Protein AF-A0A8J6HMR1-F1 (afdb_monomer)

Mean predicted aligned error: 9.54 Å

Foldseek 3Di:
DDDDPDPPVVPPVVCVVPPDDDFQFADLVLLQVVCVVVVLEAEQDPDPPPPDLAFDWDFFFFPAPRHTRGTYGFHDPVVVLVLQVVLLPPPQPQLVPQLLNLLQLLLVLLVLCLVVVSNLLSLCQGRVQAASCLSVVPQSCLQSQLSNVLSVLLVVVCVVPVPQGFQFAEEEEEESLERNSVVSLRCRLCSSSRHQYEYEYEQSVSSSVVVSVVSSVVSPNDPRSYTYRYHDDDCVCLQPRPRHAEYEYAEQPPPVPPVVVVPGPHQYWFAAALEAEEEEEPAFDLLLVLVQLLCQLFHRHNSYRHRHAEYEYAPVCQVVSVVSNLVVQLPAAEHTSRGPRHSGYDDDPVLLVVLQVLQVLLVVLVWDWDDHVRPHSDDIEGEEDDCVPRVSNLPSPGNRSYHYYYYDHDLVRSLVVRQSHQWAAEYEYGHPDPVSLVVSVVSHRHFYYHYSHGDFDDQQDWGAIDGSRTGAIGHRPRSSCSSTDDPDDDDPQDADDDDPVVVVVVLVVQQVQLVVLQPDPLLRLLVVLLVVLVVLVVVCVVVVDPDPVSVLLSVLSVVLSPDPPDFDWDDTPNDTDTRDQGQPEEAEAEDADPCDSVSSNVCSNNSSRSYGYHYHYHDPVVVVVVVD

pLDDT: mean 84.21, std 14.15, range [31.67, 98.38]

Nearest PDB structures (foldseek):
  6mvs-assembly1_A  TM=8.564E-01  e=9.733E-38  Loktanella sp. 3ANDIMAR09
  6mvu-assembly1_B  TM=8.589E-01  e=8.633E-36  Loktanella sp. 3ANDIMAR09
  3k2w-assembly1_A  TM=8.813E-01  e=1.326E-30  Paraglaciecola sp. T6c
  6try-assembly1_A-2  TM=8.903E-01  e=8.400E-29  Homo sapiens
  5izd-assembly1_C  TM=8.622E-01  e=1.107E-27  Thermoplasma acidophilum

Solvent-accessible surface area (backbone atoms only — not comparable to full-atom values): 34226 Å² total; per-residue (Å²): 142,91,87,87,76,80,77,63,69,65,49,57,60,48,46,69,74,66,54,78,78,76,93,56,62,60,76,55,61,61,41,54,54,56,34,54,78,43,77,28,52,46,61,47,60,95,48,95,81,65,87,71,91,63,34,58,78,41,81,40,40,26,60,72,74,66,46,82,61,34,37,39,25,29,54,43,72,70,52,51,51,52,52,49,47,57,58,48,68,46,78,56,67,60,55,68,46,53,40,63,60,47,18,54,33,38,36,45,32,26,55,52,49,61,76,45,39,65,48,54,30,30,33,39,17,38,48,69,31,29,40,46,66,42,38,60,72,45,28,47,52,52,22,26,50,30,19,36,57,26,10,56,46,15,43,54,48,40,72,80,41,72,82,71,72,62,69,49,25,38,38,33,40,41,45,62,51,51,52,75,26,58,54,27,67,48,51,18,31,36,50,30,62,23,34,40,37,37,38,35,21,16,59,56,43,32,56,49,49,50,53,52,51,56,50,38,42,75,46,66,47,60,88,71,38,66,42,45,37,31,28,91,67,76,63,67,55,62,73,68,37,88,38,44,35,34,41,39,34,54,48,72,64,66,82,76,64,58,74,60,71,87,75,49,100,45,49,72,35,37,40,30,45,66,41,20,36,34,40,38,45,74,67,29,66,57,68,63,51,41,54,48,46,55,52,35,23,38,36,57,60,20,39,43,48,72,11,43,28,42,36,39,24,26,56,94,36,35,68,64,47,50,52,55,37,52,55,54,57,63,67,58,36,72,40,49,23,45,40,75,81,42,70,35,40,72,66,56,70,76,50,46,52,51,43,42,53,51,52,53,52,33,47,75,72,70,26,47,73,48,34,38,91,76,74,38,71,60,61,39,38,38,44,54,67,56,72,93,76,37,60,78,78,61,50,84,59,69,72,54,66,47,34,37,38,34,72,32,88,45,73,68,50,49,42,50,60,64,49,70,50,70,54,9,41,44,38,27,40,32,52,72,46,66,68,59,52,57,58,49,60,79,64,51,66,43,43,41,76,30,71,73,49,72,93,79,78,44,54,72,50,58,39,45,28,26,70,75,7,21,73,34,50,41,37,21,71,60,22,37,50,74,68,55,76,76,87,78,76,86,72,89,69,77,62,77,84,72,58,66,69,58,51,52,50,51,52,53,52,34,49,56,49,17,67,56,48,48,69,45,53,64,68,57,40,34,52,51,47,50,51,50,36,52,49,52,60,55,47,37,70,74,69,72,55,88,53,70,71,59,52,49,55,36,50,50,47,50,55,63,54,66,57,72,88,65,72,54,74,49,74,45,99,91,39,82,42,74,57,80,89,76,51,92,39,73,44,79,45,81,34,63,59,83,86,45,75,65,59,53,50,52,51,51,52,40,45,56,54,22,23,24,77,46,78,48,66,48,63,86,63,54,62,58,66,75,70,107

Structure (mmCIF, N/CA/C/O backbone):
data_AF-A0A8J6HMR1-F1
#
_entry.id   AF-A0A8J6HMR1-F1
#
loop_
_atom_site.group_PDB
_atom_site.id
_atom_site.type_symbol
_atom_site.label_atom_id
_atom_site.label_alt_id
_atom_site.label_comp_id
_atom_site.label_asym_id
_atom_site.label_entity_id
_atom_site.label_seq_id
_atom_site.pdbx_PDB_ins_code
_atom_site.Cartn_x
_atom_site.Cartn_y
_atom_site.Cartn_z
_atom_site.occupancy
_atom_site.B_iso_or_equiv
_atom_site.auth_seq_id
_atom_site.auth_comp_id
_atom_site.auth_asym_id
_atom_site.auth_atom_id
_atom_site.pdbx_PDB_model_num
ATOM 1 N N . MET A 1 1 ? -30.120 -38.240 52.522 1.00 40.69 1 MET A N 1
ATOM 2 C CA . MET A 1 1 ? -28.875 -37.917 51.791 1.00 40.69 1 MET A CA 1
ATOM 3 C C . MET A 1 1 ? -29.266 -37.609 50.361 1.00 40.69 1 MET A C 1
ATOM 5 O O . MET A 1 1 ? -29.713 -38.523 49.688 1.00 40.69 1 MET A O 1
ATOM 9 N N . GLY A 1 2 ? -29.166 -36.352 49.931 1.00 43.34 2 GLY A N 1
ATOM 10 C CA . GLY A 1 2 ? -29.442 -35.982 48.539 1.00 43.34 2 GLY A CA 1
ATOM 11 C C . GLY A 1 2 ? -30.196 -34.668 48.396 1.00 43.34 2 GLY A C 1
ATOM 12 O O . GLY A 1 2 ? -31.269 -34.674 47.825 1.00 43.34 2 GLY A O 1
ATOM 13 N N . GLU A 1 3 ? -29.664 -33.569 48.938 1.00 40.12 3 GLU A N 1
ATOM 14 C CA . GLU A 1 3 ? -30.168 -32.216 48.632 1.00 40.12 3 GLU A CA 1
ATOM 15 C C . GLU A 1 3 ? -29.120 -31.141 48.991 1.00 40.12 3 GLU A C 1
ATOM 17 O O . GLU A 1 3 ? -29.374 -30.167 49.689 1.00 40.12 3 GLU A O 1
ATOM 22 N N . ALA A 1 4 ? -27.870 -31.351 48.564 1.00 39.56 4 ALA A N 1
ATOM 23 C CA . ALA A 1 4 ? -26.776 -30.395 48.792 1.00 39.56 4 ALA A CA 1
ATOM 24 C C . ALA A 1 4 ? -25.794 -30.309 47.605 1.00 39.56 4 ALA A C 1
ATOM 26 O O . ALA A 1 4 ? -24.621 -29.997 47.794 1.00 39.56 4 ALA A O 1
ATOM 27 N N . GLY A 1 5 ? -26.256 -30.634 46.391 1.00 40.88 5 GLY A N 1
ATOM 28 C CA . GLY A 1 5 ? -25.418 -30.678 45.184 1.00 40.88 5 GLY A CA 1
ATOM 29 C C . GLY A 1 5 ? -25.598 -29.516 44.201 1.00 40.88 5 GLY A C 1
ATOM 30 O O . GLY A 1 5 ? -24.690 -29.261 43.425 1.00 40.88 5 GLY A O 1
ATOM 31 N N . ASP A 1 6 ? -26.717 -28.783 44.233 1.00 45.69 6 ASP A N 1
ATOM 32 C CA . ASP A 1 6 ? -27.159 -28.000 43.058 1.00 45.69 6 ASP A CA 1
ATOM 33 C C . ASP A 1 6 ? -26.987 -26.465 43.174 1.00 45.69 6 ASP A C 1
ATOM 35 O O . ASP A 1 6 ? -27.413 -25.695 42.316 1.00 45.69 6 ASP A O 1
ATOM 39 N N . THR A 1 7 ? -26.351 -25.968 44.242 1.00 44.94 7 THR A N 1
ATOM 40 C CA . THR A 1 7 ? -26.200 -24.513 44.486 1.00 44.94 7 THR A CA 1
ATOM 41 C C . THR A 1 7 ? -24.786 -23.967 44.282 1.00 44.94 7 THR A C 1
ATOM 43 O O . THR A 1 7 ? -24.590 -22.751 44.357 1.00 44.94 7 THR A O 1
ATOM 46 N N . LYS A 1 8 ? -23.791 -24.817 43.988 1.00 48.34 8 LYS A N 1
ATOM 47 C CA . LYS A 1 8 ? -22.408 -24.374 43.720 1.00 48.34 8 LYS A CA 1
ATOM 48 C C . LYS A 1 8 ? -22.110 -24.148 42.234 1.00 48.34 8 LYS A C 1
ATOM 50 O O . LYS A 1 8 ? -21.429 -23.174 41.921 1.00 48.34 8 LYS A O 1
ATOM 55 N N . ASP A 1 9 ? -22.684 -24.941 41.330 1.00 50.06 9 ASP A N 1
ATOM 56 C CA . ASP A 1 9 ? -22.392 -24.837 39.888 1.00 50.06 9 ASP A CA 1
ATOM 57 C C . ASP A 1 9 ? -23.061 -23.633 39.206 1.00 50.06 9 ASP A C 1
ATOM 59 O O . ASP A 1 9 ? -22.531 -23.094 38.233 1.00 50.06 9 ASP A O 1
ATOM 63 N N . ARG A 1 10 ? -24.155 -23.102 39.773 1.00 50.53 10 ARG A N 1
ATOM 64 C CA . ARG A 1 10 ? -24.772 -21.848 39.295 1.00 50.53 10 ARG A CA 1
ATOM 65 C C . ARG A 1 10 ? -23.928 -20.597 39.559 1.00 50.53 10 ARG A C 1
ATOM 67 O O . ARG A 1 10 ? -24.166 -19.584 38.915 1.00 50.53 10 ARG A O 1
ATOM 74 N N . LYS A 1 11 ? -22.923 -20.650 40.446 1.00 65.00 11 LYS A N 1
ATOM 75 C CA . LYS A 1 11 ? -22.080 -19.481 40.752 1.00 65.00 11 LYS A CA 1
ATOM 76 C C . LYS A 1 11 ? -20.986 -19.243 39.722 1.00 65.00 11 LYS A C 1
ATOM 78 O O . LYS A 1 11 ? -20.728 -18.095 39.406 1.00 65.00 11 LYS A O 1
ATOM 83 N N . ILE A 1 12 ? -20.346 -20.280 39.186 1.00 67.38 12 ILE A N 1
ATOM 84 C CA . ILE A 1 12 ? -19.169 -20.086 38.322 1.00 67.38 12 ILE A CA 1
ATOM 85 C C . ILE A 1 12 ? -19.580 -19.535 36.956 1.00 67.38 12 ILE A C 1
ATOM 87 O O . ILE A 1 12 ? -19.002 -18.553 36.506 1.00 67.38 12 ILE A O 1
ATOM 91 N N . LYS A 1 13 ? -20.611 -20.112 36.328 1.00 72.44 13 LYS A N 1
ATOM 92 C CA . LYS A 1 13 ? -21.111 -19.639 35.030 1.00 72.44 13 LYS A CA 1
ATOM 93 C C . LYS A 1 13 ? -21.611 -18.195 35.111 1.00 72.44 13 LYS A C 1
ATOM 95 O O . LYS A 1 13 ? -21.186 -17.381 34.305 1.00 72.44 13 LYS A O 1
ATOM 100 N N . GLN A 1 14 ? -22.409 -17.864 36.131 1.00 68.94 14 GLN A N 1
ATOM 101 C CA . GLN A 1 14 ? -22.837 -16.483 36.363 1.00 68.94 14 GLN A CA 1
ATOM 102 C C . GLN A 1 14 ? -21.653 -15.556 36.631 1.00 68.94 14 GLN A C 1
ATOM 104 O O . GLN A 1 14 ? -21.621 -14.485 36.059 1.00 68.94 14 GLN A O 1
ATOM 109 N N . ILE A 1 15 ? -20.651 -15.965 37.418 1.00 70.38 15 ILE A N 1
ATOM 110 C CA . ILE A 1 15 ? -19.439 -15.157 37.622 1.00 70.38 15 ILE A CA 1
ATOM 111 C C . ILE A 1 15 ? -18.703 -14.920 36.297 1.00 70.38 15 ILE A C 1
ATOM 113 O O . ILE A 1 15 ? -18.277 -13.800 36.064 1.00 70.38 15 ILE A O 1
ATOM 117 N N . PHE A 1 16 ? -18.576 -15.916 35.415 1.00 66.50 16 PHE A N 1
ATOM 118 C CA . PHE A 1 16 ? -17.978 -15.725 34.085 1.00 66.50 16 PHE A CA 1
ATOM 119 C C . PHE A 1 16 ? -18.837 -14.852 33.158 1.00 66.50 16 PHE A C 1
ATOM 121 O O . PHE A 1 16 ? -18.285 -14.128 32.336 1.00 66.50 16 PHE A O 1
ATOM 128 N N . GLU A 1 17 ? -20.163 -14.905 33.290 1.00 65.31 17 GLU A N 1
ATOM 129 C CA . GLU A 1 17 ? -21.109 -14.081 32.525 1.00 65.31 17 GLU A CA 1
ATOM 130 C C . GLU A 1 17 ? -21.208 -12.639 33.053 1.00 65.31 17 GLU A C 1
ATOM 132 O O . GLU A 1 17 ? -21.489 -11.732 32.276 1.00 65.31 17 GLU A O 1
ATOM 137 N N . TH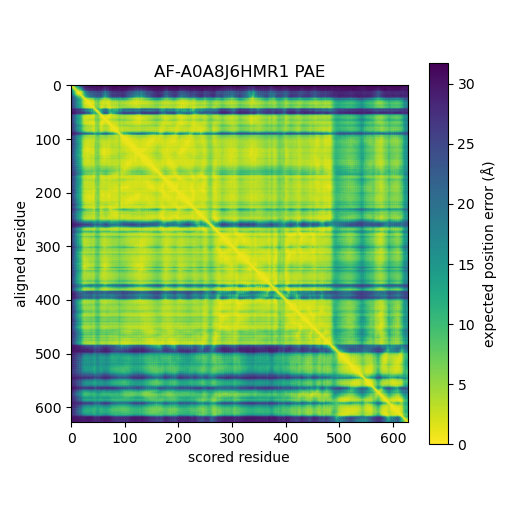R A 1 18 ? -20.971 -12.410 34.351 1.00 65.06 18 THR A N 1
ATOM 138 C CA . THR A 1 18 ? -21.090 -11.098 35.015 1.00 65.06 18 THR A CA 1
ATOM 139 C C . THR A 1 18 ? -19.750 -10.485 35.415 1.00 65.06 18 THR A C 1
ATOM 141 O O . THR A 1 18 ? -19.736 -9.410 36.010 1.00 65.06 18 THR A O 1
ATOM 144 N N . MET A 1 19 ? -18.624 -11.166 35.185 1.00 64.44 19 MET A N 1
ATOM 145 C CA . MET A 1 19 ? -17.303 -10.613 35.475 1.00 64.44 19 MET A CA 1
ATOM 146 C C . MET A 1 19 ? -17.047 -9.438 34.540 1.00 64.44 19 MET A C 1
ATOM 148 O O . MET A 1 19 ? -16.939 -9.607 33.326 1.00 64.44 19 MET A O 1
ATOM 152 N N . GLU A 1 20 ? -16.890 -8.253 35.119 1.00 54.06 20 GLU A N 1
ATOM 153 C CA . GLU A 1 20 ? -16.299 -7.130 34.407 1.00 54.06 20 GLU A CA 1
ATOM 154 C C . GLU A 1 20 ? -14.851 -7.498 34.062 1.00 54.06 20 GLU A C 1
ATOM 156 O O . GLU A 1 20 ? -14.036 -7.827 34.931 1.00 54.06 20 GLU A O 1
ATOM 161 N N . TYR A 1 21 ? -14.532 -7.502 32.768 1.00 58.62 21 TYR A N 1
ATOM 162 C CA . TYR A 1 21 ? -13.146 -7.580 32.329 1.00 58.62 21 TYR A CA 1
ATOM 163 C C . TYR A 1 21 ? -12.425 -6.332 32.846 1.00 58.62 21 TYR A C 1
ATOM 165 O O . TYR A 1 21 ? -12.874 -5.220 32.593 1.00 58.62 21 TYR A O 1
ATOM 173 N N . GLY A 1 22 ? -11.320 -6.508 33.575 1.00 54.16 22 GLY A N 1
ATOM 174 C CA . GLY A 1 22 ? -10.536 -5.372 34.058 1.00 54.16 22 GLY A CA 1
ATOM 175 C C . GLY A 1 22 ? -10.013 -4.509 32.906 1.00 54.16 22 GLY A C 1
ATOM 176 O O . GLY A 1 22 ? -9.706 -5.036 31.833 1.00 54.16 22 GLY A O 1
ATOM 177 N N . ASP A 1 23 ? -9.870 -3.205 33.161 1.00 60.00 23 ASP A N 1
ATOM 178 C CA . ASP A 1 23 ? -9.338 -2.198 32.233 1.00 60.00 23 ASP A CA 1
ATOM 179 C C . ASP A 1 23 ? -7.855 -2.452 31.920 1.00 60.00 23 ASP A C 1
ATOM 181 O O . ASP A 1 23 ? -6.948 -1.770 32.402 1.00 60.00 23 ASP A O 1
ATOM 185 N N . TYR A 1 24 ? -7.577 -3.479 31.122 1.00 73.81 24 TYR A N 1
ATOM 186 C CA . TYR A 1 24 ? -6.236 -3.750 30.640 1.00 73.81 24 TYR A CA 1
ATOM 187 C C . TYR A 1 24 ? -5.998 -2.953 29.356 1.00 73.81 24 TYR A C 1
ATOM 189 O O . TYR A 1 24 ? -6.385 -3.375 28.261 1.00 73.81 24 TYR A O 1
ATOM 197 N N . LYS A 1 25 ? -5.299 -1.826 29.505 1.00 83.69 25 LYS A N 1
ATOM 198 C CA . LYS A 1 25 ? -4.900 -0.945 28.404 1.00 83.69 25 LYS A CA 1
ATOM 199 C C . LYS A 1 25 ? -3.443 -1.147 27.997 1.00 83.69 25 LYS A C 1
ATOM 201 O O . LYS A 1 25 ? -2.600 -1.556 28.799 1.00 83.69 25 LYS A O 1
ATOM 206 N N . GLU A 1 26 ? -3.147 -0.883 26.736 1.00 83.25 26 GLU A N 1
ATOM 207 C CA . GLU A 1 26 ? -1.791 -0.764 26.218 1.00 83.25 26 GLU A CA 1
ATOM 208 C C . GLU A 1 26 ? -1.123 0.494 26.794 1.00 83.25 26 GLU A C 1
ATOM 210 O O . GLU A 1 26 ? -1.753 1.537 26.964 1.00 83.25 26 GLU A O 1
ATOM 215 N N . SER A 1 27 ? 0.166 0.395 27.125 1.00 84.50 27 SER A N 1
ATOM 216 C CA . SER A 1 27 ? 0.925 1.556 27.602 1.00 84.50 27 SER A CA 1
ATOM 217 C C . SER A 1 27 ? 1.223 2.502 26.442 1.00 84.50 27 SER A C 1
ATOM 219 O O . SER A 1 27 ? 1.637 2.043 25.383 1.00 84.50 27 SER A O 1
ATOM 221 N N . THR A 1 28 ? 1.096 3.810 26.668 1.00 82.38 28 THR A N 1
ATOM 222 C CA . THR A 1 28 ? 1.522 4.883 25.746 1.00 82.38 28 THR A CA 1
ATOM 223 C C . THR A 1 28 ? 2.681 5.715 26.321 1.00 82.38 28 THR A C 1
ATOM 225 O O . THR A 1 28 ? 2.935 6.855 25.918 1.00 82.38 28 THR A O 1
ATOM 228 N N . SER A 1 29 ? 3.409 5.159 27.297 1.00 87.94 29 SER A N 1
ATOM 229 C CA . SER A 1 29 ? 4.486 5.860 28.003 1.00 87.94 29 SER A CA 1
ATOM 230 C C . SER A 1 29 ? 5.659 6.242 27.094 1.00 87.94 29 SER A C 1
ATOM 232 O O . SER A 1 29 ? 6.168 7.355 27.218 1.00 87.94 29 SER A O 1
ATOM 234 N N . GLU A 1 30 ? 6.055 5.371 26.153 1.00 93.06 30 GLU A N 1
ATOM 235 C CA . GLU A 1 30 ? 7.168 5.658 25.230 1.00 93.06 30 GLU A CA 1
ATOM 236 C C . GLU A 1 30 ? 6.823 6.823 24.295 1.00 93.06 30 GLU A C 1
ATOM 238 O O . GLU A 1 30 ? 7.683 7.643 23.981 1.00 93.06 30 GLU A O 1
ATOM 243 N N . VAL A 1 31 ? 5.551 6.944 23.898 1.00 93.19 31 VAL A N 1
ATOM 244 C CA . VAL A 1 31 ? 5.057 8.066 23.082 1.00 93.19 31 VAL A CA 1
ATOM 245 C C . VAL A 1 31 ? 5.205 9.377 23.835 1.00 93.19 31 VAL A C 1
ATOM 247 O O . VAL A 1 31 ? 5.716 10.353 23.289 1.00 93.19 31 VAL A O 1
ATOM 250 N N . THR A 1 32 ? 4.782 9.398 25.100 1.00 90.38 32 THR A N 1
ATOM 251 C CA . THR A 1 32 ? 4.839 10.607 25.928 1.00 90.38 32 THR A CA 1
ATOM 252 C C . THR A 1 32 ? 6.282 11.059 26.141 1.00 90.38 32 THR A C 1
ATOM 254 O O . THR A 1 32 ? 6.581 12.247 26.002 1.00 90.38 32 THR A O 1
ATOM 257 N N . GLU A 1 33 ? 7.185 10.124 26.440 1.00 94.25 33 GLU A N 1
ATOM 258 C CA . GLU A 1 33 ? 8.612 10.403 26.613 1.00 94.25 33 GLU A CA 1
ATOM 259 C C . GLU A 1 33 ? 9.246 10.908 25.310 1.00 94.25 33 GLU A C 1
ATOM 261 O O . GLU A 1 33 ? 9.890 11.961 25.298 1.00 94.25 33 GLU A O 1
ATOM 266 N N . TRP A 1 34 ? 8.999 10.216 24.194 1.00 95.25 34 TRP A N 1
ATOM 267 C CA . TRP A 1 34 ? 9.545 10.583 22.889 1.00 95.25 34 TRP A CA 1
ATOM 268 C C . TRP A 1 34 ? 9.050 11.956 22.414 1.00 95.25 34 TRP A C 1
ATOM 270 O O . TRP A 1 34 ? 9.858 12.784 21.987 1.00 95.25 34 TRP A O 1
ATOM 280 N N . LEU A 1 35 ? 7.750 12.247 22.556 1.00 94.06 35 LEU A N 1
ATOM 281 C CA . LEU A 1 35 ? 7.185 13.563 22.238 1.00 94.06 35 LEU A CA 1
ATOM 282 C C . LEU A 1 35 ? 7.741 14.657 23.155 1.00 94.06 35 LEU A C 1
ATOM 284 O O . LEU A 1 35 ? 8.012 15.762 22.687 1.00 94.06 35 LEU A O 1
ATOM 288 N N . THR A 1 36 ? 7.960 14.365 24.440 1.00 93.00 36 THR A N 1
ATOM 289 C CA . THR A 1 36 ? 8.579 15.318 25.377 1.00 93.00 36 THR A CA 1
ATOM 290 C C . THR A 1 36 ? 10.011 15.655 24.960 1.00 93.00 36 THR A C 1
ATOM 292 O O . THR A 1 36 ? 10.385 16.823 24.972 1.00 93.00 36 THR A O 1
ATOM 295 N N . GLY A 1 37 ? 10.786 14.675 24.480 1.00 89.62 37 GLY A N 1
ATOM 296 C CA . GLY A 1 37 ? 12.123 14.900 23.908 1.00 89.62 37 GLY A CA 1
ATOM 297 C C . GLY A 1 37 ? 12.148 15.764 22.633 1.00 89.62 37 GLY A C 1
ATOM 298 O O . GLY A 1 37 ? 13.223 16.180 22.184 1.00 89.62 37 GLY A O 1
ATOM 299 N N . LYS A 1 38 ? 10.975 16.046 22.054 1.00 88.44 38 LYS A N 1
ATOM 300 C CA . LYS A 1 38 ? 10.755 16.938 20.905 1.00 88.44 38 LYS A CA 1
ATOM 301 C C . LYS A 1 38 ? 9.968 18.202 21.267 1.00 88.44 38 LYS A C 1
ATOM 303 O O . LYS A 1 38 ? 9.381 18.823 20.386 1.00 88.44 38 LYS A O 1
ATOM 308 N N . ASP A 1 39 ? 9.897 18.557 22.550 1.00 89.69 39 ASP A N 1
ATOM 309 C CA . ASP A 1 39 ? 9.130 19.710 23.041 1.00 89.69 39 ASP A CA 1
ATOM 310 C C . ASP A 1 39 ? 7.643 19.659 22.630 1.00 89.69 39 ASP A C 1
ATOM 312 O O . ASP A 1 39 ? 6.983 20.686 22.470 1.00 89.69 39 ASP A O 1
ATOM 316 N N . LYS A 1 40 ? 7.115 18.442 22.421 1.00 91.69 40 LYS A N 1
ATOM 317 C CA . LYS A 1 40 ? 5.768 18.164 21.904 1.00 91.69 40 LYS A CA 1
ATOM 318 C C . LYS A 1 40 ? 5.448 18.912 20.605 1.00 91.69 40 LYS A C 1
ATOM 320 O O . LYS A 1 40 ? 4.297 19.284 20.378 1.00 91.69 40 LYS A O 1
ATOM 325 N N . CYS A 1 41 ? 6.445 19.116 19.747 1.00 90.00 41 CYS A N 1
ATOM 326 C CA . CYS A 1 41 ? 6.289 19.806 18.472 1.00 90.00 41 CYS A CA 1
ATOM 327 C C . CYS A 1 41 ? 6.858 18.983 17.308 1.00 90.00 41 CYS A C 1
ATOM 329 O O . CYS A 1 41 ? 7.947 18.416 17.396 1.00 90.00 41 CYS A O 1
ATOM 331 N N . ILE A 1 42 ? 6.131 18.960 16.192 1.00 89.62 42 ILE A N 1
ATOM 332 C CA . ILE A 1 42 ? 6.542 18.337 14.930 1.00 89.62 42 ILE A CA 1
ATOM 333 C C . ILE A 1 42 ? 6.537 19.413 13.844 1.00 89.62 42 ILE A C 1
ATOM 335 O O . ILE A 1 42 ? 5.549 20.124 13.678 1.00 89.62 42 ILE A O 1
ATOM 339 N N . PHE A 1 43 ? 7.635 19.536 13.099 1.00 85.88 43 PHE A N 1
ATOM 340 C CA . PHE A 1 43 ? 7.828 20.579 12.089 1.00 85.88 43 PHE A CA 1
ATOM 341 C C . PHE A 1 43 ? 8.165 19.974 10.725 1.00 85.88 43 PHE A C 1
ATOM 343 O O . PHE A 1 43 ? 8.726 18.882 10.643 1.00 85.88 43 PHE A O 1
ATOM 350 N N . ALA A 1 44 ? 7.941 20.750 9.662 1.00 76.88 44 ALA A N 1
ATOM 351 C CA . ALA A 1 44 ? 8.382 20.442 8.297 1.00 76.88 44 ALA A CA 1
ATOM 352 C C . ALA A 1 44 ? 9.913 20.394 8.111 1.00 76.88 44 ALA A C 1
ATOM 354 O O . ALA A 1 44 ? 10.419 20.094 7.030 1.00 76.88 44 ALA A O 1
ATOM 355 N N . TYR A 1 45 ? 10.682 20.739 9.148 1.00 66.50 45 TYR A N 1
ATOM 356 C CA . TYR A 1 45 ? 12.119 20.922 9.029 1.00 66.50 45 TYR A CA 1
ATOM 357 C C . TYR A 1 45 ? 12.848 20.496 10.302 1.00 66.50 45 TYR A C 1
ATOM 359 O O . TYR A 1 45 ? 12.927 21.235 11.278 1.00 66.50 45 TYR A O 1
ATOM 367 N N . ILE A 1 46 ? 13.404 19.282 10.299 1.00 53.88 46 ILE A N 1
ATOM 368 C CA . ILE A 1 46 ? 14.312 18.838 11.363 1.00 53.88 46 ILE A CA 1
ATOM 369 C C . ILE A 1 46 ? 15.707 19.348 11.004 1.00 53.88 46 ILE A C 1
ATOM 371 O O . ILE A 1 46 ? 16.475 18.671 10.323 1.00 53.88 46 ILE A O 1
ATOM 375 N N . ASP A 1 47 ? 15.958 20.602 11.358 1.00 52.66 47 ASP A N 1
ATOM 376 C CA . ASP A 1 47 ? 17.265 21.079 11.794 1.00 52.66 47 ASP A CA 1
ATOM 377 C C . ASP A 1 47 ? 16.983 21.991 12.995 1.00 52.66 47 ASP A C 1
ATOM 379 O O . ASP A 1 47 ? 16.383 23.055 12.844 1.00 52.66 47 ASP A O 1
ATOM 383 N N . LYS A 1 48 ? 17.340 21.557 14.215 1.00 49.53 48 LYS A N 1
ATOM 384 C CA . LYS A 1 48 ? 17.013 22.280 15.467 1.00 49.53 48 LYS A CA 1
ATOM 385 C C . LYS A 1 48 ? 17.566 23.716 15.494 1.00 49.53 48 LYS A C 1
ATOM 387 O O . LYS A 1 48 ? 17.185 24.500 16.361 1.00 49.53 48 LYS A O 1
ATOM 392 N N . LYS A 1 49 ? 18.500 24.044 14.595 1.00 51.88 49 LYS A N 1
ATOM 393 C CA . LYS A 1 49 ? 19.177 25.343 14.516 1.00 51.88 49 LYS A CA 1
ATOM 394 C C . LYS A 1 49 ? 18.393 26.388 13.720 1.00 51.88 49 LYS A C 1
ATOM 396 O O . LYS A 1 49 ? 18.477 27.570 14.056 1.00 51.88 49 LYS A O 1
ATOM 401 N N . ASP A 1 50 ? 17.599 25.967 12.739 1.00 53.69 50 ASP A N 1
ATOM 402 C CA . ASP A 1 50 ? 16.824 26.865 11.883 1.00 53.69 50 ASP A CA 1
ATOM 403 C C . ASP A 1 50 ? 15.429 27.064 12.508 1.00 53.69 50 ASP A C 1
ATOM 405 O O . ASP A 1 50 ? 14.482 26.332 12.234 1.00 53.69 50 ASP A O 1
ATOM 409 N N . LYS A 1 51 ? 15.311 28.048 13.413 1.00 46.84 51 LYS A N 1
ATOM 410 C CA . LYS A 1 51 ? 14.062 28.443 14.098 1.00 46.84 51 LYS A CA 1
ATOM 411 C C . LYS A 1 51 ? 13.037 29.073 13.140 1.00 46.84 51 LYS A C 1
ATOM 413 O O . LYS A 1 51 ? 12.723 30.255 13.268 1.00 46.84 51 LYS A O 1
ATOM 418 N N . LEU A 1 52 ? 12.502 28.320 12.189 1.00 52.38 52 LEU A N 1
ATOM 419 C CA . LEU A 1 52 ? 11.389 28.778 11.352 1.00 52.38 52 LEU A CA 1
ATOM 420 C C . LEU A 1 52 ? 10.100 28.041 11.745 1.00 52.38 52 LEU A C 1
ATOM 422 O O . LEU A 1 52 ? 9.764 27.038 11.116 1.00 52.38 52 LEU A O 1
ATOM 426 N N . PRO A 1 53 ? 9.347 28.502 12.763 1.00 53.22 53 PRO A N 1
ATOM 427 C CA . PRO A 1 53 ? 7.967 28.078 12.941 1.00 53.22 53 PRO A CA 1
ATOM 428 C C . PRO A 1 53 ? 7.090 28.883 11.970 1.00 53.22 53 PRO A C 1
ATOM 430 O O . PRO A 1 53 ? 6.469 29.863 12.360 1.00 53.22 53 PRO A O 1
ATOM 433 N N . ASN A 1 54 ? 7.064 28.498 10.693 1.00 61.03 54 ASN A N 1
ATOM 434 C CA . ASN A 1 54 ? 6.269 29.187 9.663 1.00 61.03 54 ASN A CA 1
ATOM 435 C C . ASN A 1 54 ? 5.199 28.252 9.089 1.00 61.03 54 ASN A C 1
ATOM 437 O O . ASN A 1 54 ? 5.116 28.026 7.881 1.00 61.03 54 ASN A O 1
ATOM 441 N N . GLY A 1 55 ? 4.435 27.637 9.985 1.00 71.81 55 GLY A N 1
ATOM 442 C CA . GLY A 1 55 ? 3.334 26.766 9.617 1.00 71.81 55 GLY A CA 1
ATOM 443 C C . GLY A 1 55 ? 2.154 26.922 10.559 1.00 71.81 55 GLY A C 1
ATOM 444 O O . GLY A 1 55 ? 2.330 27.296 11.720 1.00 71.81 55 GLY A O 1
ATOM 445 N N . GLU A 1 56 ? 0.960 26.633 10.060 1.00 87.38 56 GLU A N 1
ATOM 446 C CA . GLU A 1 56 ? -0.266 26.644 10.849 1.00 87.38 56 GLU A CA 1
ATOM 447 C C . GLU A 1 56 ? -0.185 25.550 11.933 1.00 87.38 56 GLU A C 1
ATOM 449 O O . GLU A 1 56 ? 0.066 24.382 11.607 1.00 87.38 56 GLU A O 1
ATOM 454 N N . PRO A 1 57 ? -0.333 25.895 13.226 1.00 90.56 57 PRO A N 1
ATOM 455 C CA . PRO A 1 57 ? -0.259 24.920 14.303 1.00 90.56 57 PRO A CA 1
ATOM 456 C C . PRO A 1 57 ? -1.538 24.084 14.358 1.00 90.56 57 PRO A C 1
ATOM 458 O O . PRO A 1 57 ? -2.628 24.598 14.600 1.00 90.56 57 PRO A O 1
ATOM 461 N N . LEU A 1 58 ? -1.389 22.771 14.227 1.00 93.69 58 LEU A N 1
ATOM 462 C CA . LEU A 1 58 ? -2.458 21.798 14.373 1.00 93.69 58 LEU A CA 1
ATOM 463 C C . LEU A 1 58 ? -2.258 20.979 15.649 1.00 93.69 58 LEU A C 1
ATOM 465 O O . LEU A 1 58 ? -1.232 20.325 15.842 1.00 93.69 58 LEU A O 1
ATOM 469 N N . SER A 1 59 ? -3.255 21.012 16.530 1.00 95.56 59 SER A N 1
ATOM 470 C CA . SER A 1 59 ? -3.244 20.257 17.783 1.00 95.56 59 SER A CA 1
ATOM 471 C C . SER A 1 59 ? -3.594 18.793 17.529 1.00 95.56 59 SER A C 1
ATOM 473 O O . SER A 1 59 ? -4.693 18.492 17.062 1.00 95.56 59 SER A O 1
ATOM 475 N N . ILE A 1 60 ? -2.669 17.891 17.851 1.00 95.62 60 ILE A N 1
ATOM 476 C CA . ILE A 1 60 ? -2.868 16.445 17.779 1.00 95.62 60 ILE A CA 1
ATOM 477 C C . ILE A 1 60 ? -3.220 15.929 19.166 1.00 95.62 60 ILE A C 1
ATOM 479 O O . ILE A 1 60 ? -2.519 16.184 20.154 1.00 95.62 60 ILE A O 1
ATOM 483 N N . LYS A 1 61 ? -4.316 15.184 19.225 1.00 95.25 61 LYS A N 1
ATOM 484 C CA . LYS A 1 61 ? -4.833 14.570 20.441 1.00 95.25 61 LYS A CA 1
ATOM 485 C C . LYS A 1 61 ? -4.702 13.060 20.371 1.00 95.25 61 LYS A C 1
ATOM 487 O O . LYS A 1 61 ? -4.604 12.486 19.292 1.00 95.25 61 LYS A O 1
ATOM 492 N N . ASP A 1 62 ? -4.712 12.442 21.538 1.00 93.88 62 ASP A N 1
ATOM 493 C CA . ASP A 1 62 ? -4.792 11.000 21.675 1.00 93.88 62 ASP A CA 1
ATOM 494 C C . ASP A 1 62 ? -6.182 10.524 21.236 1.00 93.88 62 ASP A C 1
ATOM 496 O O . ASP A 1 62 ? -7.196 10.960 21.786 1.00 93.88 62 ASP A O 1
ATOM 500 N N . ALA A 1 63 ? -6.225 9.617 20.266 1.00 92.44 63 ALA A N 1
ATOM 501 C CA . ALA A 1 63 ? -7.443 9.060 19.690 1.00 92.44 63 ALA A CA 1
ATOM 502 C C . ALA A 1 63 ? -8.318 8.307 20.711 1.00 92.44 63 ALA A C 1
ATOM 504 O O . ALA A 1 63 ? -9.499 8.074 20.463 1.00 92.44 63 ALA A O 1
ATOM 505 N N . ASN A 1 64 ? -7.766 7.915 21.864 1.00 91.06 64 ASN A N 1
ATOM 506 C CA . ASN A 1 64 ? -8.466 7.111 22.866 1.00 91.06 64 ASN A CA 1
ATOM 507 C C . ASN A 1 64 ? -9.017 7.939 24.029 1.00 91.06 64 ASN A C 1
ATOM 509 O O . ASN A 1 64 ? -9.943 7.506 24.724 1.00 91.06 64 ASN A O 1
ATOM 513 N N . ASN A 1 65 ? -8.444 9.109 24.304 1.00 90.44 65 ASN A N 1
ATOM 514 C CA . ASN A 1 65 ? -8.792 9.895 25.491 1.00 90.44 65 ASN A CA 1
ATOM 515 C C . ASN A 1 65 ? -8.866 11.411 25.253 1.00 90.44 65 ASN A C 1
ATOM 517 O O . ASN A 1 65 ? -9.160 12.136 26.200 1.00 90.44 65 ASN A O 1
ATOM 521 N N . GLU A 1 66 ? -8.645 11.879 24.021 1.00 91.00 66 GLU A N 1
ATOM 522 C CA . GLU A 1 66 ? -8.715 13.287 23.607 1.00 91.00 66 GLU A CA 1
ATOM 523 C C . GLU A 1 66 ? -7.703 14.219 24.296 1.00 91.00 66 GLU A C 1
ATOM 525 O O . GLU A 1 66 ? -7.743 15.441 24.105 1.00 91.00 66 GLU A O 1
ATOM 530 N N . ASN A 1 67 ? -6.760 13.678 25.074 1.00 93.56 67 ASN A N 1
ATOM 531 C CA . ASN A 1 67 ? -5.710 14.476 25.689 1.00 93.56 67 ASN A CA 1
ATOM 532 C C . ASN A 1 67 ? -4.735 14.979 24.627 1.00 93.56 67 ASN A C 1
ATOM 534 O O . ASN A 1 67 ? -4.421 14.297 23.654 1.00 93.56 67 ASN A O 1
ATOM 538 N N . PHE A 1 68 ? -4.202 16.175 24.847 1.00 96.06 68 PHE A N 1
ATOM 539 C CA . PHE A 1 68 ? -3.190 16.754 23.976 1.00 96.06 68 PHE A CA 1
ATOM 540 C C . PHE A 1 68 ? -1.898 15.917 23.963 1.00 96.06 68 PHE A C 1
ATOM 542 O O . PHE A 1 68 ? -1.282 15.705 25.014 1.00 96.06 68 PHE A O 1
ATOM 549 N N . LEU A 1 69 ? -1.456 15.515 22.769 1.00 95.50 69 LEU A N 1
ATOM 550 C CA . LEU A 1 69 ? -0.185 14.821 22.552 1.00 95.50 69 LEU A CA 1
ATOM 551 C C . LEU A 1 69 ? 0.910 15.797 22.118 1.00 95.50 69 LEU A C 1
ATOM 553 O O . LEU A 1 69 ? 1.930 15.929 22.801 1.00 95.50 69 LEU A O 1
ATOM 557 N N . CYS A 1 70 ? 0.699 16.480 20.993 1.00 95.50 70 CYS A N 1
ATOM 558 C CA . CYS A 1 70 ? 1.676 17.384 20.392 1.00 95.50 70 CYS A CA 1
ATOM 559 C C . CYS A 1 70 ? 1.040 18.368 19.408 1.00 95.50 70 CYS A C 1
ATOM 561 O O . CYS A 1 70 ? -0.088 18.180 18.961 1.00 95.50 70 CYS A O 1
ATOM 563 N N . THR A 1 71 ? 1.800 19.388 19.020 1.00 94.19 71 THR A N 1
ATOM 564 C CA . THR A 1 71 ? 1.445 20.305 17.934 1.00 94.19 71 THR A CA 1
ATOM 565 C C . THR A 1 71 ? 2.234 19.949 16.678 1.00 94.19 71 THR A C 1
ATOM 567 O O . THR A 1 71 ? 3.463 19.877 16.709 1.00 94.19 71 THR A O 1
ATOM 570 N N . VAL A 1 72 ? 1.538 19.755 15.564 1.00 93.12 72 VAL A N 1
ATOM 571 C CA . VAL A 1 72 ? 2.125 19.601 14.228 1.00 93.12 72 VAL A CA 1
ATOM 572 C C . VAL A 1 72 ? 2.021 20.939 13.501 1.00 93.12 72 VAL A C 1
ATOM 574 O O . VAL A 1 72 ? 0.941 21.507 13.429 1.00 93.12 72 VAL A O 1
ATOM 577 N N . TYR A 1 73 ? 3.121 21.453 12.959 1.00 90.69 73 TYR A N 1
ATOM 578 C CA . TYR A 1 73 ? 3.143 22.727 12.233 1.00 90.69 73 TYR A CA 1
ATOM 579 C C . TYR A 1 73 ? 3.119 22.482 10.725 1.00 90.69 73 TYR A C 1
ATOM 581 O O . TYR A 1 73 ? 4.123 22.049 10.154 1.00 90.69 73 TYR A O 1
ATOM 589 N N . VAL A 1 74 ? 1.982 22.774 10.092 1.00 90.19 74 VAL A N 1
ATOM 590 C CA . VAL A 1 74 ? 1.756 22.574 8.652 1.00 90.19 74 VAL A CA 1
ATOM 591 C C . VAL A 1 74 ? 2.354 23.748 7.874 1.00 90.19 74 VAL A C 1
ATOM 593 O O . VAL A 1 74 ? 1.880 24.871 8.037 1.00 90.19 74 VAL A O 1
ATOM 596 N N . PRO A 1 75 ? 3.398 23.547 7.053 1.00 88.81 75 PRO A N 1
ATOM 597 C CA . PRO A 1 75 ? 4.107 24.646 6.410 1.00 88.81 75 PRO A CA 1
ATOM 598 C C . PRO A 1 75 ? 3.263 25.310 5.319 1.00 88.81 75 PRO A C 1
ATOM 600 O O . PRO A 1 75 ? 2.545 24.647 4.570 1.00 88.81 75 PRO A O 1
ATOM 603 N N . GLU A 1 76 ? 3.426 26.622 5.162 1.00 87.00 76 GLU A N 1
ATOM 604 C CA . GLU A 1 76 ? 2.892 27.336 4.001 1.00 87.00 76 GLU A CA 1
ATOM 605 C C . GLU A 1 76 ? 3.620 26.934 2.704 1.00 87.00 76 GLU A C 1
ATOM 607 O O . GLU A 1 76 ? 4.771 26.487 2.719 1.00 87.00 76 GLU A O 1
ATOM 612 N N . ALA A 1 77 ? 2.987 27.166 1.550 1.00 86.75 77 ALA A N 1
ATOM 613 C CA . ALA A 1 77 ? 3.543 26.807 0.240 1.00 86.75 77 ALA A CA 1
ATOM 614 C C . ALA A 1 77 ? 4.940 27.409 -0.025 1.00 86.75 77 ALA A C 1
ATOM 616 O O . ALA A 1 77 ? 5.795 26.745 -0.607 1.00 86.75 77 ALA A O 1
ATOM 617 N N . ALA A 1 78 ? 5.205 28.632 0.450 1.00 86.00 78 ALA A N 1
ATOM 618 C CA . ALA A 1 78 ? 6.518 29.269 0.319 1.00 86.00 78 ALA A CA 1
ATOM 619 C C . ALA A 1 78 ? 7.617 28.516 1.090 1.00 86.00 78 ALA A C 1
ATOM 621 O O . ALA A 1 78 ? 8.748 28.408 0.625 1.00 86.00 78 ALA A O 1
ATOM 622 N N . VAL A 1 79 ? 7.286 27.955 2.257 1.00 86.62 79 VAL A N 1
ATOM 623 C CA . VAL A 1 79 ? 8.222 27.145 3.047 1.00 86.62 79 VAL A CA 1
ATOM 624 C C . VAL A 1 79 ? 8.485 25.816 2.346 1.00 86.62 79 VAL A C 1
ATOM 626 O O . VAL A 1 79 ? 9.631 25.380 2.282 1.00 86.62 79 VAL A O 1
ATOM 629 N N . VAL A 1 80 ? 7.453 25.200 1.765 1.00 90.94 80 VAL A N 1
ATOM 630 C CA . VAL A 1 80 ? 7.604 23.976 0.963 1.00 90.94 80 VAL A CA 1
ATOM 631 C C . VAL A 1 80 ? 8.564 24.197 -0.207 1.00 90.94 80 VAL A C 1
ATOM 633 O O . VAL A 1 80 ? 9.475 23.394 -0.394 1.00 90.94 80 VAL A O 1
ATOM 636 N N . ASP A 1 81 ? 8.430 25.302 -0.941 1.00 89.75 81 ASP A N 1
ATOM 637 C CA . ASP A 1 81 ? 9.341 25.655 -2.038 1.00 89.75 81 ASP A CA 1
ATOM 638 C C . ASP A 1 81 ? 10.802 25.787 -1.565 1.00 89.75 81 ASP A C 1
ATOM 640 O O . ASP A 1 81 ? 11.715 25.208 -2.156 1.00 89.75 81 ASP A O 1
ATOM 644 N N . ILE A 1 82 ? 11.034 26.453 -0.426 1.00 87.81 82 ILE A N 1
ATOM 645 C CA . ILE A 1 82 ? 12.371 26.566 0.184 1.00 87.81 82 ILE A CA 1
ATOM 646 C C . ILE A 1 82 ? 12.948 25.184 0.524 1.00 87.81 82 ILE A C 1
ATOM 648 O O . ILE A 1 82 ? 14.129 24.929 0.270 1.00 87.81 82 ILE A O 1
ATOM 652 N N . ILE A 1 83 ? 12.133 24.280 1.080 1.00 87.88 83 ILE A N 1
ATOM 653 C CA . ILE A 1 83 ? 12.549 22.908 1.411 1.00 87.88 83 ILE A CA 1
ATOM 654 C C . ILE A 1 83 ? 12.978 22.166 0.143 1.00 87.88 83 ILE A C 1
ATOM 656 O O . ILE A 1 83 ? 14.061 21.574 0.110 1.00 87.88 83 ILE A O 1
ATOM 660 N N . LEU A 1 84 ? 12.155 22.215 -0.906 1.00 91.25 84 LEU A N 1
ATOM 661 C CA . LEU A 1 84 ? 12.427 21.542 -2.175 1.00 91.25 84 LEU A CA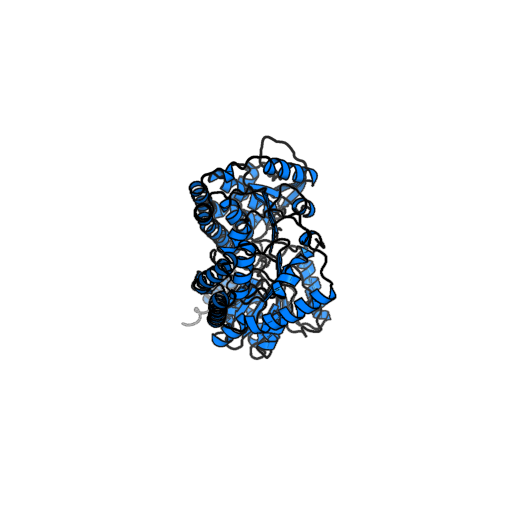 1
ATOM 662 C C . LEU A 1 84 ? 13.683 22.102 -2.859 1.00 91.25 84 LEU A C 1
ATOM 664 O O . LEU A 1 84 ? 14.498 21.327 -3.366 1.00 91.25 84 LEU A O 1
ATOM 668 N N . ASN A 1 85 ? 13.890 23.420 -2.832 1.00 89.31 85 ASN A N 1
ATOM 669 C CA . ASN A 1 85 ? 15.087 24.054 -3.383 1.00 89.31 85 ASN A CA 1
ATOM 670 C C . ASN A 1 85 ? 16.352 23.677 -2.602 1.00 89.31 85 ASN A C 1
ATOM 672 O O . ASN A 1 85 ? 17.306 23.180 -3.201 1.00 89.31 85 ASN A O 1
ATOM 676 N N . LYS A 1 86 ? 16.345 23.796 -1.267 1.00 85.38 86 LYS A N 1
ATOM 677 C CA . LYS A 1 86 ? 17.507 23.459 -0.423 1.00 85.38 86 LYS A CA 1
ATOM 678 C C . LYS A 1 86 ? 17.926 21.996 -0.596 1.00 85.38 86 LYS A C 1
ATOM 680 O O . LYS A 1 86 ? 19.115 21.702 -0.731 1.00 85.38 86 LYS A O 1
ATOM 685 N N . LEU A 1 87 ? 16.966 21.073 -0.659 1.00 84.31 87 LEU A N 1
ATOM 686 C CA . LEU A 1 87 ? 17.249 19.652 -0.890 1.00 84.31 87 LEU A CA 1
ATOM 687 C C . LEU A 1 87 ? 17.704 19.352 -2.319 1.00 84.31 87 LEU A C 1
ATOM 689 O O . LEU A 1 87 ? 18.540 18.472 -2.512 1.00 84.31 87 LEU A O 1
ATOM 693 N N . GLY A 1 88 ? 17.159 20.065 -3.307 1.00 80.00 88 GLY A N 1
ATOM 694 C CA . GLY A 1 88 ? 17.495 19.893 -4.719 1.00 80.00 88 GLY A CA 1
ATOM 695 C C . GLY A 1 88 ? 18.820 20.537 -5.142 1.00 80.00 88 GLY A C 1
ATOM 696 O O . GLY A 1 88 ? 19.353 20.200 -6.197 1.00 80.00 88 GLY A O 1
ATOM 697 N N . GLU A 1 89 ? 19.344 21.486 -4.364 1.00 74.31 89 GLU A N 1
ATOM 698 C CA . GLU A 1 89 ? 20.663 22.109 -4.566 1.00 74.31 89 GLU A CA 1
ATOM 699 C C . GLU A 1 89 ? 21.780 21.397 -3.806 1.00 74.31 89 GLU A C 1
ATOM 701 O O . GLU A 1 89 ? 22.929 21.378 -4.256 1.00 74.31 89 GLU A O 1
ATOM 706 N N . THR A 1 90 ? 21.453 20.789 -2.666 1.00 63.62 90 THR A N 1
ATOM 707 C CA . THR A 1 90 ? 22.414 19.998 -1.904 1.00 63.62 90 THR A CA 1
ATOM 708 C C . THR A 1 90 ? 22.836 18.811 -2.765 1.00 63.62 90 THR A C 1
ATOM 710 O O . THR A 1 90 ? 22.027 17.917 -3.014 1.00 63.62 90 THR A O 1
ATOM 713 N N . LYS A 1 91 ? 24.102 18.777 -3.218 1.00 59.44 91 LYS A N 1
ATOM 714 C CA . LYS A 1 91 ? 24.697 17.554 -3.783 1.00 59.44 91 LYS A CA 1
ATOM 715 C C . LYS A 1 91 ? 24.390 16.427 -2.804 1.00 59.44 91 LYS A C 1
ATOM 717 O O . LYS A 1 91 ? 24.874 16.467 -1.674 1.00 59.44 91 LYS A O 1
ATOM 722 N N . SER A 1 92 ? 23.522 15.498 -3.208 1.00 64.56 92 SER A N 1
ATOM 723 C CA . SER A 1 92 ? 23.046 14.442 -2.322 1.00 64.56 92 SER A CA 1
ATOM 724 C C . SER A 1 92 ? 24.253 13.666 -1.812 1.00 64.56 92 SER A C 1
ATOM 726 O O . SER A 1 92 ? 24.885 12.918 -2.556 1.00 64.56 92 SER A O 1
ATOM 728 N N . THR A 1 93 ? 24.572 13.839 -0.529 1.00 76.31 93 THR A N 1
ATOM 729 C CA . THR A 1 93 ? 25.612 13.046 0.131 1.00 76.31 93 THR A CA 1
ATOM 730 C C . THR A 1 93 ? 25.249 11.567 0.078 1.00 76.31 93 THR A C 1
ATOM 732 O O . THR A 1 93 ? 26.138 10.725 0.002 1.00 76.31 93 THR A O 1
ATOM 735 N N . TRP A 1 94 ? 23.948 11.253 0.039 1.00 91.06 94 TRP A N 1
ATOM 736 C CA . TRP A 1 94 ? 23.423 9.903 -0.101 1.00 91.06 94 TRP A CA 1
ATOM 737 C C . TRP A 1 94 ? 23.742 9.260 -1.455 1.00 91.06 94 TRP A C 1
ATOM 739 O O . TRP A 1 94 ? 24.224 8.127 -1.483 1.00 91.06 94 TRP A O 1
ATOM 749 N N . ALA A 1 95 ? 23.575 9.978 -2.570 1.00 88.50 95 ALA A N 1
ATOM 750 C CA . ALA A 1 95 ? 23.913 9.478 -3.908 1.00 88.50 95 ALA A CA 1
ATOM 751 C C . ALA A 1 95 ? 25.410 9.133 -4.077 1.00 88.50 95 ALA A C 1
ATOM 753 O O . ALA A 1 95 ? 25.779 8.344 -4.958 1.00 88.50 95 ALA A O 1
ATOM 754 N N . ASP A 1 96 ? 26.271 9.717 -3.240 1.00 88.19 96 ASP A N 1
ATOM 755 C CA . ASP A 1 96 ? 27.716 9.477 -3.212 1.00 88.19 96 ASP A CA 1
ATOM 756 C C . ASP A 1 96 ? 28.145 8.417 -2.183 1.00 88.19 96 ASP A C 1
ATOM 758 O O . ASP A 1 96 ? 29.274 7.924 -2.241 1.00 88.19 96 ASP A O 1
ATOM 762 N N . VAL A 1 97 ? 27.253 7.988 -1.280 1.00 91.94 97 VAL A N 1
ATOM 763 C CA . VAL A 1 97 ? 27.503 6.806 -0.445 1.00 91.94 97 VAL A CA 1
ATOM 764 C C . VAL A 1 97 ? 27.641 5.591 -1.358 1.00 91.94 97 VAL A C 1
ATOM 766 O O . VAL A 1 97 ? 26.775 5.340 -2.196 1.00 91.94 97 VAL A O 1
ATOM 769 N N . ALA A 1 98 ? 28.715 4.815 -1.179 1.00 93.12 98 ALA A N 1
ATOM 770 C CA . ALA A 1 98 ? 28.964 3.610 -1.965 1.00 93.12 98 ALA A CA 1
ATOM 771 C C . ALA A 1 98 ? 27.731 2.676 -1.965 1.00 93.12 98 ALA A C 1
ATOM 773 O O . ALA A 1 98 ? 27.151 2.454 -0.899 1.00 93.12 98 ALA A O 1
ATOM 774 N N . PRO A 1 99 ? 27.336 2.091 -3.112 1.00 93.88 99 PRO A N 1
ATOM 775 C CA . PRO A 1 99 ? 26.116 1.286 -3.216 1.00 93.88 99 PRO A CA 1
ATOM 776 C C . PRO A 1 99 ? 26.031 0.121 -2.222 1.00 93.88 99 PRO A C 1
ATOM 778 O O . PRO A 1 99 ? 24.961 -0.142 -1.681 1.00 93.88 99 PRO A O 1
ATOM 781 N N . THR A 1 100 ? 27.158 -0.533 -1.925 1.00 95.69 100 THR A N 1
ATOM 782 C CA . THR A 1 100 ? 27.254 -1.584 -0.896 1.00 95.69 100 THR A CA 1
ATOM 783 C C . THR A 1 100 ? 26.948 -1.043 0.497 1.00 95.69 100 THR A C 1
ATOM 785 O O . THR A 1 100 ? 26.147 -1.614 1.228 1.00 95.69 100 THR A O 1
ATOM 788 N N . LYS A 1 101 ? 27.501 0.124 0.840 1.00 96.19 101 LYS A N 1
ATOM 789 C CA . LYS A 1 101 ? 27.225 0.799 2.110 1.00 96.19 101 LYS A CA 1
ATOM 790 C C . LYS A 1 101 ? 25.773 1.284 2.199 1.00 96.19 101 LYS A C 1
ATOM 792 O O . LYS A 1 101 ? 25.192 1.208 3.277 1.00 96.19 101 LYS A O 1
ATOM 797 N N . ARG A 1 102 ? 25.171 1.750 1.094 1.00 95.81 102 ARG A N 1
ATOM 798 C CA . ARG A 1 102 ? 23.733 2.079 1.059 1.00 95.81 102 ARG A CA 1
ATOM 799 C C . ARG A 1 102 ? 22.880 0.847 1.336 1.00 95.81 102 ARG A C 1
ATOM 801 O O . ARG A 1 102 ? 22.002 0.924 2.189 1.00 95.81 102 ARG A O 1
ATOM 808 N N . ALA A 1 103 ? 23.174 -0.277 0.678 1.00 97.12 103 ALA A N 1
ATOM 809 C CA . ALA A 1 103 ? 22.492 -1.544 0.926 1.00 97.12 103 ALA A CA 1
ATOM 810 C C . ALA A 1 103 ? 22.573 -1.940 2.409 1.00 97.12 103 ALA A C 1
ATOM 812 O O . ALA A 1 103 ? 21.542 -2.155 3.041 1.00 97.12 103 ALA A O 1
ATOM 813 N N . ASP A 1 104 ? 23.770 -1.920 3.004 1.00 97.88 104 ASP A N 1
ATOM 814 C CA . ASP A 1 104 ? 23.954 -2.254 4.421 1.00 97.88 104 ASP A CA 1
ATOM 815 C C . ASP A 1 104 ? 23.149 -1.342 5.358 1.00 97.88 104 ASP A C 1
ATOM 817 O O . ASP A 1 104 ? 22.566 -1.812 6.336 1.00 97.88 104 ASP A O 1
ATOM 821 N N . ILE A 1 105 ? 23.118 -0.033 5.087 1.00 97.94 105 ILE A N 1
ATOM 822 C CA . ILE A 1 105 ? 22.376 0.944 5.897 1.00 97.94 105 ILE A CA 1
ATOM 823 C C . ILE A 1 105 ? 20.863 0.712 5.777 1.00 97.94 105 ILE A C 1
ATOM 825 O O . ILE A 1 105 ? 20.183 0.649 6.799 1.00 97.94 105 ILE A O 1
ATOM 829 N N . ILE A 1 106 ? 20.334 0.530 4.562 1.00 97.88 106 ILE A N 1
ATOM 830 C CA . ILE A 1 106 ? 18.900 0.271 4.337 1.00 97.88 106 ILE A CA 1
ATOM 831 C C . ILE A 1 106 ? 18.487 -1.062 4.983 1.00 97.88 106 ILE A C 1
ATOM 833 O O . ILE A 1 106 ? 17.437 -1.152 5.618 1.00 97.88 106 ILE A O 1
ATOM 837 N N . TYR A 1 107 ? 19.327 -2.094 4.888 1.00 97.44 107 TYR A N 1
ATOM 838 C CA . TYR A 1 107 ? 19.070 -3.377 5.540 1.00 97.44 107 TYR A CA 1
ATOM 839 C C . TYR A 1 107 ? 19.034 -3.243 7.074 1.00 97.44 107 TYR A C 1
ATOM 841 O O . TYR A 1 107 ? 18.130 -3.769 7.735 1.00 97.44 107 TYR A O 1
ATOM 849 N N . LYS A 1 108 ? 19.983 -2.485 7.649 1.00 97.50 108 LYS A N 1
ATOM 850 C CA . LYS A 1 108 ? 20.019 -2.158 9.086 1.00 97.50 108 LYS A CA 1
ATOM 851 C C . LYS A 1 108 ? 18.814 -1.336 9.528 1.00 97.50 108 LYS A C 1
ATOM 853 O O . LYS A 1 108 ? 18.318 -1.579 10.623 1.00 97.50 108 LYS A O 1
ATOM 858 N N . LEU A 1 109 ? 18.317 -0.420 8.696 1.00 97.81 109 LEU A N 1
ATOM 859 C CA . LEU A 1 109 ? 17.107 0.351 8.983 1.00 97.81 109 LEU A CA 1
ATOM 860 C C . LEU A 1 109 ? 15.915 -0.567 9.278 1.00 97.81 109 LEU A C 1
ATOM 862 O O . LEU A 1 109 ? 15.268 -0.397 10.308 1.00 97.81 109 LEU A O 1
ATOM 866 N N . GLY A 1 110 ? 15.678 -1.589 8.450 1.00 96.25 110 GLY A N 1
ATOM 867 C CA . GLY A 1 110 ? 14.626 -2.579 8.713 1.00 96.25 110 GLY A CA 1
ATOM 868 C C . GLY A 1 110 ? 14.787 -3.280 10.071 1.00 96.25 110 GLY A C 1
ATOM 869 O O . GLY A 1 110 ? 13.819 -3.437 10.816 1.00 96.25 110 GLY A O 1
ATOM 870 N N . ALA A 1 111 ? 16.021 -3.634 10.444 1.00 95.88 111 ALA A N 1
ATOM 871 C CA . ALA A 1 111 ? 16.308 -4.262 11.734 1.00 95.88 111 ALA A CA 1
ATOM 872 C C . ALA A 1 111 ? 16.116 -3.307 12.930 1.00 95.88 111 ALA A C 1
ATOM 874 O O . ALA A 1 111 ? 15.577 -3.715 13.959 1.00 95.88 111 ALA A O 1
ATOM 875 N N . GLU A 1 112 ? 16.527 -2.042 12.811 1.00 97.75 112 GLU A N 1
ATOM 876 C CA . GLU A 1 112 ? 16.357 -1.035 13.868 1.00 97.75 112 GLU A CA 1
ATOM 877 C C . GLU A 1 112 ? 14.891 -0.641 14.073 1.00 97.75 112 GLU A C 1
ATOM 879 O O . GLU A 1 112 ? 14.460 -0.450 15.210 1.00 97.75 112 GLU A O 1
ATOM 884 N N . ILE A 1 113 ? 14.093 -0.602 13.003 1.00 97.75 113 ILE A N 1
ATOM 885 C CA . ILE A 1 113 ? 12.639 -0.417 13.097 1.00 97.75 113 ILE A CA 1
ATOM 886 C C . ILE A 1 113 ? 12.013 -1.541 13.920 1.00 97.75 113 ILE A C 1
ATOM 888 O O . ILE A 1 113 ? 11.230 -1.269 14.826 1.00 97.75 113 ILE A O 1
ATOM 892 N N . LYS A 1 114 ? 12.404 -2.796 13.668 1.00 95.25 114 LYS A N 1
ATOM 893 C CA . LYS A 1 114 ? 11.915 -3.949 14.436 1.00 95.25 114 LYS A CA 1
ATOM 894 C C . LYS A 1 114 ? 12.309 -3.874 15.914 1.00 95.25 114 LYS A C 1
ATOM 896 O O . LYS A 1 114 ? 11.503 -4.197 16.776 1.00 95.25 114 LYS A O 1
ATOM 901 N N . LYS A 1 115 ? 13.520 -3.404 16.238 1.00 96.06 115 LYS A N 1
ATOM 902 C CA . LYS A 1 115 ? 13.938 -3.190 17.639 1.00 96.06 115 LYS A CA 1
ATOM 903 C C . LYS A 1 115 ? 13.107 -2.123 18.352 1.00 96.06 115 LYS A C 1
ATOM 905 O O . LYS A 1 115 ? 12.930 -2.203 19.562 1.00 96.06 115 LYS A O 1
ATOM 910 N N . LYS A 1 116 ? 12.611 -1.134 17.608 1.00 95.81 116 LYS A N 1
ATOM 911 C CA . LYS A 1 116 ? 11.813 -0.008 18.111 1.00 95.81 116 LYS A CA 1
ATOM 912 C C . LYS A 1 116 ? 10.329 -0.136 17.777 1.00 95.81 116 LYS A C 1
ATOM 914 O O . LYS A 1 116 ? 9.613 0.865 17.747 1.00 95.81 116 LYS A O 1
ATOM 919 N N . GLU A 1 117 ? 9.861 -1.362 17.543 1.00 95.62 117 GLU A N 1
ATOM 920 C CA . GLU A 1 117 ? 8.472 -1.626 17.167 1.00 95.62 117 GLU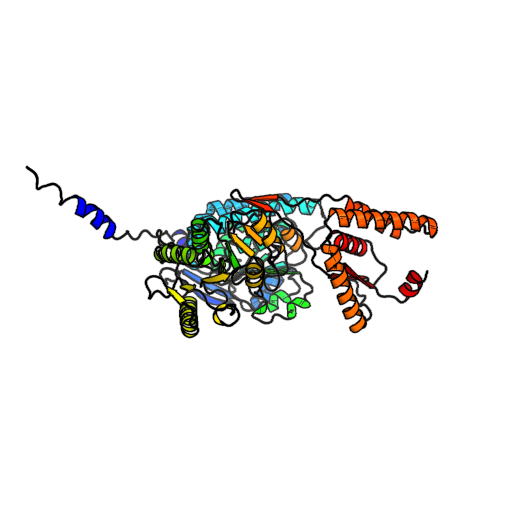 A CA 1
ATOM 921 C C . GLU A 1 117 ? 7.479 -1.077 18.197 1.00 95.62 117 GLU A C 1
ATOM 923 O O . GLU A 1 117 ? 6.430 -0.575 17.807 1.00 95.62 117 GLU A O 1
ATOM 928 N N . ASN A 1 118 ? 7.822 -1.108 19.491 1.00 95.56 118 ASN A N 1
ATOM 929 C CA . ASN A 1 118 ? 6.945 -0.645 20.565 1.00 95.56 118 ASN A CA 1
ATOM 930 C C . ASN A 1 118 ? 6.585 0.833 20.410 1.00 95.56 118 ASN A C 1
ATOM 932 O O . ASN A 1 118 ? 5.402 1.157 20.424 1.00 95.56 118 ASN A O 1
ATOM 936 N N . LEU A 1 119 ? 7.572 1.706 20.192 1.00 96.44 119 LEU A N 1
ATOM 937 C CA . LEU A 1 119 ? 7.334 3.131 19.974 1.00 96.44 119 LEU A CA 1
ATOM 938 C C . LEU A 1 119 ? 6.402 3.364 18.778 1.00 96.44 119 LEU A C 1
ATOM 940 O O . LEU A 1 119 ? 5.433 4.107 18.895 1.00 96.44 119 LEU A O 1
ATOM 944 N N . LEU A 1 120 ? 6.662 2.712 17.640 1.00 97.19 120 LEU A N 1
ATOM 945 C CA . LEU A 1 120 ? 5.846 2.881 16.431 1.00 97.19 120 LEU A CA 1
ATOM 946 C C . LEU A 1 120 ? 4.421 2.348 16.624 1.00 97.19 120 LEU A C 1
ATOM 948 O O . LEU A 1 120 ? 3.462 2.999 16.226 1.00 97.19 120 LEU A O 1
ATOM 952 N N . VAL A 1 121 ? 4.270 1.199 17.282 1.00 96.38 121 VAL A N 1
ATOM 953 C CA . VAL A 1 121 ? 2.968 0.627 17.647 1.00 96.38 121 VAL A CA 1
ATOM 954 C C . VAL A 1 121 ? 2.189 1.568 18.560 1.00 96.38 121 VAL A C 1
ATOM 956 O O . VAL A 1 121 ? 1.010 1.812 18.313 1.00 96.38 121 VAL A O 1
ATO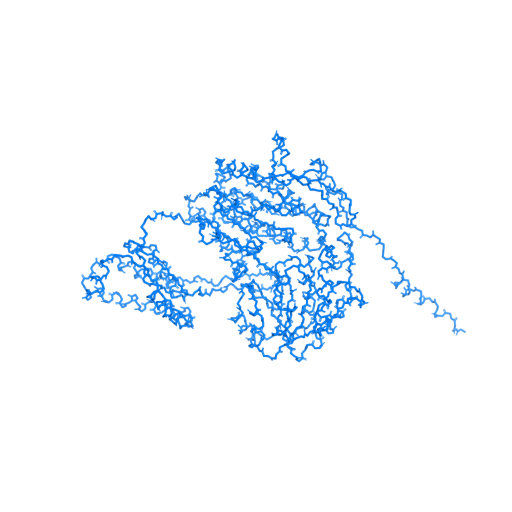M 959 N N . GLN A 1 122 ? 2.827 2.104 19.602 1.00 96.19 122 GLN A N 1
ATOM 960 C CA . GLN A 1 122 ? 2.171 3.016 20.535 1.00 96.19 122 GLN A CA 1
ATOM 961 C C . GLN A 1 122 ? 1.810 4.345 19.861 1.00 96.19 122 GLN A C 1
ATOM 963 O O . GLN A 1 122 ? 0.735 4.871 20.132 1.00 96.19 122 GLN A O 1
ATOM 968 N N . LEU A 1 123 ? 2.650 4.863 18.955 1.00 96.50 123 LEU A N 1
ATOM 969 C CA . LEU A 1 123 ? 2.339 6.054 18.157 1.00 96.50 123 LEU A CA 1
ATOM 970 C C . LEU A 1 123 ? 1.103 5.825 17.285 1.00 96.50 123 LEU A C 1
ATOM 972 O O . LEU A 1 123 ? 0.170 6.612 17.335 1.00 96.50 123 LEU A O 1
ATOM 976 N N . GLU A 1 124 ? 1.048 4.718 16.550 1.00 95.56 124 GLU A N 1
ATOM 977 C CA . GLU A 1 124 ? -0.104 4.372 15.707 1.00 95.56 124 GLU A CA 1
ATOM 978 C C . GLU A 1 124 ? -1.391 4.187 16.524 1.00 95.56 124 GLU A C 1
ATOM 980 O O . GLU A 1 124 ? -2.471 4.622 16.116 1.00 95.56 124 GLU A O 1
ATOM 985 N N . THR A 1 125 ? -1.260 3.596 17.712 1.00 95.06 125 THR A N 1
ATOM 986 C CA . THR A 1 125 ? -2.366 3.390 18.652 1.00 95.06 125 THR A CA 1
ATOM 987 C C . THR A 1 125 ? -2.886 4.721 19.188 1.00 95.06 125 THR A C 1
ATOM 989 O O . THR A 1 125 ? -4.074 5.010 19.049 1.00 95.06 125 THR A O 1
ATOM 992 N N . ALA A 1 126 ? -2.007 5.547 19.760 1.00 95.38 126 ALA A N 1
ATOM 993 C CA . ALA A 1 126 ? -2.378 6.790 20.429 1.00 95.38 126 ALA A CA 1
ATOM 994 C C . ALA A 1 126 ? -2.739 7.906 19.444 1.00 95.38 126 ALA A C 1
ATOM 996 O O . ALA A 1 126 ? -3.669 8.656 19.694 1.00 95.38 126 ALA A O 1
ATOM 997 N N . VAL A 1 127 ? -2.033 8.032 18.319 1.00 94.75 127 VAL A N 1
ATOM 998 C CA . VAL A 1 127 ? -2.225 9.143 17.374 1.00 94.75 127 VAL A CA 1
ATOM 999 C C . VAL A 1 127 ? -3.332 8.845 16.364 1.00 94.75 127 VAL A C 1
ATOM 1001 O O . VAL A 1 127 ? -4.110 9.736 16.040 1.00 94.75 127 VAL A O 1
ATOM 1004 N N . ARG A 1 128 ? -3.415 7.610 15.848 1.00 93.12 128 ARG A N 1
ATOM 1005 C CA . ARG A 1 128 ? -4.328 7.265 14.736 1.00 93.12 128 ARG A CA 1
ATOM 1006 C C . ARG A 1 128 ? -5.484 6.348 15.130 1.00 93.12 128 ARG A C 1
ATOM 1008 O O . ARG A 1 128 ? -6.375 6.094 14.318 1.00 93.12 128 ARG A O 1
ATOM 1015 N N . GLY A 1 129 ? -5.492 5.838 16.362 1.00 93.75 129 GLY A N 1
ATOM 1016 C CA . GLY A 1 129 ? -6.528 4.911 16.817 1.00 93.75 129 GLY A CA 1
ATOM 1017 C C . GLY A 1 129 ? -6.436 3.531 16.154 1.00 93.75 129 GLY A C 1
ATOM 1018 O O . GLY A 1 129 ? -7.446 2.837 16.029 1.00 93.75 129 GLY A O 1
ATOM 1019 N N . ILE A 1 130 ? -5.250 3.131 15.686 1.00 94.00 130 ILE A N 1
ATOM 1020 C CA . ILE A 1 130 ? -5.038 1.838 15.022 1.00 94.00 130 ILE A CA 1
ATOM 1021 C C . ILE A 1 130 ? -4.709 0.778 16.067 1.00 94.00 130 ILE A C 1
ATOM 1023 O O . ILE A 1 130 ? -3.898 1.012 16.960 1.00 94.00 130 ILE A O 1
ATOM 1027 N N . LEU A 1 131 ? -5.311 -0.407 15.955 1.00 94.38 131 LEU A N 1
ATOM 1028 C CA . LEU A 1 131 ? -5.029 -1.490 16.889 1.00 94.38 131 LEU A CA 1
ATOM 1029 C C . LEU A 1 131 ? -3.572 -1.932 16.788 1.00 94.38 131 LEU A C 1
ATOM 1031 O O . LEU A 1 131 ? -3.027 -2.155 15.704 1.00 94.38 131 LEU A O 1
ATOM 1035 N N . LYS A 1 132 ? -2.970 -2.197 17.946 1.00 93.88 132 LYS A N 1
ATOM 1036 C CA . LYS A 1 132 ? -1.620 -2.757 18.045 1.00 93.88 132 LYS A CA 1
ATOM 1037 C C . LYS A 1 132 ? -1.406 -3.976 17.154 1.00 93.88 132 LYS A C 1
ATOM 1039 O O . LYS A 1 132 ? -0.346 -4.087 16.543 1.00 93.88 132 LYS A O 1
ATOM 1044 N N . LYS A 1 133 ? -2.378 -4.894 17.095 1.00 92.44 133 LYS A N 1
ATOM 1045 C CA . LYS A 1 133 ? -2.277 -6.115 16.279 1.00 92.44 133 LYS A CA 1
ATOM 1046 C C . LYS A 1 133 ? -2.122 -5.780 14.793 1.00 92.44 133 LYS A C 1
ATOM 1048 O O . LYS A 1 133 ? -1.324 -6.419 14.117 1.00 92.44 133 LYS A O 1
ATOM 1053 N N . ASP A 1 134 ? -2.800 -4.740 14.317 1.00 93.25 134 ASP A N 1
ATOM 1054 C CA . ASP A 1 134 ? -2.797 -4.355 12.911 1.00 93.25 134 ASP A CA 1
ATOM 1055 C C . ASP A 1 134 ? -1.447 -3.720 12.540 1.00 93.25 134 ASP A C 1
ATOM 1057 O O . ASP A 1 134 ? -0.816 -4.102 11.553 1.00 93.25 134 ASP A O 1
ATOM 1061 N N . THR A 1 135 ? -0.920 -2.835 13.389 1.00 94.25 135 THR A N 1
ATOM 1062 C CA . THR A 1 135 ? 0.417 -2.256 13.189 1.00 94.25 135 THR A CA 1
ATOM 1063 C C . THR A 1 135 ? 1.524 -3.299 13.329 1.00 94.25 135 THR A C 1
ATOM 1065 O O . THR A 1 135 ? 2.391 -3.408 12.459 1.00 94.25 135 THR A O 1
ATOM 1068 N N . LYS A 1 136 ? 1.506 -4.080 14.414 1.00 94.31 136 LYS A N 1
ATOM 1069 C CA . LYS A 1 136 ? 2.577 -5.021 14.760 1.00 94.31 136 LYS A CA 1
ATOM 1070 C C . LYS A 1 136 ? 2.632 -6.225 13.826 1.00 94.31 136 LYS A C 1
ATOM 1072 O O . LYS A 1 136 ? 3.725 -6.629 13.445 1.00 94.31 136 LYS A O 1
ATOM 1077 N N . ASN A 1 137 ? 1.482 -6.798 13.476 1.00 91.88 137 ASN A N 1
ATOM 1078 C CA . ASN A 1 137 ? 1.437 -8.041 12.705 1.00 91.88 137 ASN A CA 1
ATOM 1079 C C . ASN A 1 137 ? 1.301 -7.796 11.198 1.00 91.88 137 ASN A C 1
ATOM 1081 O O . A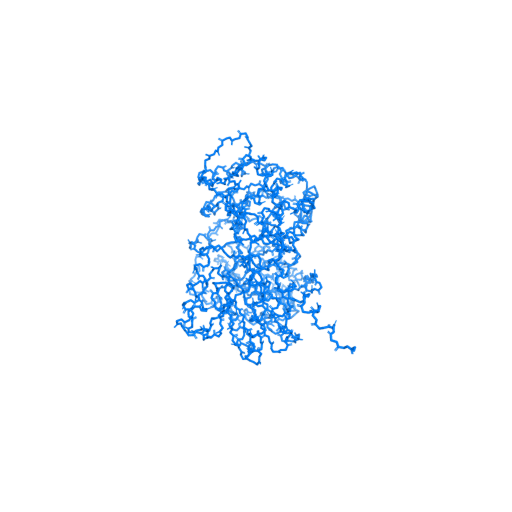SN A 1 137 ? 1.587 -8.707 10.432 1.00 91.88 137 ASN A O 1
ATOM 1085 N N . THR A 1 138 ? 0.909 -6.588 10.769 1.00 90.62 138 THR A N 1
ATOM 1086 C CA . THR A 1 138 ? 0.708 -6.274 9.342 1.00 90.62 138 THR A CA 1
ATOM 1087 C C . THR A 1 138 ? 1.641 -5.163 8.867 1.00 90.62 138 THR A C 1
ATOM 1089 O O . THR A 1 138 ? 2.525 -5.405 8.047 1.00 90.62 138 THR A O 1
ATOM 1092 N N . ALA A 1 139 ? 1.501 -3.940 9.388 1.00 93.56 139 ALA A N 1
ATOM 1093 C CA . ALA A 1 139 ? 2.207 -2.790 8.818 1.00 93.56 139 ALA A CA 1
ATOM 1094 C C . ALA A 1 139 ? 3.736 -2.859 8.995 1.00 93.56 139 ALA A C 1
ATOM 1096 O O . ALA A 1 139 ? 4.471 -2.625 8.037 1.00 93.56 139 ALA A O 1
ATOM 1097 N N . LEU A 1 140 ? 4.233 -3.197 10.191 1.00 95.94 140 LEU A N 1
ATOM 1098 C CA . LEU A 1 140 ? 5.677 -3.253 10.459 1.00 95.94 140 LEU A CA 1
ATOM 1099 C C . LEU A 1 140 ? 6.398 -4.388 9.708 1.00 95.94 140 LEU A C 1
ATOM 1101 O O . LEU A 1 140 ? 7.462 -4.113 9.142 1.00 95.94 140 LEU A O 1
ATOM 1105 N N . PRO A 1 141 ? 5.870 -5.627 9.634 1.00 94.38 141 PRO A N 1
ATOM 1106 C CA . PRO A 1 141 ? 6.469 -6.675 8.810 1.00 94.38 141 PRO A CA 1
ATOM 1107 C C . PRO A 1 141 ? 6.554 -6.282 7.334 1.00 94.38 141 PRO A C 1
ATOM 1109 O O . PRO A 1 141 ? 7.629 -6.383 6.749 1.00 94.38 141 PRO A O 1
ATOM 1112 N N . LEU A 1 142 ? 5.476 -5.744 6.752 1.00 93.00 142 LEU A N 1
ATOM 1113 C CA . LEU A 1 142 ? 5.477 -5.289 5.356 1.00 93.00 142 LEU A CA 1
ATOM 1114 C C . LEU A 1 142 ? 6.495 -4.167 5.117 1.00 93.00 142 LEU A C 1
ATOM 1116 O O . LEU A 1 142 ? 7.261 -4.217 4.156 1.00 93.00 142 LEU A O 1
ATOM 1120 N N . LEU A 1 143 ? 6.549 -3.190 6.026 1.00 96.06 143 LEU A N 1
ATOM 1121 C CA . LEU A 1 143 ? 7.500 -2.082 5.966 1.00 96.06 143 LEU A CA 1
ATOM 1122 C C . LEU A 1 143 ? 8.947 -2.592 5.999 1.00 96.06 143 LEU A C 1
ATOM 1124 O O . LEU A 1 143 ? 9.755 -2.256 5.133 1.00 96.06 143 LEU A O 1
ATOM 1128 N N . THR A 1 144 ? 9.286 -3.398 7.005 1.00 96.62 144 THR A N 1
ATOM 1129 C CA . THR A 1 144 ? 10.668 -3.835 7.249 1.00 96.62 144 THR A CA 1
ATOM 1130 C C . THR A 1 144 ? 11.160 -4.825 6.200 1.00 96.62 144 THR A C 1
ATOM 1132 O O . THR A 1 144 ? 12.266 -4.643 5.685 1.00 96.62 144 THR A O 1
ATOM 1135 N N . ASN A 1 145 ? 10.333 -5.804 5.820 1.00 94.19 145 ASN A N 1
ATOM 1136 C CA . ASN A 1 145 ? 10.672 -6.780 4.786 1.00 94.19 145 ASN A CA 1
ATOM 1137 C C . ASN A 1 145 ? 10.908 -6.090 3.439 1.00 94.19 145 ASN A C 1
ATOM 1139 O O . ASN A 1 145 ? 11.886 -6.395 2.757 1.00 94.19 145 ASN A O 1
ATOM 1143 N N . TYR A 1 146 ? 10.067 -5.118 3.068 1.00 95.44 146 TYR A N 1
ATOM 1144 C CA . TYR A 1 146 ? 10.227 -4.422 1.795 1.00 95.44 146 TYR A CA 1
ATOM 1145 C C . TYR A 1 146 ? 11.460 -3.507 1.758 1.00 95.44 146 TYR A C 1
ATOM 1147 O O . TYR A 1 146 ? 12.170 -3.484 0.751 1.00 95.44 146 TYR A O 1
ATOM 1155 N N . LEU A 1 147 ? 11.787 -2.808 2.855 1.00 96.75 147 LEU A N 1
ATOM 1156 C CA . LEU A 1 147 ? 13.046 -2.054 2.955 1.00 96.75 147 LEU A CA 1
ATOM 1157 C C . LEU A 1 147 ? 14.263 -2.975 2.790 1.00 96.75 147 LEU A C 1
ATOM 1159 O O . LEU A 1 147 ? 15.178 -2.669 2.025 1.00 96.75 147 LEU A O 1
ATOM 1163 N N . GLN A 1 148 ? 14.266 -4.119 3.478 1.00 95.75 148 GLN A N 1
ATOM 1164 C CA . GLN A 1 148 ? 15.358 -5.089 3.392 1.00 95.75 148 GLN A CA 1
ATOM 1165 C C . GLN A 1 148 ? 15.485 -5.685 1.993 1.00 95.75 148 GLN A C 1
ATOM 1167 O O . GLN A 1 148 ? 16.596 -5.760 1.473 1.00 95.75 148 GLN A O 1
ATOM 1172 N N . TYR A 1 149 ? 14.372 -6.024 1.349 1.00 94.88 149 TYR A N 1
ATOM 1173 C CA . TYR A 1 149 ? 14.356 -6.447 -0.047 1.00 94.88 149 TYR A CA 1
ATOM 1174 C C . TYR A 1 149 ? 14.966 -5.379 -0.970 1.00 94.88 149 TYR A C 1
ATOM 1176 O O . TYR A 1 149 ? 15.911 -5.660 -1.715 1.00 94.88 149 TYR A O 1
ATOM 1184 N N . CYS A 1 150 ? 14.516 -4.124 -0.837 1.00 96.19 150 CYS A N 1
ATOM 1185 C CA . CYS A 1 150 ? 14.994 -3.009 -1.652 1.00 96.19 150 CYS A CA 1
ATOM 1186 C C . CYS A 1 150 ? 16.486 -2.710 -1.474 1.00 96.19 150 CYS A C 1
ATOM 1188 O O . CYS A 1 150 ? 17.129 -2.207 -2.396 1.00 96.19 150 CYS A O 1
ATOM 1190 N N . SER A 1 151 ? 17.056 -3.026 -0.308 1.00 95.69 151 SER A N 1
ATOM 1191 C CA . SER A 1 151 ? 18.469 -2.776 -0.015 1.00 95.69 151 SER A CA 1
ATOM 1192 C C . SER A 1 151 ? 19.397 -3.394 -1.069 1.00 95.69 151 SER A C 1
ATOM 1194 O O . SER A 1 151 ? 20.342 -2.739 -1.523 1.00 95.69 151 SER A O 1
ATOM 1196 N N . SER A 1 152 ? 19.056 -4.600 -1.540 1.00 93.25 152 SER A N 1
ATOM 1197 C CA . SER A 1 152 ? 19.822 -5.361 -2.531 1.00 93.25 152 SER A CA 1
ATOM 1198 C C . SER A 1 152 ? 19.911 -4.662 -3.894 1.00 93.25 152 SER A C 1
ATOM 1200 O O . SER A 1 152 ? 20.928 -4.781 -4.589 1.00 93.25 152 SER A O 1
ATOM 1202 N N . PHE A 1 153 ? 18.906 -3.853 -4.254 1.00 94.38 153 PHE A N 1
ATOM 1203 C CA . PHE A 1 153 ? 18.882 -3.143 -5.531 1.00 94.38 153 PHE A CA 1
ATOM 1204 C C . PHE A 1 153 ? 19.968 -2.089 -5.651 1.00 94.38 153 PHE A C 1
ATOM 1206 O O . PHE A 1 153 ? 20.422 -1.834 -6.763 1.00 94.38 153 PHE A O 1
ATOM 1213 N N . SER A 1 154 ? 20.453 -1.535 -4.536 1.00 92.31 154 SER A N 1
ATOM 1214 C CA . SER A 1 154 ? 21.549 -0.560 -4.565 1.00 92.31 154 SER A CA 1
ATOM 1215 C C . SER A 1 154 ? 22.774 -1.135 -5.285 1.00 92.31 154 SER A C 1
ATOM 1217 O O . SER A 1 154 ? 23.346 -0.487 -6.160 1.00 92.31 154 SER A O 1
ATOM 1219 N N . VAL A 1 155 ? 23.159 -2.370 -4.940 1.00 92.75 155 VAL A N 1
ATOM 1220 C CA . VAL A 1 155 ? 24.333 -3.052 -5.507 1.00 92.75 155 VAL A CA 1
ATOM 1221 C C . VAL A 1 155 ? 24.031 -3.582 -6.903 1.00 92.75 155 VAL A C 1
ATOM 1223 O O . VAL A 1 155 ? 24.804 -3.316 -7.823 1.00 92.75 155 VAL A O 1
ATOM 1226 N N . LYS A 1 156 ? 22.902 -4.288 -7.068 1.00 89.94 156 LYS A N 1
ATOM 1227 C CA . LYS A 1 156 ? 22.492 -4.866 -8.356 1.00 89.94 156 LYS A CA 1
ATOM 1228 C C . LYS A 1 156 ? 22.417 -3.791 -9.438 1.00 89.94 156 LYS A C 1
ATOM 1230 O O . LYS A 1 156 ? 23.085 -3.894 -10.459 1.00 89.94 156 LYS A O 1
ATOM 1235 N N . HIS A 1 157 ? 21.694 -2.708 -9.167 1.00 87.81 157 HIS A N 1
ATOM 1236 C CA . HIS A 1 157 ? 21.521 -1.633 -10.131 1.00 87.81 157 HIS A CA 1
ATOM 1237 C C . HIS A 1 157 ? 22.836 -0.941 -10.490 1.00 87.81 157 HIS A C 1
ATOM 1239 O O . HIS A 1 157 ? 23.069 -0.641 -11.655 1.00 87.81 157 HIS A O 1
ATOM 1245 N N . ASN A 1 158 ? 23.722 -0.719 -9.516 1.00 87.06 158 ASN A N 1
ATOM 1246 C CA . ASN A 1 158 ? 25.027 -0.134 -9.803 1.00 87.06 158 ASN A CA 1
ATOM 1247 C C . ASN A 1 158 ? 25.912 -1.061 -10.650 1.00 87.06 158 ASN A C 1
ATOM 1249 O O . ASN A 1 158 ? 26.732 -0.568 -11.414 1.00 87.06 158 ASN A O 1
ATOM 1253 N N . SER A 1 159 ? 25.781 -2.383 -10.513 1.00 87.00 159 SER A N 1
ATOM 1254 C CA . SER A 1 159 ? 26.471 -3.332 -11.396 1.00 87.00 159 SER A CA 1
ATOM 1255 C C . SER A 1 159 ? 25.957 -3.222 -12.834 1.00 87.00 159 SER A C 1
ATOM 1257 O O . SER A 1 159 ? 26.756 -3.202 -13.767 1.00 87.00 159 SER A O 1
ATOM 1259 N N . ASP A 1 160 ? 24.638 -3.107 -13.001 1.00 83.56 160 ASP A N 1
ATOM 1260 C CA . ASP A 1 160 ? 23.985 -3.025 -14.312 1.00 83.56 160 ASP A CA 1
ATOM 1261 C C . ASP A 1 160 ? 24.184 -1.650 -14.983 1.00 83.56 160 ASP A C 1
ATOM 1263 O O . ASP A 1 160 ? 24.312 -1.553 -16.203 1.00 83.56 160 ASP A O 1
ATOM 1267 N N . ASN A 1 161 ? 24.224 -0.571 -14.192 1.00 84.19 161 ASN A N 1
ATOM 1268 C CA . ASN A 1 161 ? 24.419 0.804 -14.649 1.00 84.19 161 ASN A CA 1
ATOM 1269 C C . ASN A 1 161 ? 25.316 1.610 -13.681 1.00 84.19 161 ASN A C 1
ATOM 1271 O O . ASN A 1 161 ? 24.819 2.431 -12.903 1.00 84.19 161 ASN A O 1
ATOM 1275 N N . PRO A 1 162 ? 26.652 1.453 -13.754 1.00 84.88 162 PRO A N 1
ATOM 1276 C CA . PRO A 1 162 ? 27.590 2.128 -12.846 1.00 84.88 162 PRO A CA 1
ATOM 1277 C C . PRO A 1 162 ? 27.584 3.659 -12.950 1.00 84.88 162 PRO A C 1
ATOM 1279 O O . PRO A 1 162 ? 28.059 4.353 -12.054 1.00 84.88 162 PRO A O 1
ATOM 1282 N N . SER A 1 163 ? 27.082 4.192 -14.067 1.00 84.88 163 SER A N 1
ATOM 1283 C CA . SER A 1 163 ? 27.004 5.630 -14.337 1.00 84.88 163 SER A CA 1
ATOM 1284 C C . SER A 1 163 ? 25.735 6.294 -13.806 1.00 84.88 163 SER A C 1
ATOM 1286 O O . SER A 1 163 ? 25.600 7.515 -13.900 1.00 84.88 163 SER A O 1
ATOM 1288 N N . TRP A 1 164 ? 24.797 5.508 -13.268 1.00 86.56 164 TRP A N 1
ATOM 1289 C CA . TRP A 1 164 ? 23.555 6.026 -12.719 1.00 86.56 164 TRP A CA 1
ATOM 1290 C C . TRP A 1 164 ? 23.816 7.016 -11.583 1.00 86.56 164 TRP A C 1
ATOM 1292 O O . TRP A 1 164 ? 24.545 6.741 -10.625 1.00 86.56 164 TRP A O 1
ATOM 1302 N N . LYS A 1 165 ? 23.144 8.162 -11.669 1.00 85.44 165 LYS A N 1
ATOM 1303 C CA . LYS A 1 165 ? 23.000 9.113 -10.576 1.00 85.44 165 LYS A CA 1
ATOM 1304 C C . LYS A 1 165 ? 21.557 9.620 -10.569 1.00 85.44 165 LYS A C 1
ATOM 1306 O O . LYS A 1 165 ? 21.030 9.913 -11.644 1.00 85.44 165 LYS A O 1
ATOM 1311 N N . PRO A 1 166 ? 20.926 9.733 -9.390 1.00 88.38 166 PRO A N 1
ATOM 1312 C CA . PRO A 1 166 ? 19.608 10.334 -9.282 1.00 88.38 166 PRO A CA 1
ATOM 1313 C C . PRO A 1 166 ? 19.683 11.800 -9.714 1.00 88.38 166 PRO A C 1
ATOM 1315 O O . PRO A 1 166 ? 20.563 12.544 -9.278 1.00 88.38 166 PRO A O 1
ATOM 1318 N N . ASP A 1 167 ? 18.753 12.205 -10.569 1.00 84.00 167 ASP A N 1
ATOM 1319 C CA . ASP A 1 167 ? 18.536 13.605 -10.921 1.00 84.00 167 ASP A CA 1
ATOM 1320 C C . ASP A 1 167 ? 17.319 14.114 -10.149 1.00 84.00 167 ASP A C 1
ATOM 1322 O O . ASP A 1 167 ? 16.253 13.502 -10.232 1.00 84.00 167 ASP A O 1
ATOM 1326 N N . GLY A 1 168 ? 17.468 15.194 -9.384 1.00 88.69 168 GLY A N 1
ATOM 1327 C CA . GLY A 1 168 ? 16.415 15.776 -8.547 1.00 88.69 168 GLY A CA 1
ATOM 1328 C C . GLY A 1 168 ? 15.988 14.932 -7.336 1.00 88.69 168 GLY A C 1
ATOM 1329 O O . GLY A 1 168 ? 16.748 14.132 -6.791 1.00 88.69 168 GLY A O 1
ATOM 1330 N N . LEU A 1 169 ? 14.754 15.166 -6.885 1.00 92.62 169 LEU A N 1
ATOM 1331 C CA . LEU A 1 169 ? 14.168 14.613 -5.661 1.00 92.62 169 LEU A CA 1
ATOM 1332 C C . LEU A 1 169 ? 13.007 13.662 -5.957 1.00 92.62 169 LEU A C 1
ATOM 1334 O O . LEU A 1 169 ? 12.299 13.810 -6.959 1.00 92.62 169 LEU A O 1
ATOM 1338 N N . VAL A 1 170 ? 12.768 12.744 -5.023 1.00 95.31 170 VAL A N 1
ATOM 1339 C CA . VAL A 1 170 ? 11.513 11.990 -4.928 1.00 95.31 170 VAL A CA 1
ATOM 1340 C C . VAL A 1 170 ? 10.611 12.688 -3.917 1.00 95.31 170 VAL A C 1
ATOM 1342 O O . VAL A 1 170 ? 11.038 12.945 -2.793 1.00 95.31 170 VAL A O 1
ATOM 1345 N N . VAL A 1 171 ? 9.363 12.952 -4.292 1.00 96.25 171 VAL A N 1
ATOM 1346 C CA . VAL A 1 171 ? 8.309 13.367 -3.360 1.00 96.25 171 VAL A CA 1
ATOM 1347 C C . VAL A 1 171 ? 7.310 12.224 -3.211 1.00 96.25 171 VAL A C 1
ATOM 1349 O O . VAL A 1 171 ? 6.739 11.779 -4.200 1.00 96.25 171 VAL A O 1
ATOM 1352 N N . GLY A 1 172 ? 7.111 11.743 -1.990 1.00 96.31 172 GLY A N 1
ATOM 1353 C CA . GLY A 1 172 ? 6.053 10.809 -1.622 1.00 96.31 172 GLY A CA 1
ATOM 1354 C C . GLY A 1 172 ? 4.907 11.535 -0.934 1.00 96.31 172 GLY A C 1
ATOM 1355 O O . GLY A 1 172 ? 5.165 12.293 -0.009 1.00 96.31 172 GLY A O 1
ATOM 1356 N N . ILE A 1 173 ? 3.676 11.301 -1.368 1.00 95.25 173 ILE A N 1
ATOM 1357 C CA . ILE A 1 173 ? 2.451 11.927 -0.863 1.00 95.25 173 ILE A CA 1
ATOM 1358 C C . ILE A 1 173 ? 1.584 10.829 -0.255 1.00 95.25 173 ILE A C 1
ATOM 1360 O O . ILE A 1 173 ? 1.202 9.891 -0.960 1.00 95.25 173 ILE A O 1
ATOM 1364 N N . LEU A 1 174 ? 1.313 10.937 1.046 1.00 94.06 174 LEU A N 1
ATOM 1365 C CA . LEU A 1 174 ? 0.482 10.000 1.804 1.00 94.06 174 LEU A CA 1
ATOM 1366 C C . LEU A 1 174 ? -0.549 10.748 2.662 1.00 94.06 174 LEU A C 1
ATOM 1368 O O . LEU A 1 174 ? -0.256 11.798 3.226 1.00 94.06 174 LEU A O 1
ATOM 1372 N N . SER A 1 175 ? -1.734 10.181 2.835 1.00 90.94 175 SER A N 1
ATOM 1373 C CA . SER A 1 175 ? -2.765 10.680 3.746 1.00 90.94 175 SER A CA 1
ATOM 1374 C C . SER A 1 175 ? -2.714 9.962 5.102 1.00 90.94 175 SER A C 1
ATOM 1376 O O . SER A 1 175 ? -1.973 8.994 5.298 1.00 90.94 175 SER A O 1
ATOM 1378 N N . ASP A 1 176 ? -3.529 10.414 6.058 1.00 89.81 176 ASP A N 1
ATOM 1379 C CA . ASP A 1 176 ? -3.677 9.743 7.358 1.00 89.81 176 ASP A CA 1
ATOM 1380 C C . ASP A 1 176 ? -4.315 8.350 7.250 1.00 89.81 176 ASP A C 1
ATOM 1382 O O . ASP A 1 176 ? -4.207 7.560 8.188 1.00 89.81 176 ASP A O 1
ATOM 1386 N N . GLU A 1 177 ? -4.928 8.033 6.106 1.00 83.62 177 GLU A N 1
ATOM 1387 C CA . GLU A 1 177 ? -5.573 6.751 5.806 1.00 83.62 177 GLU A CA 1
ATOM 1388 C C . GLU A 1 177 ? -4.585 5.693 5.328 1.00 83.62 177 GLU A C 1
ATOM 1390 O O . GLU A 1 177 ? -4.829 4.495 5.469 1.00 83.62 177 GLU A O 1
ATOM 1395 N N . ASN A 1 178 ? -3.421 6.100 4.822 1.00 89.88 178 ASN A N 1
ATOM 1396 C CA . ASN A 1 178 ? -2.457 5.125 4.356 1.00 89.88 178 ASN A CA 1
ATOM 1397 C C . ASN A 1 178 ? -1.879 4.311 5.526 1.00 89.88 178 ASN A C 1
ATOM 1399 O O . ASN A 1 178 ? -1.507 4.867 6.571 1.00 89.88 178 ASN A O 1
ATOM 1403 N N . PRO A 1 179 ? -1.729 2.983 5.363 1.00 90.62 179 PRO A N 1
ATOM 1404 C CA . PRO A 1 179 ? -1.015 2.189 6.342 1.00 90.62 179 PRO A CA 1
ATOM 1405 C C . PRO A 1 179 ? 0.452 2.599 6.383 1.00 90.62 179 PRO A C 1
ATOM 1407 O O . PRO A 1 179 ? 1.030 2.961 5.354 1.00 90.62 179 PRO A O 1
ATOM 1410 N N . LEU A 1 180 ? 1.072 2.488 7.560 1.00 93.81 180 LEU A N 1
ATOM 1411 C CA . LEU A 1 180 ? 2.475 2.857 7.769 1.00 93.81 180 LEU A CA 1
ATOM 1412 C C . LEU A 1 180 ? 3.419 2.141 6.781 1.00 93.81 180 LEU A C 1
ATOM 1414 O O . LEU A 1 180 ? 4.415 2.715 6.347 1.00 93.81 180 LEU A O 1
ATOM 1418 N N . SER A 1 181 ? 3.075 0.919 6.355 1.00 93.62 181 SER A N 1
ATOM 1419 C CA . SER A 1 181 ? 3.811 0.156 5.336 1.00 93.62 181 SER A CA 1
ATOM 1420 C C . SER A 1 181 ? 3.919 0.855 3.978 1.00 93.62 181 SER A C 1
ATOM 1422 O O . SER A 1 181 ? 4.918 0.663 3.285 1.00 93.62 181 SER A O 1
ATOM 1424 N N . SER A 1 182 ? 2.968 1.723 3.620 1.00 93.75 182 SER A N 1
ATOM 1425 C CA . SER A 1 182 ? 2.986 2.502 2.369 1.00 93.75 182 SER A CA 1
ATOM 1426 C C . SER A 1 182 ? 4.244 3.362 2.247 1.00 93.75 182 SER A C 1
ATOM 1428 O O . SER A 1 182 ? 4.770 3.562 1.154 1.00 93.75 182 SER A O 1
ATOM 1430 N N . VAL A 1 183 ? 4.792 3.810 3.381 1.00 95.75 183 VAL A N 1
ATOM 1431 C CA . VAL A 1 183 ? 6.021 4.606 3.422 1.00 95.75 183 VAL A CA 1
ATOM 1432 C C . VAL A 1 183 ? 7.213 3.827 2.852 1.00 95.75 183 VAL A C 1
ATOM 1434 O O . VAL A 1 183 ? 8.058 4.417 2.178 1.00 95.75 183 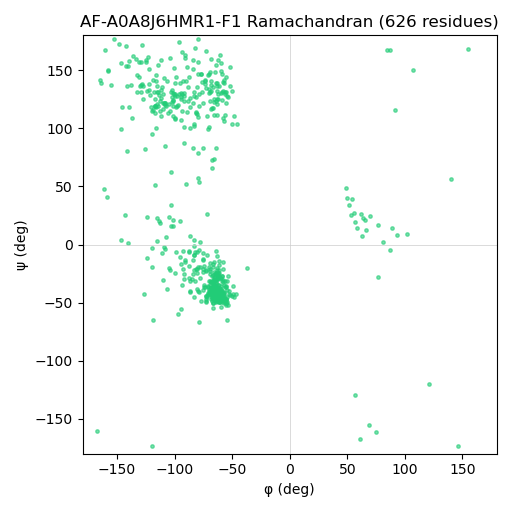VAL A O 1
ATOM 1437 N N . ALA A 1 184 ? 7.281 2.503 3.048 1.00 95.38 184 ALA A N 1
ATOM 1438 C CA . ALA A 1 184 ? 8.360 1.686 2.490 1.00 95.38 184 ALA A CA 1
ATOM 1439 C C . ALA A 1 184 ? 8.289 1.576 0.964 1.00 95.38 184 ALA A C 1
ATOM 1441 O O . ALA A 1 184 ? 9.343 1.533 0.330 1.00 95.38 184 ALA A O 1
ATOM 1442 N N . HIS A 1 185 ? 7.088 1.588 0.371 1.00 94.00 185 HIS A N 1
ATOM 1443 C CA . HIS A 1 185 ? 6.925 1.565 -1.087 1.00 94.00 185 HIS A CA 1
ATOM 1444 C C . HIS A 1 185 ? 7.553 2.780 -1.773 1.00 94.00 185 HIS A C 1
ATOM 1446 O O . HIS A 1 185 ? 7.968 2.674 -2.923 1.00 94.00 185 HIS A O 1
ATOM 1452 N N . ILE A 1 186 ? 7.695 3.891 -1.046 1.00 96.56 186 ILE A N 1
ATOM 1453 C CA . ILE A 1 186 ? 8.381 5.095 -1.516 1.00 96.56 186 ILE A CA 1
ATOM 1454 C C . ILE A 1 186 ? 9.845 5.093 -1.073 1.00 96.56 186 ILE A C 1
ATOM 1456 O O . ILE A 1 186 ? 10.744 5.202 -1.905 1.00 96.56 186 ILE A O 1
ATOM 1460 N N . LEU A 1 187 ? 10.101 4.967 0.235 1.00 96.81 187 LEU A N 1
ATOM 1461 C CA . LEU A 1 187 ? 11.449 5.093 0.795 1.00 96.81 187 LEU A CA 1
ATOM 1462 C C . LEU A 1 187 ? 12.396 4.000 0.300 1.00 96.81 187 LEU A C 1
ATOM 1464 O O . LEU A 1 187 ? 13.534 4.306 -0.035 1.00 96.81 187 LEU A O 1
ATOM 1468 N N . GLY A 1 188 ? 11.948 2.745 0.248 1.00 96.81 188 GLY A N 1
ATOM 1469 C CA . GLY A 1 188 ? 12.779 1.600 -0.126 1.00 96.81 188 GLY A CA 1
ATOM 1470 C C . GLY A 1 188 ? 13.462 1.777 -1.484 1.00 96.81 188 GLY A C 1
ATOM 1471 O O . GLY A 1 188 ? 14.694 1.875 -1.528 1.00 96.81 188 GLY A O 1
ATOM 1472 N N . PRO A 1 189 ? 12.700 1.855 -2.590 1.00 96.44 189 PRO A N 1
ATOM 1473 C CA . PRO A 1 189 ? 13.285 1.972 -3.918 1.00 96.44 189 PRO A CA 1
ATOM 1474 C C . PRO A 1 189 ? 13.986 3.318 -4.137 1.00 96.44 189 PRO A C 1
ATOM 1476 O O . PRO A 1 189 ? 15.059 3.345 -4.739 1.00 96.44 189 PRO A O 1
ATOM 1479 N N . ALA A 1 190 ? 13.459 4.420 -3.590 1.00 96.06 190 ALA A N 1
ATOM 1480 C CA . ALA A 1 190 ? 14.087 5.734 -3.718 1.00 96.06 190 ALA A CA 1
ATOM 1481 C C . ALA A 1 190 ? 15.474 5.785 -3.054 1.00 96.06 190 ALA A C 1
ATOM 1483 O O . ALA A 1 190 ? 16.444 6.223 -3.678 1.00 96.06 190 ALA A O 1
ATOM 1484 N N . LEU A 1 191 ? 15.597 5.288 -1.816 1.00 96.44 191 LEU A N 1
ATOM 1485 C CA . LEU A 1 191 ? 16.876 5.238 -1.107 1.00 96.44 191 LEU A CA 1
ATOM 1486 C C . LEU A 1 191 ? 17.857 4.286 -1.792 1.00 96.44 191 LEU A C 1
ATOM 1488 O O . LEU A 1 191 ? 19.037 4.623 -1.906 1.00 96.44 191 LEU A O 1
ATOM 1492 N N . ALA A 1 192 ? 17.389 3.136 -2.286 1.00 96.06 192 ALA A N 1
ATOM 1493 C CA . ALA A 1 192 ? 18.233 2.194 -3.018 1.00 96.06 192 ALA A CA 1
ATOM 1494 C C . ALA A 1 192 ? 18.800 2.812 -4.312 1.00 96.06 192 ALA A C 1
ATOM 1496 O O . ALA A 1 192 ? 19.998 2.690 -4.601 1.00 96.06 192 ALA A O 1
ATOM 1497 N N . ALA A 1 193 ? 17.966 3.563 -5.039 1.00 94.19 193 ALA A N 1
ATOM 1498 C CA . ALA A 1 193 ? 18.349 4.313 -6.235 1.00 94.19 193 ALA A CA 1
ATOM 1499 C C . ALA A 1 193 ? 19.214 5.556 -5.930 1.00 94.19 193 ALA A C 1
ATOM 1501 O O . ALA A 1 193 ? 19.786 6.145 -6.850 1.00 94.19 193 ALA A O 1
ATOM 1502 N N . GLY A 1 194 ? 19.361 5.926 -4.652 1.00 93.25 194 GLY A N 1
ATOM 1503 C CA . GLY A 1 194 ? 20.230 7.006 -4.180 1.00 93.25 194 GLY A CA 1
ATOM 1504 C C . GLY A 1 194 ? 19.555 8.374 -4.048 1.00 93.25 194 GLY A C 1
ATOM 1505 O O . GLY A 1 194 ? 20.256 9.354 -3.812 1.00 93.25 194 GLY A O 1
ATOM 1506 N N . TYR A 1 195 ? 18.231 8.470 -4.190 1.00 94.06 195 TYR A N 1
ATOM 1507 C CA . TYR A 1 195 ? 17.508 9.740 -4.093 1.00 94.06 195 TYR A CA 1
ATOM 1508 C C . TYR A 1 195 ? 17.489 10.310 -2.673 1.00 94.06 195 TYR A C 1
ATOM 1510 O O . TYR A 1 195 ? 17.389 9.576 -1.689 1.00 94.06 195 TYR A O 1
ATOM 1518 N N . ASN A 1 196 ? 17.472 11.641 -2.591 1.00 93.56 196 ASN A N 1
ATOM 1519 C CA . ASN A 1 196 ? 16.888 12.330 -1.444 1.00 93.56 196 ASN A CA 1
ATOM 1520 C C . ASN A 1 196 ? 15.356 12.282 -1.576 1.00 93.56 196 ASN A C 1
ATOM 1522 O O . ASN A 1 196 ? 14.814 12.452 -2.675 1.00 93.56 196 ASN A O 1
ATOM 1526 N N . VAL A 1 197 ? 14.665 12.072 -0.458 1.00 95.19 197 VAL A N 1
ATOM 1527 C CA . VAL A 1 197 ? 13.218 11.863 -0.411 1.00 95.19 197 VAL A CA 1
ATOM 1528 C C . VAL A 1 197 ? 12.549 12.905 0.473 1.00 95.19 197 VAL A C 1
ATOM 1530 O O . VAL A 1 197 ? 12.960 13.147 1.607 1.00 95.19 197 VAL A O 1
ATOM 1533 N N . VAL A 1 198 ? 11.473 13.487 -0.038 1.00 95.56 198 VAL A N 1
ATOM 1534 C CA . VAL A 1 198 ? 10.533 14.304 0.724 1.00 95.56 198 VAL A CA 1
ATOM 1535 C C . VAL A 1 198 ? 9.251 13.504 0.881 1.00 95.56 198 VAL A C 1
ATOM 1537 O O . VAL A 1 198 ? 8.652 13.105 -0.108 1.00 95.56 198 VAL A O 1
ATOM 1540 N N . LEU A 1 199 ? 8.828 13.258 2.113 1.00 96.38 199 LEU A N 1
ATOM 1541 C CA . LEU A 1 199 ? 7.534 12.665 2.417 1.00 96.38 199 LEU A CA 1
ATOM 1542 C C . LEU A 1 199 ? 6.594 13.784 2.847 1.00 96.38 199 LEU A C 1
ATOM 1544 O O . LEU A 1 199 ? 6.792 14.365 3.910 1.00 96.38 199 LEU A O 1
ATOM 1548 N N . GLN A 1 200 ? 5.596 14.101 2.033 1.00 95.38 200 GLN A N 1
ATOM 1549 C CA . GLN A 1 200 ? 4.443 14.864 2.479 1.00 95.38 200 GLN A CA 1
ATOM 1550 C C . GLN A 1 200 ? 3.406 13.878 3.019 1.00 95.38 200 GLN A C 1
ATOM 1552 O O . GLN A 1 200 ? 3.029 12.933 2.329 1.00 95.38 200 GLN A O 1
ATOM 1557 N N . THR A 1 201 ? 2.995 14.061 4.273 1.00 94.88 201 THR A N 1
ATOM 1558 C CA . THR A 1 201 ? 2.030 13.162 4.917 1.00 94.88 201 THR A CA 1
ATOM 1559 C C . THR A 1 201 ? 0.878 13.930 5.540 1.00 94.88 201 THR A C 1
ATOM 1561 O O . THR A 1 201 ? 1.055 15.073 5.964 1.00 94.88 201 THR A O 1
ATOM 1564 N N . GLY A 1 202 ? -0.263 13.266 5.726 1.00 93.31 202 GLY A N 1
ATOM 1565 C CA . GLY A 1 202 ? -1.300 13.730 6.645 1.00 93.31 202 GLY A CA 1
ATOM 1566 C C . GLY A 1 202 ? -0.738 14.035 8.049 1.00 93.31 202 GLY A C 1
ATOM 1567 O O . GLY A 1 202 ? 0.320 13.507 8.433 1.00 93.31 202 GLY A O 1
ATOM 1568 N N . PRO A 1 203 ? -1.375 14.946 8.804 1.00 93.38 203 PRO A N 1
ATOM 1569 C CA . PRO A 1 203 ? -0.854 15.419 10.081 1.00 93.38 203 PRO A CA 1
ATOM 1570 C C . PRO A 1 203 ? -0.718 14.319 11.139 1.00 93.38 203 PRO A C 1
ATOM 1572 O O . PRO A 1 203 ? 0.247 14.352 11.903 1.00 93.38 203 PRO A O 1
ATOM 1575 N N . LEU A 1 204 ? -1.612 13.330 11.178 1.00 94.62 204 LEU A N 1
ATOM 1576 C CA . LEU A 1 204 ? -1.532 12.235 12.147 1.00 94.62 204 LEU A CA 1
ATOM 1577 C C . LEU A 1 204 ? -0.388 11.277 11.793 1.00 94.62 204 LEU A C 1
ATOM 1579 O O . LEU A 1 204 ? 0.462 10.978 12.635 1.00 94.62 204 LEU A O 1
ATOM 1583 N N . LEU A 1 205 ? -0.304 10.854 10.528 1.00 94.88 205 LEU A N 1
ATOM 1584 C CA . LEU A 1 205 ? 0.770 9.985 10.037 1.00 94.88 205 LEU A CA 1
ATOM 1585 C C . LEU A 1 205 ? 2.149 10.655 10.160 1.00 94.88 205 LEU A C 1
ATOM 1587 O O . LEU A 1 205 ? 3.153 9.974 10.378 1.00 94.88 205 LEU A O 1
ATOM 1591 N N . SER A 1 206 ? 2.204 11.989 10.096 1.00 95.12 206 SER A N 1
ATOM 1592 C CA . SER A 1 206 ? 3.448 12.755 10.223 1.00 95.12 206 SER A CA 1
ATOM 1593 C C . SER A 1 206 ? 4.172 12.523 11.552 1.00 95.12 206 SER A C 1
ATOM 1595 O O . SER A 1 206 ? 5.407 12.522 11.598 1.00 95.12 206 SER A O 1
ATOM 1597 N N . VAL A 1 207 ? 3.426 12.251 12.629 1.00 95.62 207 VAL A N 1
ATOM 1598 C CA . VAL A 1 207 ? 4.001 11.971 13.950 1.00 95.62 207 VAL A CA 1
ATOM 1599 C C . VAL A 1 207 ? 4.753 10.637 13.917 1.00 95.62 207 VAL A C 1
ATOM 1601 O O . VAL A 1 207 ? 5.928 10.581 14.288 1.00 95.62 207 VAL A O 1
ATOM 1604 N N . THR A 1 208 ? 4.128 9.581 13.384 1.00 96.00 208 THR A N 1
ATOM 1605 C CA . THR A 1 208 ? 4.760 8.261 13.231 1.00 96.00 208 THR A CA 1
ATOM 1606 C C . THR A 1 208 ? 5.936 8.305 12.249 1.00 96.00 208 THR A C 1
ATOM 1608 O O . THR A 1 208 ? 7.000 7.743 12.519 1.00 96.00 208 THR A O 1
ATOM 1611 N N . VAL A 1 209 ? 5.798 9.019 11.127 1.00 96.31 209 VAL A N 1
ATOM 1612 C CA . VAL A 1 209 ? 6.871 9.158 10.127 1.00 96.31 209 VAL A CA 1
ATOM 1613 C C . VAL A 1 209 ? 8.062 9.942 10.677 1.00 96.31 209 VAL A C 1
ATOM 1615 O O . VAL A 1 209 ? 9.204 9.615 10.358 1.00 96.31 209 VAL A O 1
ATOM 1618 N N . THR A 1 210 ? 7.844 10.904 11.576 1.00 95.38 210 THR A N 1
ATOM 1619 C CA . THR A 1 210 ? 8.945 11.581 12.281 1.00 95.38 210 THR A CA 1
ATOM 1620 C C . THR A 1 210 ? 9.787 10.590 13.089 1.00 95.38 210 THR A C 1
ATOM 1622 O O . THR A 1 210 ? 11.016 10.643 13.033 1.00 95.38 210 THR A O 1
ATOM 1625 N N . ALA A 1 211 ? 9.156 9.651 13.803 1.00 95.88 211 ALA A N 1
ATOM 1626 C CA . ALA A 1 211 ? 9.879 8.604 14.526 1.00 95.88 211 ALA A CA 1
ATOM 1627 C C . ALA A 1 211 ? 10.656 7.689 13.571 1.00 95.88 211 ALA A C 1
ATOM 1629 O O . ALA A 1 211 ? 11.812 7.363 13.835 1.00 95.88 211 ALA A O 1
ATOM 1630 N N . LEU A 1 212 ? 10.071 7.332 12.424 1.00 96.31 212 LEU A N 1
ATOM 1631 C CA . LEU A 1 212 ? 10.760 6.555 11.392 1.00 96.31 212 LEU A CA 1
ATOM 1632 C C . LEU A 1 212 ? 12.011 7.278 10.856 1.00 96.31 212 LEU A C 1
ATOM 1634 O O . LEU A 1 212 ? 13.052 6.646 10.674 1.00 96.31 212 LEU A O 1
ATOM 1638 N N . ILE A 1 213 ? 11.939 8.598 10.654 1.00 95.44 213 ILE A N 1
ATOM 1639 C CA . ILE A 1 213 ? 13.080 9.422 10.223 1.00 95.44 213 ILE A CA 1
ATOM 1640 C C . ILE A 1 213 ? 14.168 9.475 11.305 1.00 95.44 213 ILE A C 1
ATOM 1642 O O . ILE A 1 213 ? 15.347 9.325 10.982 1.00 95.44 213 ILE A O 1
ATOM 1646 N N . ASP A 1 214 ? 13.806 9.613 12.585 1.00 94.00 214 ASP A N 1
ATOM 1647 C CA . ASP A 1 214 ? 14.783 9.551 13.683 1.00 94.00 214 ASP A CA 1
ATOM 1648 C C . ASP A 1 214 ? 15.534 8.206 13.688 1.00 94.00 214 ASP A C 1
ATOM 1650 O O . ASP A 1 214 ? 16.746 8.160 13.911 1.00 94.00 214 ASP A O 1
ATOM 1654 N N . ILE A 1 215 ? 14.827 7.100 13.423 1.00 96.31 215 ILE A N 1
ATOM 1655 C CA . ILE A 1 215 ? 15.423 5.759 13.320 1.00 96.31 215 ILE A CA 1
ATOM 1656 C C . ILE A 1 215 ? 16.350 5.675 12.100 1.00 96.31 215 ILE A C 1
ATOM 1658 O O . ILE A 1 215 ? 17.474 5.188 12.223 1.00 96.31 215 ILE A O 1
ATOM 1662 N N . ALA A 1 216 ? 15.923 6.202 10.949 1.00 95.81 216 ALA A N 1
ATOM 1663 C CA . ALA A 1 216 ? 16.735 6.285 9.736 1.00 95.81 216 ALA A CA 1
ATOM 1664 C C . ALA A 1 216 ? 18.074 6.991 9.982 1.00 95.81 216 ALA A C 1
ATOM 1666 O O . ALA A 1 216 ? 19.129 6.432 9.667 1.00 95.81 216 ALA A O 1
ATOM 1667 N N . VAL A 1 217 ? 18.059 8.159 10.625 1.00 93.62 217 VAL A N 1
ATOM 1668 C CA . VAL A 1 217 ? 19.285 8.904 10.949 1.00 93.62 217 VAL A CA 1
ATOM 1669 C C . VAL A 1 217 ? 20.212 8.090 11.859 1.00 93.62 217 VAL A C 1
ATOM 1671 O O . VAL A 1 217 ? 21.413 8.004 11.605 1.00 93.62 217 VAL A O 1
ATOM 1674 N N . GLN A 1 218 ? 19.666 7.407 12.869 1.00 94.06 218 GLN A N 1
ATOM 1675 C CA . GLN A 1 218 ? 20.455 6.569 13.785 1.00 94.06 218 GLN A CA 1
ATOM 1676 C C . GLN A 1 218 ? 21.117 5.366 13.101 1.00 94.06 218 GLN A C 1
ATOM 1678 O O . GLN A 1 218 ? 22.154 4.892 13.563 1.00 94.06 218 GLN A O 1
ATOM 1683 N N . THR A 1 219 ? 20.562 4.891 11.983 1.00 95.12 219 THR A N 1
ATOM 1684 C CA . THR A 1 219 ? 21.146 3.787 11.197 1.00 95.12 219 THR A CA 1
ATOM 1685 C C . THR A 1 219 ? 22.291 4.223 10.279 1.00 95.12 219 THR A C 1
ATOM 1687 O O . THR A 1 219 ? 22.967 3.378 9.689 1.00 95.12 219 THR A O 1
ATOM 1690 N N . GLY A 1 220 ? 22.547 5.533 10.184 1.00 93.25 220 GLY A N 1
ATOM 1691 C CA . GLY A 1 220 ? 23.609 6.116 9.366 1.00 93.25 220 GLY A CA 1
ATOM 1692 C C . GLY A 1 220 ? 23.138 6.717 8.042 1.00 93.25 220 GLY A C 1
ATOM 1693 O O . GLY A 1 220 ? 23.986 7.091 7.230 1.00 93.25 220 GLY A O 1
ATOM 1694 N N . ILE A 1 221 ? 21.823 6.831 7.811 1.00 94.06 221 ILE A N 1
ATOM 1695 C CA . ILE A 1 221 ? 21.300 7.656 6.714 1.00 94.06 221 ILE A CA 1
ATOM 1696 C C . ILE A 1 221 ? 21.646 9.122 7.030 1.00 94.06 221 ILE A C 1
ATOM 1698 O O . ILE A 1 221 ? 21.294 9.596 8.113 1.00 94.06 221 ILE A O 1
ATOM 1702 N N . PRO A 1 222 ? 22.332 9.854 6.131 1.00 91.69 222 PRO A N 1
ATOM 1703 C CA . PRO A 1 222 ? 22.707 11.239 6.386 1.00 91.69 222 PRO A CA 1
ATOM 1704 C C . PRO A 1 222 ? 21.490 12.117 6.677 1.00 91.69 222 PRO A C 1
ATOM 1706 O O . PRO A 1 222 ? 20.456 12.012 6.006 1.00 91.69 222 PRO A O 1
ATOM 1709 N N . GLU A 1 223 ? 21.628 13.018 7.647 1.00 87.31 223 GLU A N 1
ATOM 1710 C CA . GLU A 1 223 ? 20.588 13.987 7.974 1.00 87.31 223 GLU A CA 1
ATOM 1711 C C . GLU A 1 223 ? 20.209 14.810 6.733 1.00 87.31 223 GLU A C 1
ATOM 1713 O O . GLU A 1 223 ? 21.063 15.293 5.992 1.00 87.31 223 GLU A O 1
ATOM 1718 N N . GLY A 1 224 ? 18.905 14.929 6.478 1.00 84.44 224 GLY A N 1
ATOM 1719 C CA . GLY A 1 224 ? 18.372 15.606 5.296 1.00 84.44 224 GLY A CA 1
ATOM 1720 C C . GLY A 1 224 ? 18.225 14.749 4.039 1.00 84.44 224 GLY A C 1
ATOM 1721 O O . GLY A 1 224 ? 17.622 15.225 3.086 1.00 84.44 224 GLY A O 1
ATOM 1722 N N . THR A 1 225 ? 18.661 13.484 4.051 1.00 91.44 225 THR A N 1
ATOM 1723 C CA . THR A 1 225 ? 18.324 12.530 2.974 1.00 91.44 225 THR A CA 1
ATOM 1724 C C . THR A 1 225 ? 16.820 12.276 2.917 1.00 91.44 225 THR A C 1
ATOM 1726 O O . THR A 1 225 ? 16.253 12.175 1.835 1.00 91.44 225 THR A O 1
ATOM 1729 N N . ILE A 1 226 ? 16.173 12.188 4.083 1.00 93.69 226 ILE A N 1
ATOM 1730 C CA . ILE A 1 226 ? 14.723 12.055 4.219 1.00 93.69 226 ILE A CA 1
ATOM 1731 C C . ILE A 1 226 ? 14.214 13.298 4.947 1.00 93.69 226 ILE A C 1
ATOM 1733 O O . ILE A 1 226 ? 14.696 13.616 6.038 1.00 93.69 226 ILE A O 1
ATOM 1737 N N . LYS A 1 227 ? 13.256 14.007 4.351 1.00 91.94 227 LYS A N 1
ATOM 1738 C CA . LYS A 1 227 ? 12.556 15.137 4.975 1.00 91.94 227 LYS A CA 1
ATOM 1739 C C . LYS A 1 227 ? 11.053 14.888 5.005 1.00 91.94 227 LYS A C 1
ATOM 1741 O O . LYS A 1 227 ? 10.519 14.198 4.143 1.00 91.94 227 LYS A O 1
ATOM 1746 N N . LEU A 1 228 ? 10.395 15.463 6.005 1.00 93.12 228 LEU A N 1
ATOM 1747 C CA . LEU A 1 228 ? 8.954 15.380 6.221 1.00 93.12 228 LEU A CA 1
ATOM 1748 C C . LEU A 1 228 ? 8.321 16.746 5.975 1.00 93.12 228 LEU A C 1
ATOM 1750 O O . LEU A 1 228 ? 8.814 17.743 6.488 1.00 93.12 228 LEU A O 1
ATOM 1754 N N . ILE A 1 229 ? 7.208 16.776 5.255 1.00 93.62 229 ILE A N 1
ATOM 1755 C CA . ILE A 1 229 ? 6.311 17.923 5.133 1.00 93.62 229 ILE A CA 1
ATOM 1756 C C . ILE A 1 229 ? 4.972 17.488 5.746 1.00 93.62 229 ILE A C 1
ATOM 1758 O O . ILE A 1 229 ? 4.233 16.734 5.116 1.00 93.62 229 ILE A O 1
ATOM 1762 N N . PRO A 1 230 ? 4.666 17.869 6.994 1.00 91.75 230 PRO A N 1
ATOM 1763 C CA . PRO A 1 230 ? 3.430 17.459 7.639 1.00 91.75 230 PRO A CA 1
ATOM 1764 C C . PRO A 1 230 ? 2.235 18.267 7.123 1.00 91.75 230 PRO A C 1
ATOM 1766 O O . PRO A 1 230 ? 2.348 19.464 6.871 1.00 91.75 230 PRO A O 1
ATOM 1769 N N . GLY A 1 231 ? 1.070 17.629 7.061 1.00 86.75 231 GLY A N 1
ATOM 1770 C CA . GLY A 1 231 ? -0.186 18.256 6.663 1.00 86.75 231 GLY A CA 1
ATOM 1771 C C . GLY A 1 231 ? -0.425 18.247 5.156 1.00 86.75 231 GLY A C 1
ATOM 1772 O O . GLY A 1 231 ? 0.470 17.960 4.365 1.00 86.75 231 GLY A O 1
ATOM 1773 N N . ASN A 1 232 ? -1.659 18.561 4.764 1.00 79.56 232 ASN A N 1
ATOM 1774 C CA . ASN A 1 232 ? -2.115 18.477 3.378 1.00 79.56 232 ASN A CA 1
ATOM 1775 C C . ASN A 1 232 ? -1.721 19.742 2.608 1.00 79.56 232 ASN A C 1
ATOM 1777 O O . ASN A 1 232 ? -2.355 20.789 2.733 1.00 79.56 232 ASN A O 1
ATOM 1781 N N . VAL A 1 233 ? -0.661 19.638 1.811 1.00 81.44 233 VAL A N 1
ATOM 1782 C CA . VAL A 1 233 ? -0.203 20.701 0.909 1.00 81.44 233 VAL A CA 1
ATOM 1783 C C . VAL A 1 233 ? -0.790 20.445 -0.475 1.00 81.44 233 VAL A C 1
ATOM 1785 O O . VAL A 1 233 ? -0.789 19.308 -0.932 1.00 81.44 233 VAL A O 1
ATOM 1788 N N . LYS A 1 234 ? -1.246 21.489 -1.176 1.00 83.44 234 LYS A N 1
ATOM 1789 C CA . LYS A 1 234 ? -1.714 21.356 -2.568 1.00 83.44 234 LYS A CA 1
ATOM 1790 C C . LYS A 1 234 ? -0.638 20.715 -3.445 1.00 83.44 234 LYS A C 1
ATOM 1792 O O . LYS A 1 234 ? 0.484 21.219 -3.493 1.00 83.44 234 LYS A O 1
ATOM 1797 N N . HIS A 1 235 ? -0.977 19.651 -4.174 1.00 85.69 235 HIS A N 1
ATOM 1798 C CA . HIS A 1 235 ? 0.028 18.842 -4.869 1.00 85.69 235 HIS A CA 1
ATOM 1799 C C . HIS A 1 235 ? 0.680 19.553 -6.073 1.00 85.69 235 HIS A C 1
ATOM 1801 O O . HIS A 1 235 ? 1.789 19.186 -6.467 1.00 85.69 235 HIS A O 1
ATOM 1807 N N . ASP A 1 236 ? 0.049 20.607 -6.612 1.00 84.94 236 ASP A N 1
ATOM 1808 C CA . ASP A 1 236 ? 0.528 21.407 -7.757 1.00 84.94 236 ASP A CA 1
ATOM 1809 C C . ASP A 1 236 ? 1.985 21.862 -7.630 1.00 84.94 236 ASP A C 1
ATOM 1811 O O . ASP A 1 236 ? 2.734 21.879 -8.617 1.00 84.94 236 ASP A O 1
ATOM 1815 N N . ILE A 1 237 ? 2.416 22.184 -6.408 1.00 87.69 237 ILE A N 1
ATOM 1816 C CA . ILE A 1 237 ? 3.797 22.586 -6.150 1.00 87.69 237 ILE A CA 1
ATOM 1817 C C . ILE A 1 237 ? 4.771 21.453 -6.491 1.00 87.69 237 ILE A C 1
ATOM 1819 O O . ILE A 1 237 ? 5.760 21.676 -7.179 1.00 87.69 237 ILE A O 1
ATOM 1823 N N . PHE A 1 238 ? 4.474 20.207 -6.122 1.00 89.81 238 PHE A N 1
ATOM 1824 C CA . PHE A 1 238 ? 5.356 19.064 -6.380 1.00 89.81 238 PHE A CA 1
ATOM 1825 C C . PHE A 1 238 ? 5.401 18.701 -7.868 1.00 89.81 238 PHE A C 1
ATOM 1827 O O . PHE A 1 238 ? 6.459 18.363 -8.417 1.00 89.81 238 PHE A O 1
ATOM 1834 N N . PHE A 1 239 ? 4.262 18.835 -8.546 1.00 86.62 239 PHE A N 1
ATOM 1835 C CA . PHE A 1 239 ? 4.145 18.596 -9.980 1.00 86.62 239 PHE A CA 1
ATOM 1836 C C . PHE A 1 239 ? 4.977 19.580 -10.800 1.00 86.62 239 PHE A C 1
ATOM 1838 O O . PHE A 1 239 ? 5.696 19.172 -11.712 1.00 86.62 239 PHE A O 1
ATOM 1845 N N . THR A 1 240 ? 4.966 20.858 -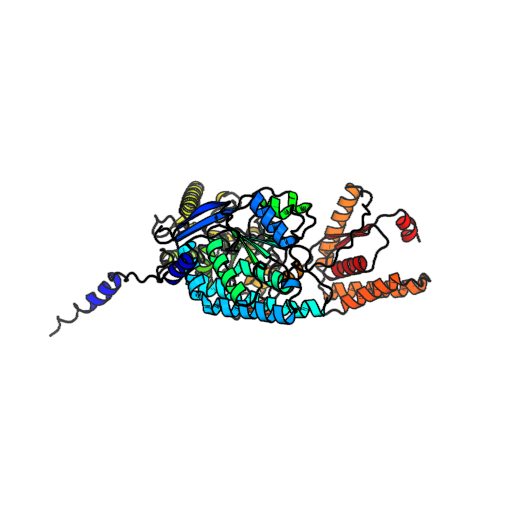10.437 1.00 86.12 240 THR A N 1
ATOM 1846 C CA . THR A 1 240 ? 5.616 21.917 -11.222 1.00 86.12 240 THR A CA 1
ATOM 1847 C C . THR A 1 240 ? 7.058 22.219 -10.793 1.00 86.12 240 THR A C 1
ATOM 1849 O O . THR A 1 240 ? 7.843 22.701 -11.607 1.00 86.12 240 THR A O 1
ATOM 1852 N N . HIS A 1 241 ? 7.469 21.870 -9.567 1.00 90.06 241 HIS A N 1
ATOM 1853 C CA . HIS A 1 241 ? 8.765 22.293 -9.017 1.00 90.06 241 HIS A CA 1
ATOM 1854 C C . HIS A 1 241 ? 9.990 21.698 -9.748 1.00 90.06 241 HIS A C 1
ATOM 1856 O O . HIS A 1 241 ? 10.166 20.480 -9.743 1.00 90.06 241 HIS A O 1
ATOM 1862 N N . PRO A 1 242 ? 10.929 22.489 -10.290 1.00 88.75 242 PRO A N 1
ATOM 1863 C CA . PRO A 1 242 ? 11.978 21.999 -11.198 1.00 88.75 242 PRO A CA 1
ATOM 1864 C C . PRO A 1 242 ? 12.939 20.964 -10.589 1.00 88.75 242 PRO A C 1
ATOM 1866 O O . PRO A 1 242 ? 13.524 20.171 -11.319 1.00 88.75 242 PRO A O 1
ATOM 1869 N N . LYS A 1 243 ? 13.102 20.943 -9.260 1.00 90.94 243 LYS A N 1
ATOM 1870 C CA . LYS A 1 243 ? 13.973 19.978 -8.557 1.00 90.94 243 LYS A CA 1
ATOM 1871 C C . LYS A 1 243 ? 13.333 18.617 -8.270 1.00 90.94 243 LYS A C 1
ATOM 1873 O O . LYS A 1 243 ? 14.026 17.720 -7.805 1.00 90.94 243 LYS A O 1
ATOM 1878 N N . VAL A 1 244 ? 12.029 18.455 -8.484 1.00 91.56 244 VAL A N 1
ATOM 1879 C CA . VAL A 1 244 ? 11.330 17.190 -8.208 1.00 91.56 244 VAL A CA 1
ATOM 1880 C C . VAL A 1 244 ? 11.278 16.358 -9.483 1.00 91.56 244 VAL A C 1
ATOM 1882 O O . VAL A 1 244 ? 10.781 16.837 -10.498 1.00 91.56 244 VAL A O 1
ATOM 1885 N N . SER A 1 245 ? 11.733 15.111 -9.422 1.00 90.44 245 SER A N 1
ATOM 1886 C CA . SER A 1 245 ? 11.833 14.221 -10.587 1.00 90.44 245 SER A CA 1
ATOM 1887 C C . SER A 1 245 ? 10.837 13.075 -10.557 1.00 90.44 245 SER A C 1
ATOM 1889 O O . SER A 1 245 ? 10.393 12.617 -11.614 1.00 90.44 245 SER A O 1
ATOM 1891 N N . VAL A 1 246 ? 10.479 12.613 -9.363 1.00 93.12 246 VAL A N 1
ATOM 1892 C CA . VAL A 1 246 ? 9.477 11.567 -9.163 1.00 93.12 246 VAL A CA 1
ATOM 1893 C C . VAL A 1 246 ? 8.481 12.060 -8.127 1.00 93.12 246 VAL A C 1
ATOM 1895 O O . VAL A 1 246 ? 8.885 12.541 -7.070 1.00 93.12 246 VAL A O 1
ATOM 1898 N N . VAL A 1 247 ? 7.193 11.934 -8.427 1.00 93.75 247 VAL A N 1
ATOM 1899 C CA . VAL A 1 247 ? 6.112 12.144 -7.463 1.00 93.75 247 VAL A CA 1
ATOM 1900 C C . VAL A 1 247 ? 5.377 10.820 -7.311 1.00 93.75 247 VAL A C 1
ATOM 1902 O O . VAL A 1 247 ? 4.873 10.289 -8.296 1.00 93.75 247 VAL A O 1
ATOM 1905 N N . ALA A 1 248 ? 5.354 10.269 -6.102 1.00 94.62 248 ALA A N 1
ATOM 1906 C CA . ALA A 1 248 ? 4.649 9.042 -5.762 1.00 94.62 248 ALA A CA 1
ATOM 1907 C C . ALA A 1 248 ? 3.453 9.380 -4.867 1.00 94.62 248 ALA A C 1
ATOM 1909 O O . ALA A 1 248 ? 3.641 9.894 -3.770 1.00 94.62 248 ALA A O 1
ATOM 1910 N N . ILE A 1 249 ? 2.238 9.117 -5.339 1.00 92.38 249 ILE A N 1
ATOM 1911 C CA . ILE A 1 249 ? 0.981 9.530 -4.709 1.00 92.38 249 ILE A CA 1
ATOM 1912 C C . ILE A 1 249 ? 0.193 8.298 -4.303 1.00 92.38 249 ILE A C 1
ATOM 1914 O O . ILE A 1 249 ? -0.188 7.505 -5.162 1.00 92.38 249 ILE A O 1
ATOM 1918 N N . PHE A 1 250 ? -0.061 8.179 -3.002 1.00 91.31 250 PHE A N 1
ATOM 1919 C CA . PHE A 1 250 ? -0.850 7.110 -2.390 1.00 91.31 250 PHE A CA 1
ATOM 1920 C C . PHE A 1 250 ? -2.265 7.589 -2.006 1.00 91.31 250 PHE A C 1
ATOM 1922 O O . PHE A 1 250 ? -2.829 7.167 -1.000 1.00 91.31 250 PHE A O 1
ATOM 1929 N N . ASP A 1 251 ? -2.825 8.500 -2.800 1.00 85.50 251 ASP A N 1
ATOM 1930 C CA . ASP A 1 251 ? -4.112 9.168 -2.575 1.00 85.50 251 ASP A CA 1
ATOM 1931 C C . ASP A 1 251 ? -4.862 9.364 -3.909 1.00 85.50 251 ASP A C 1
ATOM 1933 O O . ASP A 1 251 ? -4.309 9.120 -4.987 1.00 85.50 251 ASP A O 1
ATOM 1937 N N . ASP A 1 252 ? -6.124 9.787 -3.865 1.00 82.06 252 ASP A N 1
ATOM 1938 C CA . ASP A 1 252 ? -6.954 10.004 -5.049 1.00 82.06 252 ASP A CA 1
ATOM 1939 C C . ASP A 1 252 ? -6.500 11.234 -5.851 1.00 82.06 252 ASP A C 1
ATOM 1941 O O . ASP A 1 252 ? -6.859 12.379 -5.568 1.00 82.06 252 ASP A O 1
ATOM 1945 N N . LEU A 1 253 ? -5.744 10.982 -6.921 1.00 78.19 253 LEU A N 1
ATOM 1946 C CA . LEU A 1 253 ? -5.297 11.999 -7.869 1.00 78.19 253 LEU A CA 1
ATOM 1947 C C . LEU A 1 253 ? -6.460 12.673 -8.623 1.00 78.19 253 LEU A C 1
ATOM 1949 O O . LEU A 1 253 ? -6.314 13.793 -9.107 1.00 78.19 253 LEU A O 1
ATOM 1953 N N . TYR A 1 254 ? -7.612 12.021 -8.767 1.00 72.88 254 TYR A N 1
ATOM 1954 C CA . TYR A 1 254 ? -8.708 12.544 -9.586 1.00 72.88 254 TYR A CA 1
ATOM 1955 C C . TYR A 1 254 ? -9.637 13.475 -8.804 1.00 72.88 254 TYR A C 1
ATOM 1957 O O . TYR A 1 254 ? -10.324 14.296 -9.415 1.00 72.88 254 TYR A O 1
ATOM 1965 N N . LYS A 1 255 ? -9.612 13.411 -7.468 1.00 69.19 255 LYS A N 1
ATOM 1966 C CA . LYS A 1 255 ? -10.465 14.208 -6.576 1.00 69.19 255 LYS A CA 1
ATOM 1967 C C . LYS A 1 255 ? -10.352 15.717 -6.796 1.00 69.19 255 LYS A C 1
ATOM 1969 O O . LYS A 1 255 ? -11.352 16.422 -6.704 1.00 69.19 255 LYS A O 1
ATOM 1974 N N . GLU A 1 256 ? -9.158 16.216 -7.108 1.00 59.69 256 GLU A N 1
ATOM 1975 C CA . GLU A 1 256 ? -8.926 17.654 -7.314 1.00 59.69 256 GLU A CA 1
ATOM 1976 C C . GLU A 1 256 ? -8.812 18.046 -8.795 1.00 59.69 256 GLU A C 1
ATOM 1978 O O . GLU A 1 256 ? -8.364 19.147 -9.106 1.00 59.69 256 GLU A O 1
ATOM 1983 N N . ASN A 1 257 ? -9.235 17.174 -9.724 1.00 61.12 257 ASN A N 1
ATOM 1984 C CA . ASN A 1 257 ? -9.105 17.395 -11.168 1.00 61.12 257 ASN A CA 1
ATOM 1985 C C . ASN A 1 257 ? -7.683 17.828 -11.558 1.00 61.12 257 ASN A C 1
ATOM 1987 O O . ASN A 1 257 ? -7.512 18.799 -12.300 1.00 61.12 257 ASN A O 1
ATOM 1991 N N . TYR A 1 258 ? -6.657 17.118 -11.074 1.00 63.03 258 TYR A N 1
ATOM 1992 C CA . TYR A 1 258 ? -5.268 17.351 -11.471 1.00 63.03 258 TYR A CA 1
ATOM 1993 C C . TYR A 1 258 ? -5.060 16.971 -12.954 1.00 63.03 258 TYR A C 1
ATOM 1995 O O . TYR A 1 258 ? -4.416 15.982 -13.295 1.00 63.03 258 TYR A O 1
ATOM 2003 N N . LEU A 1 259 ? -5.591 17.794 -13.867 1.00 51.44 259 LEU A N 1
ATOM 2004 C CA . LEU A 1 259 ? -5.460 17.699 -15.329 1.00 51.44 259 LEU A CA 1
ATOM 2005 C C . LEU A 1 259 ? -3.995 17.820 -15.785 1.00 51.44 259 LEU A C 1
ATOM 2007 O O . LEU A 1 259 ? -3.659 17.498 -16.923 1.00 51.44 259 LEU A O 1
ATOM 2011 N N . VAL A 1 260 ? -3.118 18.279 -14.886 1.00 52.84 260 VAL A N 1
ATOM 2012 C CA . VAL A 1 260 ? -1.693 18.542 -15.120 1.00 52.84 260 VAL A CA 1
ATOM 2013 C C . VAL A 1 260 ? -0.889 17.252 -15.328 1.00 52.84 260 VAL A C 1
ATOM 2015 O O . VAL A 1 260 ? 0.150 17.295 -15.983 1.00 52.84 260 VAL A O 1
ATOM 2018 N N . ALA A 1 261 ? -1.370 16.099 -14.839 1.00 53.53 261 ALA A N 1
ATOM 2019 C CA . ALA A 1 261 ? -0.636 14.830 -14.873 1.00 53.53 261 ALA A CA 1
ATOM 2020 C C . ALA A 1 261 ? -0.188 14.400 -16.285 1.00 53.53 261 ALA A C 1
ATOM 2022 O O . ALA A 1 261 ? 0.880 13.810 -16.436 1.00 53.53 261 ALA A O 1
ATOM 2023 N N . ASN A 1 262 ? -0.957 14.751 -17.322 1.00 52.16 262 ASN A N 1
ATOM 2024 C CA . ASN A 1 262 ? -0.678 14.345 -18.702 1.00 52.16 262 ASN A CA 1
ATOM 2025 C C . ASN A 1 262 ? 0.475 15.114 -19.376 1.00 52.16 262 ASN A C 1
ATOM 2027 O O . ASN A 1 262 ? 0.941 14.672 -20.419 1.00 52.16 262 ASN A O 1
ATOM 2031 N N . ASN A 1 263 ? 0.957 16.222 -18.795 1.00 56.25 263 ASN A N 1
ATOM 2032 C CA . ASN A 1 263 ? 2.003 17.077 -19.384 1.00 56.25 263 ASN A CA 1
ATOM 2033 C C . ASN A 1 263 ? 3.223 17.261 -18.464 1.00 56.25 263 ASN A C 1
ATOM 2035 O O . ASN A 1 263 ? 3.951 18.253 -18.557 1.00 56.25 263 ASN A O 1
ATOM 2039 N N . LEU A 1 264 ? 3.458 16.324 -17.543 1.00 65.75 264 LEU A N 1
ATOM 2040 C CA . LEU A 1 264 ? 4.596 16.406 -16.635 1.00 65.75 264 LEU A CA 1
ATOM 2041 C C . LEU A 1 264 ? 5.874 15.908 -17.313 1.00 65.75 264 LEU A C 1
ATOM 2043 O O . LEU A 1 264 ? 5.972 14.755 -17.718 1.00 65.75 264 LEU A O 1
ATOM 2047 N N . ASN A 1 265 ? 6.930 16.725 -17.284 1.00 72.31 265 ASN A N 1
ATOM 2048 C CA . ASN A 1 265 ? 8.307 16.300 -17.599 1.00 72.31 265 ASN A CA 1
ATOM 2049 C C . ASN A 1 265 ? 8.917 15.402 -16.494 1.00 72.31 265 ASN A C 1
ATOM 2051 O O . ASN A 1 265 ? 10.132 15.369 -16.268 1.00 72.31 265 ASN A O 1
ATOM 2055 N N . LYS A 1 266 ? 8.064 14.702 -15.742 1.00 83.44 266 LYS A N 1
ATOM 2056 C CA . LYS A 1 266 ? 8.384 14.014 -14.495 1.00 83.44 266 LYS A CA 1
ATOM 2057 C C . LYS A 1 266 ? 7.689 12.671 -14.420 1.00 83.44 266 LYS A C 1
ATOM 2059 O O . LYS A 1 266 ? 6.654 12.468 -15.041 1.00 83.44 266 LYS A O 1
ATOM 2064 N N . LYS A 1 267 ? 8.233 11.774 -13.603 1.00 87.81 267 LYS A N 1
ATOM 2065 C CA . LYS A 1 267 ? 7.611 10.480 -13.361 1.00 87.81 267 LYS A CA 1
ATOM 2066 C C . LYS A 1 267 ? 6.551 10.641 -12.273 1.00 87.81 267 LYS A C 1
ATOM 2068 O O . LYS A 1 267 ? 6.874 11.068 -11.167 1.00 87.81 267 LYS A O 1
ATOM 2073 N N . LEU A 1 268 ? 5.311 10.302 -12.599 1.00 89.38 268 LEU A N 1
ATOM 2074 C CA . LEU A 1 268 ? 4.204 10.242 -11.653 1.00 89.38 268 LEU A CA 1
ATOM 2075 C C . LEU A 1 268 ? 3.862 8.776 -11.390 1.00 89.38 268 LEU A C 1
ATOM 2077 O O . LEU A 1 268 ? 3.512 8.060 -12.328 1.00 89.38 268 LEU A O 1
ATOM 2081 N N . LEU A 1 269 ? 3.984 8.351 -10.135 1.00 92.62 269 LEU A N 1
ATOM 2082 C CA . LEU A 1 269 ? 3.582 7.031 -9.662 1.00 92.62 269 LEU A CA 1
ATOM 2083 C C . LEU A 1 269 ? 2.305 7.210 -8.851 1.00 92.62 269 LEU A C 1
ATOM 2085 O O . LEU A 1 269 ? 2.334 7.839 -7.799 1.00 92.62 269 LEU A O 1
ATOM 2089 N N . HIS A 1 270 ? 1.185 6.694 -9.337 1.00 91.25 270 HIS A N 1
ATOM 2090 C CA . HIS A 1 270 ? -0.097 6.801 -8.646 1.00 91.25 270 HIS A CA 1
ATOM 2091 C C . HIS A 1 270 ? -0.547 5.429 -8.143 1.00 91.25 270 HIS A C 1
ATOM 2093 O O . HIS A 1 270 ? -0.468 4.453 -8.890 1.00 91.25 270 HIS A O 1
ATOM 2099 N N . PHE A 1 271 ? -0.985 5.366 -6.884 1.00 90.62 271 PHE A N 1
ATOM 2100 C CA . PHE A 1 271 ? -1.546 4.193 -6.219 1.00 90.62 271 PHE A CA 1
ATOM 2101 C C . PHE A 1 271 ? -2.737 4.611 -5.358 1.00 90.62 271 PHE A C 1
ATOM 2103 O O . PHE A 1 271 ? -2.585 5.371 -4.409 1.00 90.62 271 PHE A O 1
ATOM 2110 N N . TYR A 1 272 ? -3.927 4.105 -5.650 1.00 87.19 272 TYR A N 1
ATOM 2111 C CA . TYR A 1 272 ? -5.126 4.449 -4.899 1.00 87.19 272 TYR A CA 1
ATOM 2112 C C . TYR A 1 272 ? -6.223 3.394 -5.046 1.00 87.19 272 TYR A C 1
ATOM 2114 O O . TYR A 1 272 ? -6.353 2.730 -6.074 1.00 87.19 272 TYR A O 1
ATOM 2122 N N . SER A 1 273 ? -7.042 3.240 -4.012 1.00 83.56 273 SER A N 1
ATOM 2123 C CA . SER A 1 273 ? -8.259 2.435 -4.049 1.00 83.56 273 SER A CA 1
ATOM 2124 C C . SER A 1 273 ? -9.134 2.804 -2.857 1.00 83.56 273 SER A C 1
ATOM 2126 O O . SER A 1 273 ? -8.622 2.971 -1.753 1.00 83.56 273 SER A O 1
ATOM 2128 N N . SER A 1 274 ? -10.442 2.908 -3.074 1.00 76.50 274 SER A N 1
ATOM 2129 C CA . SER A 1 274 ? -11.451 3.116 -2.027 1.00 76.50 274 SER A CA 1
ATOM 2130 C C . SER A 1 274 ? -12.028 1.800 -1.504 1.00 76.50 274 SER A C 1
ATOM 2132 O O . SER A 1 274 ? -12.811 1.793 -0.553 1.00 76.50 274 SER A O 1
ATOM 2134 N N . GLY A 1 275 ? -11.646 0.684 -2.122 1.00 84.25 275 GLY A N 1
ATOM 2135 C CA . GLY A 1 275 ? -12.017 -0.658 -1.720 1.00 84.25 275 GLY A CA 1
ATOM 2136 C C . GLY A 1 275 ? -11.975 -1.623 -2.892 1.00 84.25 275 GLY A C 1
ATOM 2137 O O . GLY A 1 275 ? -11.877 -1.225 -4.051 1.00 84.25 275 GLY A O 1
ATOM 2138 N N . ILE A 1 276 ? -12.058 -2.911 -2.589 1.00 90.31 276 ILE A N 1
ATOM 2139 C CA . ILE A 1 276 ? -11.953 -3.957 -3.605 1.00 90.31 276 ILE A CA 1
ATOM 2140 C C . ILE A 1 276 ? -13.072 -4.995 -3.497 1.00 90.31 276 ILE A C 1
ATOM 2142 O O . ILE A 1 276 ? -13.667 -5.160 -2.422 1.00 90.31 276 ILE A O 1
ATOM 2146 N N . PRO A 1 277 ? -13.366 -5.705 -4.601 1.00 93.25 277 PRO A N 1
ATOM 2147 C CA . PRO A 1 277 ? -14.341 -6.777 -4.595 1.00 93.25 277 PRO A CA 1
ATOM 2148 C C . PRO A 1 277 ? -13.802 -8.074 -3.969 1.00 93.25 277 PRO A C 1
ATOM 2150 O O . PRO A 1 277 ? -12.633 -8.448 -4.125 1.00 93.25 277 PRO A O 1
ATOM 2153 N N . MET A 1 278 ? -14.698 -8.803 -3.312 1.00 96.56 278 MET A N 1
ATOM 2154 C CA . MET A 1 278 ? -14.533 -10.201 -2.922 1.00 96.56 278 MET A CA 1
ATOM 2155 C C . MET A 1 278 ? -15.606 -11.037 -3.623 1.00 96.56 278 MET A C 1
ATOM 2157 O O . MET A 1 278 ? -16.778 -10.682 -3.590 1.00 96.56 278 MET A O 1
ATOM 2161 N N . ILE A 1 279 ? -15.218 -12.146 -4.247 1.00 98.06 279 ILE A N 1
ATOM 2162 C CA . ILE A 1 279 ? -16.126 -13.086 -4.908 1.00 98.06 279 ILE A CA 1
ATOM 2163 C C . ILE A 1 279 ? -16.131 -14.393 -4.117 1.00 98.06 279 ILE A C 1
ATOM 2165 O O . ILE A 1 279 ? -15.070 -14.968 -3.887 1.00 98.06 279 ILE A O 1
ATOM 2169 N N . VAL A 1 280 ? -17.310 -14.868 -3.726 1.00 98.38 280 VAL A N 1
ATOM 2170 C CA . VAL A 1 280 ? -17.521 -16.072 -2.912 1.00 98.38 280 VAL A CA 1
ATOM 2171 C C . VAL A 1 280 ? -18.365 -17.072 -3.697 1.00 98.38 280 VAL A C 1
ATOM 2173 O O . VAL A 1 280 ? -19.527 -16.801 -4.008 1.00 98.38 280 VAL A O 1
ATOM 2176 N N . PHE A 1 281 ? -17.781 -18.223 -4.029 1.00 98.38 281 PHE A N 1
ATOM 2177 C CA . PHE A 1 281 ? -18.473 -19.319 -4.711 1.00 98.38 281 PHE A CA 1
ATOM 2178 C C . PHE A 1 281 ? -19.090 -20.312 -3.727 1.00 98.38 281 PHE A C 1
ATOM 2180 O O . PHE A 1 281 ? -18.698 -20.394 -2.566 1.00 98.38 281 PHE A O 1
ATOM 2187 N N . ASP A 1 282 ? -20.055 -21.093 -4.209 1.00 96.88 282 ASP A N 1
ATOM 2188 C CA . ASP A 1 282 ? -20.786 -22.086 -3.417 1.00 96.88 282 ASP A CA 1
ATOM 2189 C C . ASP A 1 282 ? -19.916 -23.220 -2.861 1.00 96.88 282 ASP A C 1
ATOM 2191 O O . ASP A 1 282 ? -20.264 -23.844 -1.860 1.00 96.88 282 ASP A O 1
ATOM 2195 N N . ASN A 1 283 ? -18.768 -23.459 -3.483 1.00 95.81 283 ASN A N 1
ATOM 2196 C CA . ASN A 1 283 ? -17.851 -24.537 -3.159 1.00 95.81 283 ASN A CA 1
ATOM 2197 C C . ASN A 1 283 ? -16.629 -24.091 -2.336 1.00 95.81 283 ASN A C 1
ATOM 2199 O O . ASN A 1 283 ? -15.630 -24.808 -2.330 1.00 95.81 283 ASN A O 1
ATOM 2203 N N . CYS A 1 284 ? -16.646 -22.905 -1.724 1.00 96.69 284 CYS A N 1
ATOM 2204 C CA . CYS A 1 284 ? -15.551 -22.436 -0.872 1.00 96.69 284 CYS A CA 1
ATOM 2205 C C . CYS A 1 284 ? -15.778 -22.761 0.611 1.00 96.69 284 CYS A C 1
ATOM 2207 O O . CYS A 1 284 ? -16.896 -23.046 1.042 1.00 96.69 284 CYS A O 1
ATOM 2209 N N . ASP A 1 285 ? -14.724 -22.645 1.421 1.00 97.12 285 ASP A N 1
ATOM 2210 C CA . ASP A 1 285 ? -14.867 -22.572 2.875 1.00 97.12 285 ASP A CA 1
ATOM 2211 C C . ASP A 1 285 ? -15.500 -21.228 3.279 1.00 97.12 285 ASP A C 1
ATOM 2213 O O . ASP A 1 285 ? -14.844 -20.181 3.305 1.00 97.12 285 ASP A O 1
ATOM 2217 N N . LEU A 1 286 ? -16.803 -21.260 3.574 1.00 97.38 286 LEU A N 1
ATOM 2218 C CA . LEU A 1 286 ? -17.566 -20.077 3.973 1.00 97.38 286 LEU A CA 1
ATOM 2219 C C . LEU A 1 286 ? -17.082 -19.493 5.308 1.00 97.38 286 LEU A C 1
ATOM 2221 O O . LEU A 1 286 ? -17.134 -18.278 5.476 1.00 97.38 286 LEU A O 1
ATOM 2225 N N . ASP A 1 287 ? -16.607 -20.316 6.248 1.00 97.00 287 ASP A N 1
ATOM 2226 C CA . ASP A 1 287 ? -16.194 -19.841 7.573 1.00 97.00 287 ASP A CA 1
ATOM 2227 C C . ASP A 1 287 ? -14.878 -19.059 7.485 1.00 97.00 287 ASP A C 1
ATOM 2229 O O . ASP A 1 287 ? -14.771 -17.951 8.027 1.00 97.00 287 ASP A O 1
ATOM 2233 N N . SER A 1 288 ? -13.910 -19.579 6.726 1.00 96.88 288 SER A N 1
ATOM 2234 C CA . SER A 1 288 ? -12.666 -18.860 6.425 1.00 96.88 288 SER A CA 1
ATOM 2235 C C . SER A 1 288 ? -12.923 -17.582 5.623 1.00 96.88 288 SER A C 1
ATOM 2237 O O . SER A 1 288 ? -12.357 -16.532 5.946 1.00 96.88 288 SER A O 1
ATOM 2239 N N . ALA A 1 289 ? -13.826 -17.629 4.637 1.00 97.56 289 ALA A N 1
ATOM 2240 C CA . ALA A 1 289 ? -14.216 -16.453 3.865 1.00 97.56 289 ALA A CA 1
ATOM 2241 C C . ALA A 1 289 ? -14.855 -15.375 4.761 1.00 97.56 289 ALA A C 1
ATOM 2243 O O . ALA A 1 289 ? -14.422 -14.221 4.728 1.00 97.56 289 ALA A O 1
ATOM 2244 N N . CYS A 1 290 ? -15.809 -15.732 5.634 1.00 97.06 290 CYS A N 1
ATOM 2245 C CA . CYS A 1 290 ? -16.401 -14.801 6.600 1.00 97.06 290 CYS A CA 1
ATOM 2246 C C . CYS A 1 290 ? -15.345 -14.197 7.538 1.00 97.06 290 CYS A C 1
ATOM 2248 O O . CYS A 1 290 ? -15.354 -12.989 7.776 1.00 97.06 290 CYS A O 1
ATOM 2250 N N . GLN A 1 291 ? -14.406 -15.001 8.050 1.00 94.94 291 GLN A N 1
ATOM 2251 C CA . GLN A 1 291 ? -13.326 -14.490 8.899 1.00 94.94 291 GLN A CA 1
ATOM 2252 C C . GLN A 1 291 ? -12.419 -13.508 8.146 1.00 94.94 291 GLN A C 1
ATOM 2254 O O . GLN A 1 291 ? -12.011 -12.486 8.705 1.00 94.94 291 GLN A O 1
ATOM 2259 N N . SER A 1 292 ? -12.128 -13.790 6.875 1.00 95.81 292 SER A N 1
ATOM 2260 C CA . SER A 1 292 ? -11.372 -12.878 6.023 1.00 95.81 292 SER A CA 1
ATOM 2261 C C . SER A 1 292 ? -12.114 -11.564 5.801 1.00 95.81 292 SER A C 1
ATOM 2263 O O . SER A 1 292 ? -11.465 -10.520 5.791 1.00 95.81 292 SER A O 1
ATOM 2265 N N . VAL A 1 293 ? -13.444 -11.575 5.654 1.00 95.88 293 VAL A N 1
ATOM 2266 C CA . VAL A 1 293 ? -14.246 -10.342 5.546 1.00 95.88 293 VAL A CA 1
ATOM 2267 C C . VAL A 1 293 ? -14.060 -9.470 6.778 1.00 95.88 293 VAL A C 1
ATOM 2269 O O . VAL A 1 293 ? -13.757 -8.292 6.625 1.00 95.88 293 VAL A O 1
ATOM 2272 N N . ILE A 1 294 ? -14.159 -10.038 7.986 1.00 93.44 294 ILE A N 1
ATOM 2273 C CA . ILE A 1 294 ? -13.965 -9.274 9.228 1.00 93.44 294 ILE A CA 1
ATOM 2274 C C . ILE A 1 294 ? -12.616 -8.542 9.214 1.00 93.44 294 ILE A C 1
ATOM 2276 O O . ILE A 1 294 ? -12.548 -7.329 9.419 1.00 93.44 294 ILE A O 1
ATOM 2280 N N . ASN A 1 295 ? -11.544 -9.288 8.940 1.00 91.88 295 ASN A N 1
ATOM 2281 C CA . ASN A 1 295 ? -10.181 -8.767 8.991 1.00 91.88 295 ASN A CA 1
ATOM 2282 C C . ASN A 1 295 ? -9.914 -7.732 7.887 1.00 91.88 295 ASN A C 1
ATOM 2284 O O . ASN A 1 295 ? -9.212 -6.755 8.121 1.00 91.88 295 ASN A O 1
ATOM 2288 N N . SER A 1 296 ? -10.464 -7.938 6.690 1.00 92.75 296 SER A N 1
ATOM 2289 C CA . SER A 1 296 ? -10.188 -7.097 5.518 1.00 92.75 296 SER A CA 1
ATOM 2290 C C . SER A 1 296 ? -11.098 -5.879 5.391 1.00 92.75 296 SER A C 1
ATOM 2292 O O . SER A 1 296 ? -10.676 -4.872 4.836 1.00 92.75 296 SER A O 1
ATOM 2294 N N . ALA A 1 297 ? -12.335 -5.932 5.882 1.00 92.31 297 ALA A N 1
ATOM 2295 C CA . ALA A 1 297 ? -13.247 -4.796 5.809 1.00 92.31 297 ALA A CA 1
ATOM 2296 C C . ALA A 1 297 ? -12.958 -3.750 6.894 1.00 92.31 297 ALA A C 1
ATOM 2298 O O . ALA A 1 297 ? -13.019 -2.548 6.616 1.00 92.31 297 ALA A O 1
ATOM 2299 N N . TRP A 1 298 ? -12.641 -4.212 8.112 1.00 92.19 298 TRP A N 1
ATOM 2300 C CA . TRP A 1 298 ? -12.554 -3.365 9.308 1.00 92.19 298 TRP A CA 1
ATOM 2301 C C . TRP A 1 298 ? -11.215 -3.416 10.046 1.00 92.19 298 TRP A C 1
ATOM 2303 O O . TRP A 1 298 ? -10.970 -2.563 10.902 1.00 92.19 298 TRP A O 1
ATOM 2313 N N . GLY A 1 299 ? -10.330 -4.362 9.719 1.00 89.62 299 GLY A N 1
ATOM 2314 C CA . GLY A 1 299 ? -8.951 -4.322 10.207 1.00 89.62 299 GLY A CA 1
ATOM 2315 C C . GLY A 1 299 ? -8.260 -3.035 9.760 1.00 89.62 299 GLY A C 1
ATOM 2316 O O . GLY A 1 299 ? -8.572 -2.483 8.703 1.00 89.62 299 GLY A O 1
ATOM 2317 N N . TYR A 1 300 ? -7.351 -2.512 10.584 1.00 88.44 300 TYR A N 1
ATOM 2318 C CA . TYR A 1 300 ? -6.686 -1.230 10.331 1.00 88.44 300 TYR A CA 1
ATOM 2319 C C . TYR A 1 300 ? -7.701 -0.084 10.103 1.00 88.44 300 TYR A C 1
ATOM 2321 O O . TYR A 1 300 ? -7.538 0.737 9.200 1.00 88.44 300 TYR A O 1
ATOM 2329 N N . LYS A 1 301 ? -8.808 -0.072 10.867 1.00 86.56 301 LYS A N 1
ATOM 2330 C CA . LYS A 1 301 ? -9.957 0.856 10.723 1.00 86.56 301 LYS A CA 1
ATOM 2331 C C . LYS A 1 301 ? -10.648 0.821 9.347 1.00 86.56 301 LYS A C 1
ATOM 2333 O O . LYS A 1 301 ? -11.412 1.725 9.016 1.00 86.56 301 LYS A O 1
ATOM 2338 N N . GLY A 1 302 ? -10.376 -0.191 8.522 1.00 82.94 302 GLY A N 1
ATOM 2339 C CA . GLY A 1 302 ? -10.810 -0.222 7.126 1.00 82.94 302 GLY A CA 1
ATOM 2340 C C . GLY A 1 302 ? -10.158 0.868 6.269 1.00 82.94 302 GLY A C 1
ATOM 2341 O O . GLY A 1 302 ? -10.712 1.229 5.239 1.00 82.94 302 GLY A O 1
ATOM 2342 N N . MET A 1 303 ? -9.018 1.428 6.681 1.00 77.75 303 MET A N 1
ATOM 2343 C CA . MET A 1 303 ? -8.348 2.523 5.961 1.00 77.75 303 MET A CA 1
ATOM 2344 C C . MET A 1 303 ? -7.381 2.007 4.880 1.00 77.75 303 MET A C 1
ATOM 2346 O O . MET A 1 303 ? -6.847 2.783 4.094 1.00 77.75 303 MET A O 1
ATOM 2350 N N . VAL A 1 304 ? -7.149 0.689 4.800 1.00 84.50 304 VAL A N 1
ATOM 2351 C CA . VAL A 1 304 ? -6.217 0.130 3.812 1.00 84.50 304 VAL A CA 1
ATOM 2352 C C . VAL A 1 304 ? -6.813 0.153 2.395 1.00 84.50 304 VAL A C 1
ATOM 2354 O O . VAL A 1 304 ? -7.991 -0.177 2.234 1.00 84.50 304 VAL A O 1
ATOM 2357 N N . PRO A 1 305 ? -6.016 0.451 1.347 1.00 85.31 305 PRO A N 1
ATOM 2358 C CA . PRO A 1 305 ? -6.509 0.545 -0.036 1.00 85.31 305 PRO A CA 1
ATOM 2359 C C . PRO A 1 305 ? -7.169 -0.737 -0.567 1.00 85.31 305 PRO A C 1
ATOM 2361 O O . PRO A 1 305 ? -8.028 -0.703 -1.445 1.00 85.31 305 PRO A O 1
ATOM 2364 N N . TRP A 1 306 ? -6.777 -1.890 -0.035 1.00 88.75 306 TRP A N 1
ATOM 2365 C CA . TRP A 1 306 ? -7.341 -3.194 -0.375 1.00 88.75 306 TRP A CA 1
ATOM 2366 C C . TRP A 1 306 ? -8.442 -3.640 0.593 1.00 88.75 306 TRP A C 1
ATOM 2368 O O . TRP A 1 306 ? -8.719 -4.827 0.676 1.00 88.75 306 TRP A O 1
ATOM 2378 N N . SER A 1 307 ? -9.073 -2.733 1.342 1.00 91.62 307 SER A N 1
ATOM 2379 C CA . SER A 1 307 ? -10.188 -3.128 2.208 1.00 91.62 307 SER A CA 1
ATOM 2380 C C . SER A 1 307 ? -11.356 -3.672 1.381 1.00 91.62 307 SER A C 1
ATOM 2382 O O . SER A 1 307 ? -11.708 -3.108 0.340 1.00 91.62 307 SER A O 1
ATOM 2384 N N . VAL A 1 308 ? -12.001 -4.741 1.850 1.00 92.12 308 VAL A N 1
ATOM 2385 C CA . VAL A 1 308 ? -13.209 -5.262 1.193 1.00 92.12 308 VAL A CA 1
ATOM 2386 C C . VAL A 1 308 ? -14.364 -4.287 1.394 1.00 92.12 308 VAL A C 1
ATOM 2388 O O . VAL A 1 308 ? -14.613 -3.809 2.506 1.00 92.12 308 VAL A O 1
ATOM 2391 N N . ARG A 1 309 ? -15.075 -4.007 0.299 1.00 89.44 309 ARG A N 1
ATOM 2392 C CA . ARG A 1 309 ? -16.300 -3.189 0.299 1.00 89.44 309 ARG A CA 1
ATOM 2393 C C . ARG A 1 309 ? -17.465 -3.891 -0.365 1.00 89.44 309 ARG A C 1
ATOM 2395 O O . ARG A 1 309 ? -18.562 -3.875 0.170 1.00 89.44 309 ARG A O 1
ATOM 2402 N N . ASN A 1 310 ? -17.215 -4.550 -1.491 1.00 90.31 310 ASN A N 1
ATOM 2403 C CA . ASN A 1 310 ? -18.249 -5.229 -2.259 1.00 90.31 310 ASN A CA 1
ATOM 2404 C C . ASN A 1 310 ? -18.000 -6.732 -2.236 1.00 90.31 310 ASN A C 1
ATOM 2406 O O . ASN A 1 310 ? -16.954 -7.193 -2.689 1.00 90.31 310 ASN A O 1
ATOM 2410 N N . ILE A 1 311 ? -18.951 -7.493 -1.708 1.00 94.88 311 ILE A N 1
ATOM 2411 C CA . ILE A 1 311 ? -18.886 -8.949 -1.647 1.00 94.88 311 ILE A CA 1
ATOM 2412 C C . ILE A 1 311 ? -19.965 -9.509 -2.561 1.00 94.88 311 ILE A C 1
ATOM 2414 O O . ILE A 1 311 ? -21.161 -9.341 -2.326 1.00 94.88 311 ILE A O 1
ATOM 2418 N N . PHE A 1 312 ? -19.524 -10.192 -3.606 1.00 95.62 312 PHE A N 1
ATOM 2419 C CA . PHE A 1 312 ? -20.371 -10.905 -4.543 1.00 95.62 312 PHE A CA 1
ATOM 2420 C C . PHE A 1 312 ? -20.406 -12.372 -4.137 1.00 95.62 312 PHE A C 1
ATOM 2422 O O . PHE A 1 312 ? -19.364 -13.019 -4.084 1.00 95.62 312 PHE A O 1
ATOM 2429 N N . ILE A 1 313 ? -21.587 -12.902 -3.838 1.00 97.75 313 ILE A N 1
ATOM 2430 C CA . ILE A 1 313 ? -21.768 -14.257 -3.304 1.00 97.75 313 ILE A CA 1
ATOM 2431 C C . ILE A 1 313 ? -22.676 -15.045 -4.244 1.00 97.75 313 ILE A C 1
ATOM 2433 O O . ILE A 1 313 ? -23.678 -14.523 -4.730 1.00 97.75 313 ILE A O 1
ATOM 2437 N N . GLN A 1 314 ? -22.349 -16.303 -4.513 1.00 97.62 314 GLN A N 1
ATOM 2438 C CA . GLN A 1 314 ? -23.169 -17.131 -5.390 1.00 97.62 314 GLN A CA 1
ATOM 2439 C C . GLN A 1 314 ? -24.543 -17.419 -4.757 1.00 97.62 314 GLN A C 1
ATOM 2441 O O . GLN A 1 314 ? -24.620 -17.769 -3.580 1.00 97.62 314 GLN A O 1
ATOM 2446 N N . GLU A 1 315 ? -25.619 -17.303 -5.547 1.00 96.19 315 GLU A N 1
ATOM 2447 C CA . GLU A 1 315 ? -27.031 -17.364 -5.106 1.00 96.19 315 GLU A CA 1
ATOM 2448 C C . GLU A 1 315 ? -27.315 -18.537 -4.149 1.00 96.19 315 GLU A C 1
ATOM 2450 O O . GLU A 1 315 ? -27.933 -18.341 -3.106 1.00 96.19 315 GLU A O 1
ATOM 2455 N N . ASN A 1 316 ? -26.772 -19.725 -4.438 1.00 96.44 316 ASN A N 1
ATOM 2456 C CA . ASN A 1 316 ? -26.975 -20.948 -3.648 1.00 96.44 316 ASN A CA 1
ATOM 2457 C C . ASN A 1 316 ? -26.485 -20.861 -2.191 1.00 96.44 316 ASN A C 1
ATOM 2459 O O . ASN A 1 316 ? -26.999 -21.574 -1.332 1.00 96.44 316 ASN A O 1
ATOM 2463 N N . VAL A 1 317 ? -25.472 -20.036 -1.911 1.00 97.62 317 VAL A N 1
ATOM 2464 C CA . VAL A 1 317 ? -24.874 -19.885 -0.571 1.00 97.62 317 VAL A CA 1
ATOM 2465 C C . VAL A 1 317 ? -25.078 -18.491 0.015 1.00 97.62 317 VAL A C 1
ATOM 2467 O O . VAL A 1 317 ? -24.607 -18.230 1.120 1.00 97.62 317 VAL A O 1
ATOM 2470 N N . PHE A 1 318 ? -25.800 -17.606 -0.680 1.00 97.38 318 PHE A N 1
ATOM 2471 C CA . PHE A 1 318 ? -26.002 -16.217 -0.267 1.00 97.38 318 PHE A CA 1
ATOM 2472 C C . PHE A 1 318 ? -26.593 -16.103 1.143 1.00 97.38 318 PHE A C 1
ATOM 2474 O O . PHE A 1 318 ? -26.039 -15.399 1.986 1.00 97.38 318 PHE A O 1
ATOM 2481 N N . GLU A 1 319 ? -27.683 -16.821 1.425 1.00 96.62 319 GLU A N 1
ATOM 2482 C CA . GLU A 1 319 ? -28.343 -16.781 2.738 1.00 96.62 319 GLU A CA 1
ATOM 2483 C C . GLU A 1 319 ? -27.442 -17.351 3.842 1.00 96.62 319 GLU A C 1
ATOM 2485 O O . GLU A 1 319 ? -27.234 -16.710 4.871 1.00 96.62 319 GLU A O 1
ATOM 2490 N N . SER A 1 320 ? -26.835 -18.519 3.600 1.00 97.62 320 SER A N 1
ATOM 2491 C CA . SER A 1 320 ? -25.936 -19.177 4.558 1.00 97.62 320 SER A CA 1
ATOM 2492 C C . SER A 1 320 ? -24.713 -18.317 4.888 1.00 97.62 320 SER A C 1
ATOM 2494 O O . SER A 1 320 ? -24.318 -18.217 6.049 1.00 97.62 320 SER A O 1
ATOM 2496 N N . PHE A 1 321 ? -24.089 -17.708 3.877 1.00 98.19 321 PHE A N 1
ATOM 2497 C CA . PHE A 1 321 ? -22.936 -16.832 4.070 1.00 98.19 321 PHE A CA 1
ATOM 2498 C C . PHE A 1 321 ? -23.330 -15.554 4.810 1.00 98.19 321 PHE A C 1
ATOM 2500 O O . PHE A 1 321 ? -22.654 -15.168 5.762 1.00 98.19 321 PHE A O 1
ATOM 2507 N N . THR A 1 322 ? -24.438 -14.921 4.411 1.00 97.25 322 THR A N 1
ATOM 2508 C CA . THR A 1 322 ? -24.960 -13.722 5.075 1.00 97.25 322 THR A CA 1
ATOM 2509 C C . THR A 1 322 ? -25.216 -13.978 6.558 1.00 97.25 322 THR A C 1
ATOM 2511 O O . THR A 1 322 ? -24.789 -13.180 7.389 1.00 97.25 322 THR A O 1
ATOM 2514 N N . GLU A 1 323 ? -25.846 -15.098 6.914 1.00 96.88 323 GLU A N 1
ATOM 2515 C CA . GLU A 1 323 ? -26.150 -15.416 8.313 1.00 96.88 323 GLU A CA 1
ATOM 2516 C C . GLU A 1 323 ? -24.883 -15.688 9.137 1.00 96.88 323 GLU A C 1
ATOM 2518 O O . GLU A 1 323 ? -24.711 -15.135 10.226 1.00 96.88 323 GLU A O 1
ATOM 2523 N N . LYS A 1 324 ? -23.932 -16.460 8.590 1.00 97.19 324 LYS A N 1
ATOM 2524 C CA . LYS A 1 324 ? -22.617 -16.678 9.219 1.00 97.19 324 LYS A CA 1
ATOM 2525 C C . LYS A 1 324 ? -21.872 -15.360 9.438 1.00 97.19 324 LYS A C 1
ATOM 2527 O O . LYS A 1 324 ? -21.311 -15.134 10.514 1.00 97.19 324 LYS A O 1
ATOM 2532 N N . LEU A 1 325 ? -21.891 -14.467 8.447 1.00 97.06 325 LEU A N 1
ATOM 2533 C CA . LEU A 1 325 ? -21.249 -13.162 8.547 1.00 97.06 325 LEU A CA 1
ATOM 2534 C C . LEU A 1 325 ? -21.941 -12.275 9.590 1.00 97.06 325 LEU A C 1
ATOM 2536 O O . LEU A 1 325 ? -21.246 -11.689 10.419 1.00 97.06 325 LEU A O 1
ATOM 2540 N N . LYS A 1 326 ? -23.281 -12.222 9.619 1.00 95.56 326 LYS A N 1
ATOM 2541 C CA . LYS A 1 326 ? -24.051 -11.513 10.658 1.00 95.56 326 LYS A CA 1
ATOM 2542 C C . LYS A 1 326 ? -23.684 -12.005 12.052 1.00 95.56 326 LYS A C 1
ATOM 2544 O O . LYS A 1 326 ? -23.393 -11.184 12.922 1.00 95.56 326 LYS A O 1
ATOM 2549 N N . GLN A 1 327 ? -23.625 -13.323 12.253 1.00 94.25 327 GLN A N 1
ATOM 2550 C CA . GLN A 1 327 ? -23.227 -13.925 13.524 1.00 94.25 327 GLN A CA 1
ATOM 2551 C C . GLN A 1 327 ? -21.810 -13.501 13.928 1.00 94.25 327 GLN A C 1
ATOM 2553 O O . GLN A 1 327 ? -21.574 -13.162 15.088 1.00 94.25 327 GLN A O 1
ATOM 2558 N N . ARG A 1 328 ? -20.864 -13.490 12.981 1.00 93.62 328 ARG A N 1
ATOM 2559 C CA . ARG A 1 328 ? -19.475 -13.102 13.250 1.00 93.62 328 ARG A CA 1
ATOM 2560 C C . ARG A 1 328 ? -19.339 -11.614 13.561 1.00 93.62 328 ARG A C 1
ATOM 2562 O O . ARG A 1 328 ? -18.662 -11.268 14.524 1.00 93.62 328 ARG A O 1
ATOM 2569 N N . VAL A 1 329 ? -20.032 -10.754 12.811 1.00 93.62 329 VAL A N 1
ATOM 2570 C CA . VAL A 1 329 ? -20.133 -9.313 13.095 1.00 93.62 329 VAL A CA 1
ATOM 2571 C C . VAL A 1 329 ? -20.776 -9.082 14.464 1.00 93.62 329 VAL A C 1
ATOM 2573 O O . VAL A 1 329 ? -20.291 -8.259 15.231 1.00 93.62 329 VAL A O 1
ATOM 2576 N N . GLY A 1 330 ? -21.799 -9.871 14.810 1.00 91.81 330 GLY A N 1
ATOM 2577 C CA . GLY A 1 330 ? -22.490 -9.868 16.104 1.00 91.81 330 GLY A CA 1
ATOM 2578 C C . GLY A 1 330 ? -21.594 -10.139 17.318 1.00 91.81 330 GLY A C 1
ATOM 2579 O O . GLY A 1 330 ? -21.955 -9.799 18.440 1.00 91.81 330 GLY A O 1
ATOM 2580 N N . GLN A 1 331 ? -20.430 -10.755 17.103 1.00 91.00 331 GLN A N 1
ATOM 2581 C CA . GLN A 1 331 ? -19.471 -11.114 18.150 1.00 91.00 331 GLN A CA 1
ATOM 2582 C C . GLN A 1 331 ? -18.319 -10.112 18.291 1.00 91.00 331 GLN A C 1
ATOM 2584 O O . GLN A 1 331 ? -17.510 -10.265 19.207 1.00 91.00 331 GLN A O 1
ATOM 2589 N N . LEU A 1 332 ? -18.217 -9.124 17.394 1.00 91.50 332 LEU A N 1
ATOM 2590 C CA . LEU A 1 332 ? -17.107 -8.176 17.395 1.00 91.50 332 LEU A CA 1
ATOM 2591 C C . LEU A 1 332 ? -17.162 -7.265 18.613 1.00 91.50 332 LEU A C 1
ATOM 2593 O O . LEU A 1 332 ? -18.182 -6.643 18.912 1.00 91.50 332 LEU A O 1
ATOM 2597 N N . ARG A 1 333 ? -16.017 -7.126 19.277 1.00 90.75 333 ARG A N 1
ATOM 2598 C CA . ARG A 1 333 ? -15.821 -6.133 20.328 1.00 90.75 333 ARG A CA 1
ATOM 2599 C C . ARG A 1 333 ? -15.311 -4.844 19.705 1.00 90.75 333 ARG A C 1
ATOM 2601 O O . ARG A 1 333 ? -14.198 -4.803 19.183 1.00 90.75 333 ARG A O 1
ATOM 2608 N N . ILE A 1 334 ? -16.130 -3.801 19.767 1.00 90.75 334 ILE A N 1
ATOM 2609 C CA . ILE A 1 334 ? -15.781 -2.473 19.261 1.00 90.75 334 ILE A CA 1
ATOM 2610 C C . ILE A 1 334 ? -15.368 -1.598 20.436 1.00 90.75 334 ILE A C 1
ATOM 2612 O O . ILE A 1 334 ? -16.101 -1.504 21.420 1.00 90.75 334 ILE A O 1
ATOM 2616 N N . GLY A 1 335 ? -14.220 -0.941 20.333 1.00 90.75 335 GLY A N 1
ATOM 2617 C CA . GLY A 1 335 ? -13.710 -0.122 21.424 1.00 90.75 335 GLY A CA 1
ATOM 2618 C C . GLY A 1 335 ? -12.556 0.773 21.010 1.00 90.75 335 GLY A C 1
ATOM 2619 O O . GLY A 1 335 ? -12.376 1.090 19.830 1.00 90.75 335 GLY A O 1
ATOM 2620 N N . LYS A 1 336 ? -11.798 1.217 22.007 1.00 91.56 336 LYS A N 1
ATOM 2621 C CA . LYS A 1 336 ? -10.625 2.074 21.816 1.00 91.56 336 LYS A CA 1
ATOM 2622 C C . LYS A 1 336 ? -9.418 1.253 21.378 1.00 91.56 336 LYS A C 1
ATOM 2624 O O . LYS A 1 336 ? -9.358 0.047 21.600 1.00 91.56 336 LYS A O 1
ATOM 2629 N N . SER A 1 337 ? -8.453 1.894 20.727 1.00 92.62 337 SER A N 1
ATOM 2630 C CA . SER A 1 337 ? -7.303 1.190 20.150 1.00 92.62 337 SER A CA 1
ATOM 2631 C C . SER A 1 337 ? -6.313 0.688 21.199 1.00 92.62 337 SER A C 1
ATOM 2633 O O . SER A 1 337 ? -5.562 -0.252 20.933 1.00 92.62 337 SER A O 1
ATOM 2635 N N . ASP A 1 338 ? -6.318 1.299 22.386 1.00 91.06 338 ASP A N 1
ATOM 2636 C CA . ASP A 1 338 ? -5.495 0.924 23.531 1.00 91.06 338 ASP A CA 1
ATOM 2637 C C . ASP A 1 338 ? -6.098 -0.227 24.354 1.00 91.06 338 ASP A C 1
ATOM 2639 O O . ASP A 1 338 ? -5.420 -0.781 25.215 1.00 91.06 338 ASP A O 1
ATOM 2643 N N . GLU A 1 339 ? -7.335 -0.645 24.095 1.00 90.88 339 GLU A N 1
ATOM 2644 C CA . GLU A 1 339 ? -7.978 -1.754 24.799 1.00 90.88 339 GLU A CA 1
ATOM 2645 C C . GLU A 1 339 ? -7.578 -3.111 24.195 1.00 90.88 339 GLU A C 1
ATOM 2647 O O . GLU A 1 339 ? -7.726 -3.369 23.000 1.00 90.88 339 GLU A O 1
ATOM 2652 N N . LYS A 1 340 ? -7.103 -4.044 25.030 1.00 85.50 340 LYS A N 1
ATOM 2653 C CA . LYS A 1 340 ? -6.559 -5.325 24.539 1.00 85.50 340 LYS A CA 1
ATOM 2654 C C . LYS A 1 340 ? -7.567 -6.293 23.928 1.00 85.50 340 LYS A C 1
ATOM 2656 O O . LYS A 1 340 ? -7.171 -7.161 23.154 1.00 85.50 340 LYS A O 1
ATOM 2661 N N . ASN A 1 341 ? -8.835 -6.191 24.311 1.00 86.94 341 ASN A N 1
ATOM 2662 C CA . ASN A 1 341 ? -9.882 -7.129 23.901 1.00 86.94 341 ASN A CA 1
ATOM 2663 C C . ASN A 1 341 ? -10.755 -6.568 22.771 1.00 86.94 341 ASN A C 1
ATOM 2665 O O . ASN A 1 341 ? -11.892 -7.007 22.623 1.00 86.94 341 ASN A O 1
ATOM 2669 N N . VAL A 1 342 ? -10.255 -5.583 22.024 1.00 91.31 342 VAL A N 1
ATOM 2670 C CA . VAL A 1 342 ? -10.976 -4.947 20.920 1.00 91.31 342 VAL A CA 1
ATOM 2671 C C . VAL A 1 342 ? -10.618 -5.610 19.595 1.00 91.31 342 VAL A C 1
ATOM 2673 O O . VAL A 1 342 ? -9.450 -5.802 19.239 1.00 91.31 342 VAL A O 1
ATOM 2676 N N . ASP A 1 343 ? -11.655 -5.954 18.842 1.00 90.75 343 ASP A N 1
ATOM 2677 C CA . ASP A 1 343 ? -11.532 -6.531 17.513 1.00 90.75 343 ASP A CA 1
ATOM 2678 C C . ASP A 1 343 ? -11.419 -5.451 16.443 1.00 90.75 343 ASP A C 1
ATOM 2680 O O . ASP A 1 343 ? -10.620 -5.606 15.516 1.00 90.75 343 ASP A O 1
ATOM 2684 N N . VAL A 1 344 ? -12.188 -4.370 16.597 1.00 91.00 344 VAL A N 1
ATOM 2685 C CA . VAL A 1 344 ? -12.306 -3.263 15.643 1.00 91.00 344 VAL A CA 1
ATOM 2686 C C . VAL A 1 344 ? -12.408 -1.941 16.402 1.00 91.00 344 VAL A C 1
ATOM 2688 O O . VAL A 1 344 ? -13.151 -1.839 17.374 1.00 91.00 344 VAL A O 1
ATOM 2691 N N . THR A 1 345 ? -11.696 -0.909 15.959 1.00 90.62 345 THR A N 1
ATOM 2692 C CA . THR A 1 345 ? -11.815 0.431 16.550 1.00 90.62 345 THR A CA 1
ATOM 2693 C C . THR A 1 345 ? -12.900 1.255 15.877 1.00 90.62 345 THR A C 1
ATOM 2695 O O . THR A 1 345 ? -13.224 1.053 14.705 1.00 90.62 345 THR A O 1
ATOM 2698 N N . TYR A 1 346 ? -13.477 2.196 16.625 1.00 85.25 346 TYR A N 1
ATOM 2699 C CA . TYR A 1 346 ? -14.437 3.130 16.048 1.00 85.25 346 TYR A CA 1
ATOM 2700 C C . TYR A 1 346 ? -13.778 3.979 14.943 1.00 85.25 346 TYR A C 1
ATOM 2702 O O . TYR A 1 346 ? -12.663 4.481 15.131 1.00 85.25 346 TYR A O 1
ATOM 2710 N N . PRO A 1 347 ? -14.461 4.173 13.799 1.00 84.25 347 PRO A N 1
ATOM 2711 C CA . PRO A 1 347 ? -14.118 5.226 12.858 1.00 84.25 347 PRO A CA 1
ATOM 2712 C C . PRO A 1 347 ? -14.229 6.604 13.511 1.00 84.25 347 PRO A C 1
ATOM 2714 O O . PRO A 1 347 ? -14.889 6.781 14.539 1.00 84.25 347 PRO A O 1
ATOM 2717 N N . ASP A 1 348 ? -13.624 7.602 12.876 1.00 84.06 348 ASP A N 1
ATOM 2718 C CA . ASP A 1 348 ? -13.724 8.979 13.347 1.00 84.06 348 ASP A CA 1
ATOM 2719 C C . ASP A 1 348 ? -15.177 9.467 13.260 1.00 84.06 348 ASP A C 1
ATOM 2721 O O . ASP A 1 348 ? -15.961 8.995 12.432 1.00 84.06 348 ASP A O 1
ATOM 2725 N N . LYS A 1 349 ? -15.546 10.447 14.091 1.00 85.56 349 LYS A N 1
ATOM 2726 C CA . LYS A 1 349 ? -16.933 10.929 14.192 1.00 85.56 349 LYS A CA 1
ATOM 2727 C C . LYS A 1 349 ? -17.539 11.321 12.837 1.00 85.56 349 LYS A C 1
ATOM 2729 O O . LYS A 1 349 ? -18.669 10.948 12.545 1.00 85.56 349 LYS A O 1
ATOM 2734 N N . SER A 1 350 ? -16.775 12.014 11.994 1.00 85.88 350 SER A N 1
ATOM 2735 C CA . SER A 1 350 ? -17.214 12.413 10.650 1.00 85.88 350 SER A CA 1
ATOM 2736 C C . SER A 1 350 ? -17.450 11.223 9.715 1.00 85.88 350 SER A C 1
ATOM 2738 O O . SER A 1 350 ? -18.259 11.308 8.796 1.00 85.88 350 SER A O 1
ATOM 2740 N N . VAL A 1 351 ? -16.754 10.103 9.929 1.00 86.56 351 VAL A N 1
ATOM 2741 C CA . VAL A 1 351 ? -16.972 8.858 9.186 1.00 86.56 351 VAL A CA 1
ATOM 2742 C C . VAL A 1 351 ? -18.200 8.136 9.730 1.00 86.56 351 VAL A C 1
ATOM 2744 O O . VAL A 1 351 ? -19.005 7.668 8.936 1.00 86.56 351 VAL A O 1
ATOM 2747 N N . LEU A 1 352 ? -18.400 8.100 11.051 1.00 89.00 352 LEU A N 1
ATOM 2748 C CA . LEU A 1 352 ? -19.619 7.551 11.661 1.00 89.00 352 LEU A CA 1
ATOM 2749 C C . LEU A 1 352 ? -20.888 8.258 11.166 1.00 89.00 352 LEU A C 1
ATOM 2751 O O . LEU A 1 352 ? -21.865 7.586 10.851 1.00 89.00 352 LEU A O 1
ATOM 2755 N N . GLU A 1 353 ? -20.860 9.587 11.039 1.00 89.38 353 GLU A N 1
ATOM 2756 C CA . GLU A 1 353 ? -21.962 10.371 10.459 1.00 89.38 353 GLU A CA 1
ATOM 2757 C C . GLU A 1 353 ? -22.253 9.935 9.012 1.00 89.38 353 GLU A C 1
ATOM 2759 O O . GLU A 1 353 ? -23.387 9.594 8.689 1.00 89.38 353 GLU A O 1
ATOM 2764 N N . LYS A 1 354 ? -21.219 9.796 8.170 1.00 88.81 354 LYS A N 1
ATOM 2765 C CA . LYS A 1 354 ? -21.378 9.284 6.794 1.00 88.81 354 LYS A CA 1
ATOM 2766 C C . LYS A 1 354 ? -21.918 7.855 6.740 1.00 88.81 354 LYS A C 1
ATOM 2768 O O . LYS A 1 354 ? -22.672 7.525 5.831 1.00 88.81 354 LYS A O 1
ATOM 2773 N N . ILE A 1 355 ? -21.510 6.993 7.675 1.00 89.81 355 ILE A N 1
ATOM 2774 C CA . ILE A 1 355 ? -22.023 5.620 7.767 1.00 89.81 355 ILE A CA 1
ATOM 2775 C C . ILE A 1 355 ? -23.520 5.644 8.091 1.00 89.81 355 ILE A C 1
ATOM 2777 O O . ILE A 1 355 ? -24.282 4.906 7.468 1.00 89.81 355 ILE A O 1
ATOM 2781 N N . ALA A 1 356 ? -23.940 6.492 9.035 1.00 90.06 356 ALA A N 1
ATOM 2782 C CA . ALA A 1 356 ? -25.346 6.656 9.390 1.00 90.06 356 ALA A CA 1
ATOM 2783 C C . ALA A 1 356 ? -26.169 7.154 8.192 1.00 90.06 356 ALA A C 1
ATOM 2785 O O . ALA A 1 356 ? -27.167 6.522 7.845 1.00 90.06 356 ALA A O 1
ATOM 2786 N N . ASP A 1 357 ? -25.698 8.199 7.505 1.00 89.06 357 ASP A N 1
ATOM 2787 C CA . ASP A 1 357 ? -26.349 8.747 6.310 1.00 89.06 357 ASP A CA 1
ATOM 2788 C C . ASP A 1 357 ? -26.494 7.684 5.207 1.00 89.06 357 ASP A C 1
ATOM 2790 O O . ASP A 1 357 ? -27.556 7.540 4.593 1.00 89.06 357 ASP A O 1
ATOM 2794 N N . LEU A 1 358 ? -25.440 6.893 4.970 1.00 88.50 358 LEU A N 1
ATOM 2795 C CA . LEU A 1 358 ? -25.457 5.826 3.970 1.00 88.50 358 LEU A CA 1
ATOM 2796 C C . LEU A 1 358 ? -26.446 4.716 4.341 1.00 88.50 358 LEU A C 1
ATOM 2798 O O . LEU A 1 358 ? -27.184 4.235 3.481 1.00 88.50 358 LEU A O 1
ATOM 2802 N N . ALA A 1 359 ? -26.486 4.326 5.616 1.00 89.12 359 ALA A N 1
ATOM 2803 C CA . ALA A 1 359 ? -27.421 3.330 6.123 1.00 89.12 359 ALA A CA 1
ATOM 2804 C C . ALA A 1 359 ? -28.880 3.801 5.990 1.00 89.12 359 ALA A C 1
ATOM 2806 O O . ALA A 1 359 ? -29.744 3.025 5.585 1.00 89.12 359 ALA A O 1
ATOM 2807 N N . GLU A 1 360 ? -29.176 5.066 6.288 1.00 89.50 360 GLU A N 1
ATOM 2808 C CA . GLU A 1 360 ? -30.514 5.634 6.087 1.00 89.50 360 GLU A CA 1
ATOM 2809 C C . GLU A 1 360 ? -30.904 5.686 4.607 1.00 89.50 360 GLU A C 1
ATOM 2811 O O . GLU A 1 360 ? -32.000 5.249 4.245 1.00 89.50 360 GLU A O 1
ATOM 2816 N N . LYS A 1 361 ? -29.998 6.143 3.734 1.00 88.19 361 LYS A N 1
ATOM 2817 C CA . LYS A 1 361 ? -30.220 6.154 2.281 1.00 88.19 361 LYS A CA 1
ATOM 2818 C C . LYS A 1 361 ? -30.495 4.741 1.753 1.00 88.19 361 LYS A C 1
ATOM 2820 O O . LYS A 1 361 ? -31.448 4.552 1.002 1.00 88.19 361 LYS A O 1
ATOM 2825 N N . ALA A 1 362 ? -29.737 3.742 2.211 1.00 88.31 362 ALA A N 1
ATOM 2826 C CA . ALA A 1 362 ? -29.936 2.338 1.852 1.00 88.31 362 ALA A CA 1
ATOM 2827 C C . ALA A 1 362 ? -31.333 1.824 2.246 1.00 88.31 362 ALA A C 1
ATOM 2829 O O . ALA A 1 362 ? -32.025 1.233 1.415 1.00 88.31 362 ALA A O 1
ATOM 2830 N N . ARG A 1 363 ? -31.790 2.102 3.478 1.00 88.69 363 ARG A N 1
ATOM 2831 C CA . ARG A 1 363 ? -33.145 1.728 3.931 1.00 88.69 363 ARG A CA 1
ATOM 2832 C C . ARG A 1 363 ? -34.233 2.368 3.072 1.00 88.69 363 ARG A C 1
ATOM 2834 O O . ARG A 1 363 ? -35.200 1.699 2.720 1.00 88.69 363 ARG A O 1
ATOM 2841 N N . ASN A 1 364 ? -34.063 3.641 2.714 1.00 88.81 364 ASN A N 1
ATOM 2842 C CA . ASN A 1 364 ? -35.009 4.368 1.862 1.00 88.81 364 ASN A CA 1
ATOM 2843 C C . ASN A 1 364 ? -35.076 3.796 0.436 1.00 88.81 364 ASN A C 1
ATOM 2845 O O . ASN A 1 364 ? -36.136 3.828 -0.186 1.00 88.81 364 ASN A O 1
ATOM 2849 N N . GLU A 1 365 ? -33.974 3.233 -0.065 1.00 86.44 365 GLU A N 1
ATOM 2850 C CA . GLU A 1 365 ? -33.909 2.510 -1.345 1.00 86.44 365 GLU A CA 1
ATOM 2851 C C . GLU A 1 365 ? -34.369 1.038 -1.239 1.00 86.44 365 GLU A C 1
ATOM 2853 O O . GLU A 1 365 ? -34.327 0.301 -2.224 1.00 86.44 365 GLU A O 1
ATOM 2858 N N . GLY A 1 366 ? -34.834 0.592 -0.066 1.00 85.69 366 GLY A N 1
ATOM 2859 C CA . GLY A 1 366 ? -35.323 -0.772 0.158 1.00 85.69 366 GLY A CA 1
ATOM 2860 C C . GLY A 1 366 ? -34.221 -1.827 0.292 1.00 85.69 366 GLY A C 1
ATOM 2861 O O . GLY A 1 366 ? -34.501 -3.018 0.159 1.00 85.69 366 GLY A O 1
ATOM 2862 N N . VAL A 1 367 ? -32.977 -1.411 0.540 1.00 89.06 367 VAL A N 1
ATOM 2863 C CA . VAL A 1 367 ? -31.859 -2.313 0.845 1.00 89.06 367 VAL A CA 1
ATOM 2864 C C . VAL A 1 367 ? -31.932 -2.719 2.315 1.00 89.06 367 VAL A C 1
ATOM 2866 O O . VAL A 1 367 ? -32.150 -1.881 3.194 1.00 89.06 367 VAL A O 1
ATOM 2869 N N . GLU A 1 368 ? -31.745 -4.008 2.600 1.00 91.25 368 GLU A N 1
ATOM 2870 C CA . GLU A 1 368 ? -31.675 -4.487 3.978 1.00 91.25 368 GLU A CA 1
ATOM 2871 C C . GLU A 1 368 ? -30.382 -3.979 4.627 1.00 91.25 368 GLU A C 1
ATOM 2873 O O . GLU A 1 368 ? -29.294 -4.104 4.068 1.00 91.25 368 GLU A O 1
ATOM 2878 N N . VAL A 1 369 ? -30.494 -3.416 5.829 1.00 91.88 369 VAL A N 1
ATOM 2879 C CA . VAL A 1 369 ? -29.349 -2.915 6.591 1.00 91.88 369 VAL A CA 1
ATOM 2880 C C . VAL A 1 369 ? -29.227 -3.707 7.879 1.00 91.88 369 VAL A C 1
ATOM 2882 O O . VAL A 1 369 ? -30.129 -3.677 8.715 1.00 91.88 369 VAL A O 1
ATOM 2885 N N . TYR A 1 370 ? -28.092 -4.379 8.056 1.00 93.00 370 TYR A N 1
ATOM 2886 C CA . TYR A 1 370 ? -27.743 -5.032 9.311 1.00 93.00 370 TYR A CA 1
ATOM 2887 C C . TYR A 1 370 ? -26.716 -4.205 10.082 1.00 93.00 370 TYR A C 1
ATOM 2889 O O . TYR A 1 370 ? -25.682 -3.799 9.547 1.00 93.00 370 TYR A O 1
ATOM 2897 N N . GLN A 1 371 ? -27.014 -3.999 11.360 1.00 89.00 371 GLN A N 1
ATOM 2898 C CA . GLN A 1 371 ? -26.206 -3.264 12.322 1.00 89.00 371 GLN A CA 1
ATOM 2899 C C . GLN A 1 371 ? -26.050 -4.092 13.595 1.00 89.00 371 GLN A C 1
ATOM 2901 O O . GLN A 1 371 ? -26.977 -4.793 14.012 1.00 89.00 371 GLN A O 1
ATOM 2906 N N . LEU A 1 372 ? -24.876 -4.002 14.226 1.00 83.38 372 LEU A N 1
ATOM 2907 C CA . LEU A 1 372 ? -24.626 -4.667 15.503 1.00 83.38 372 LEU A CA 1
ATOM 2908 C C . LEU A 1 372 ? -25.669 -4.213 16.541 1.00 83.38 372 LEU A C 1
ATOM 2910 O O . LEU A 1 372 ? -25.890 -3.018 16.719 1.00 83.38 372 LEU A O 1
ATOM 2914 N N . ASN A 1 373 ? -26.317 -5.160 17.224 1.00 75.44 373 ASN A N 1
ATOM 2915 C CA . ASN A 1 373 ? -27.383 -4.904 18.205 1.00 75.44 373 ASN A CA 1
ATOM 2916 C C . ASN A 1 373 ? -28.590 -4.094 17.678 1.00 75.44 373 ASN A C 1
ATOM 2918 O O . ASN A 1 373 ? -29.325 -3.528 18.479 1.00 75.44 373 ASN A O 1
ATOM 2922 N N . GLY A 1 374 ? -28.804 -4.013 16.359 1.00 63.94 374 GLY A N 1
ATOM 2923 C CA . GLY A 1 374 ? -29.948 -3.319 15.748 1.00 63.94 374 GLY A CA 1
ATOM 2924 C C . GLY A 1 374 ? -29.860 -1.787 15.721 1.00 63.94 374 GLY A C 1
ATOM 2925 O O . GLY A 1 374 ? -30.385 -1.193 14.786 1.00 63.94 374 GLY A O 1
ATOM 2926 N N . ASP A 1 375 ? -29.139 -1.177 16.668 1.00 62.75 375 ASP A N 1
ATOM 2927 C CA . ASP A 1 375 ? -29.029 0.283 16.823 1.00 62.75 375 ASP A CA 1
ATOM 2928 C C . ASP A 1 375 ? -27.586 0.821 16.702 1.00 62.75 375 ASP A C 1
ATOM 2930 O O . ASP A 1 375 ? -27.363 2.031 16.779 1.00 62.75 375 ASP A O 1
ATOM 2934 N N . SER A 1 376 ? -26.570 -0.039 16.534 1.00 75.50 376 SER A N 1
ATOM 2935 C CA . SER A 1 376 ? -25.188 0.443 16.392 1.00 75.50 376 SER A CA 1
ATOM 2936 C C . SER A 1 376 ? -24.964 1.101 15.038 1.00 75.50 376 SER A C 1
ATOM 2938 O O . SER A 1 376 ? -25.259 0.523 13.998 1.00 75.50 376 SER A O 1
ATOM 2940 N N . VAL A 1 377 ? -24.310 2.262 15.027 1.00 79.19 377 VAL A N 1
ATOM 2941 C CA . VAL A 1 377 ? -23.912 2.944 13.785 1.00 79.19 377 VAL A CA 1
ATOM 2942 C C . VAL A 1 377 ? -22.849 2.146 13.012 1.00 79.19 377 VAL A C 1
ATOM 2944 O O . VAL A 1 377 ? -22.688 2.353 11.817 1.00 79.19 377 VAL A O 1
ATOM 2947 N N . PHE A 1 378 ? -22.137 1.213 13.653 1.00 87.19 378 PHE A N 1
ATOM 2948 C CA . PHE A 1 378 ? -21.023 0.476 13.050 1.00 87.19 378 PHE A CA 1
ATOM 2949 C C . PHE A 1 378 ? -20.748 -0.864 13.768 1.00 87.19 378 PHE A C 1
ATOM 2951 O O . PHE A 1 378 ? -20.938 -0.937 14.983 1.00 87.19 378 PHE A O 1
ATOM 2958 N N . PRO A 1 379 ? -20.241 -1.911 13.086 1.00 90.56 379 PRO A N 1
ATOM 2959 C CA . PRO A 1 379 ? -20.189 -2.111 11.637 1.00 90.56 379 PRO A CA 1
ATOM 2960 C C . PRO A 1 379 ? -21.559 -2.187 10.965 1.00 90.56 379 PRO A C 1
ATOM 2962 O O . PRO A 1 379 ? -22.559 -2.505 11.609 1.00 90.56 379 PRO A O 1
ATOM 2965 N N . VAL A 1 380 ? -21.582 -1.930 9.655 1.00 91.38 380 VAL A N 1
ATOM 2966 C CA . VAL A 1 380 ? -22.795 -1.970 8.827 1.00 91.38 380 VAL A CA 1
ATOM 2967 C C . VAL A 1 380 ? -22.602 -2.924 7.657 1.00 91.38 380 VAL A C 1
ATOM 2969 O O . VAL A 1 380 ? -21.598 -2.844 6.942 1.00 91.38 380 VAL A O 1
ATOM 2972 N N . LEU A 1 381 ? -23.595 -3.790 7.450 1.00 93.31 381 LEU A N 1
ATOM 2973 C CA . LEU A 1 381 ? -23.752 -4.585 6.237 1.00 93.31 381 LEU A CA 1
ATOM 2974 C C . LEU A 1 381 ? -24.972 -4.082 5.460 1.00 93.31 381 LEU A C 1
ATOM 2976 O O . LEU A 1 381 ? -26.062 -3.981 6.023 1.00 93.31 381 LEU A O 1
ATOM 2980 N N . LEU A 1 382 ? -24.794 -3.817 4.170 1.00 92.56 382 LEU A N 1
ATOM 2981 C CA . LEU A 1 382 ? -25.878 -3.575 3.222 1.00 92.56 382 LEU A CA 1
ATOM 2982 C C . LEU A 1 382 ? -26.135 -4.878 2.469 1.00 92.56 382 LEU A C 1
ATOM 2984 O O . LEU A 1 382 ? -25.231 -5.412 1.830 1.00 92.56 382 LEU A O 1
ATOM 2988 N N . ILE A 1 383 ? -27.335 -5.432 2.587 1.00 92.44 383 ILE A N 1
ATOM 2989 C CA . ILE A 1 383 ? -27.640 -6.794 2.156 1.00 92.44 383 ILE A CA 1
ATOM 2990 C C . ILE A 1 383 ? -28.644 -6.746 1.011 1.00 92.44 383 ILE A C 1
ATOM 2992 O O . ILE A 1 383 ? -29.759 -6.238 1.139 1.00 92.44 383 ILE A O 1
ATOM 2996 N N . GLY A 1 384 ? -28.235 -7.309 -0.121 1.00 83.19 384 GLY A N 1
ATOM 2997 C CA . GLY A 1 384 ? -29.033 -7.329 -1.335 1.00 83.19 384 GLY A CA 1
ATOM 2998 C C . GLY A 1 384 ? -29.065 -5.977 -2.050 1.00 83.19 384 GLY A C 1
ATOM 2999 O O . GLY A 1 384 ? -28.211 -5.114 -1.858 1.00 83.19 384 GLY A O 1
ATOM 3000 N N . GLY A 1 385 ? -30.063 -5.821 -2.920 1.00 68.88 385 GLY A N 1
ATOM 3001 C CA . GLY A 1 385 ? -30.223 -4.663 -3.796 1.00 68.88 385 GLY A CA 1
ATOM 3002 C C . GLY A 1 385 ? -29.910 -4.969 -5.261 1.00 68.88 385 GLY A C 1
ATOM 3003 O O . GLY A 1 385 ? -29.116 -5.850 -5.590 1.00 68.88 385 GLY A O 1
ATOM 3004 N N . ASN A 1 386 ? -30.568 -4.248 -6.170 1.00 62.38 386 ASN A N 1
ATOM 3005 C CA . ASN A 1 386 ? -30.281 -4.352 -7.596 1.00 62.38 386 ASN A CA 1
ATOM 3006 C C . ASN A 1 386 ? -29.082 -3.452 -7.910 1.00 62.38 386 ASN A C 1
ATOM 3008 O O . ASN A 1 386 ? -29.241 -2.236 -8.007 1.00 62.38 386 ASN A O 1
ATOM 3012 N N . VAL A 1 387 ? -27.897 -4.045 -8.095 1.00 58.91 387 VAL A N 1
ATOM 3013 C CA . VAL A 1 387 ? -26.652 -3.301 -8.372 1.00 58.91 387 VAL A CA 1
ATOM 3014 C C . VAL A 1 387 ? -26.791 -2.356 -9.562 1.00 58.91 387 VAL A C 1
ATOM 3016 O O . VAL A 1 387 ? -26.113 -1.342 -9.593 1.00 58.91 387 VAL A O 1
ATOM 3019 N N . PHE A 1 388 ? -27.678 -2.625 -10.526 1.00 57.09 388 PHE A N 1
ATOM 3020 C CA . PHE A 1 388 ? -27.881 -1.743 -11.680 1.00 57.09 388 PHE A CA 1
ATOM 3021 C C . PHE A 1 388 ? -28.755 -0.512 -11.398 1.00 57.09 388 PHE A C 1
ATOM 3023 O O . PHE A 1 388 ? -28.697 0.433 -12.178 1.00 57.09 388 PHE A O 1
ATOM 3030 N N . HIS A 1 389 ? -29.556 -0.512 -10.327 1.00 54.03 389 HIS A N 1
ATOM 3031 C CA . HIS A 1 389 ? -30.525 0.555 -10.030 1.00 54.03 389 HIS A CA 1
ATOM 3032 C C . HIS A 1 389 ? -30.274 1.271 -8.695 1.00 54.03 389 HIS A C 1
ATOM 3034 O O . HIS A 1 389 ? -30.769 2.381 -8.510 1.00 54.03 389 HIS A O 1
ATOM 3040 N N . ASN A 1 390 ? -29.514 0.666 -7.780 1.00 56.81 390 ASN A N 1
ATOM 3041 C CA . ASN A 1 390 ? -29.284 1.217 -6.448 1.00 56.81 390 ASN A CA 1
ATOM 3042 C C . ASN A 1 390 ? -28.020 2.080 -6.443 1.00 56.81 390 ASN A C 1
ATOM 3044 O O . ASN A 1 390 ? -26.898 1.569 -6.380 1.00 56.81 390 ASN A O 1
ATOM 3048 N N . ASN A 1 391 ? -28.211 3.398 -6.494 1.00 56.38 391 ASN A N 1
ATOM 3049 C CA . ASN A 1 391 ? -27.121 4.373 -6.509 1.00 56.38 391 ASN A CA 1
ATOM 3050 C C . ASN A 1 391 ? -26.269 4.305 -5.235 1.00 56.38 391 ASN A C 1
ATOM 3052 O O . ASN A 1 391 ? -25.072 4.544 -5.312 1.00 56.38 391 ASN A O 1
ATOM 3056 N N . VAL A 1 392 ? -26.840 3.917 -4.088 1.00 59.16 392 VAL A N 1
ATOM 3057 C CA . VAL A 1 392 ? -26.090 3.704 -2.832 1.00 59.16 392 VAL A CA 1
ATOM 3058 C C . VAL A 1 392 ? -25.005 2.638 -2.972 1.00 59.16 392 VAL A C 1
ATOM 3060 O O . VAL A 1 392 ? -23.940 2.760 -2.376 1.00 59.16 392 VAL A O 1
ATOM 3063 N N . ILE A 1 393 ? -25.278 1.596 -3.759 1.00 60.53 393 ILE A N 1
ATOM 3064 C CA . ILE A 1 393 ? -24.363 0.469 -3.974 1.00 60.53 393 ILE A CA 1
ATOM 3065 C C . ILE A 1 393 ? -23.333 0.803 -5.070 1.00 60.53 393 ILE A C 1
ATOM 3067 O O . ILE A 1 393 ? -22.244 0.235 -5.085 1.00 60.53 393 ILE A O 1
ATOM 3071 N N . GLN A 1 394 ? -23.669 1.723 -5.985 1.00 58.22 394 GLN A N 1
ATOM 3072 C CA . GLN A 1 394 ? -22.790 2.158 -7.078 1.00 58.22 394 GLN A CA 1
ATOM 3073 C C . GLN A 1 394 ? -21.918 3.370 -6.751 1.00 58.22 394 GLN A C 1
ATOM 3075 O O . GLN A 1 394 ? -20.893 3.559 -7.407 1.00 58.22 394 GLN A O 1
ATOM 3080 N N . GLU A 1 395 ? -22.330 4.231 -5.817 1.00 56.97 395 GLU A N 1
ATOM 3081 C CA . GLU A 1 395 ? -21.519 5.368 -5.403 1.00 56.97 395 GLU A CA 1
ATOM 3082 C C . GLU A 1 395 ? -20.191 4.831 -4.866 1.00 56.97 395 GLU A C 1
ATOM 3084 O O . GLU A 1 395 ? -20.161 4.000 -3.959 1.00 56.97 395 GLU A O 1
ATOM 3089 N N . ASP A 1 396 ? -19.080 5.301 -5.439 1.00 55.09 396 ASP A N 1
ATOM 3090 C CA . ASP A 1 396 ? -17.757 5.123 -4.852 1.00 55.09 396 ASP A CA 1
ATOM 3091 C C . ASP A 1 396 ? -17.776 5.888 -3.515 1.00 55.09 396 ASP A C 1
ATOM 3093 O O . ASP A 1 396 ? -17.401 7.061 -3.441 1.00 55.09 396 ASP A O 1
ATOM 3097 N N . VAL A 1 397 ? -18.298 5.263 -2.454 1.00 55.12 397 VAL A N 1
ATOM 3098 C CA . VAL A 1 397 ? -18.305 5.843 -1.112 1.00 55.12 397 VAL A CA 1
ATOM 3099 C C . VAL A 1 397 ? -16.886 5.720 -0.578 1.00 55.12 397 VAL A C 1
ATOM 3101 O O . VAL A 1 397 ? -16.506 4.770 0.107 1.00 55.12 397 VAL A O 1
ATOM 3104 N N . ILE A 1 398 ? -16.069 6.685 -0.983 1.00 57.28 398 ILE A N 1
ATOM 3105 C CA . ILE A 1 398 ? -14.653 6.753 -0.663 1.00 57.28 398 ILE A CA 1
ATOM 3106 C C . ILE A 1 398 ? -14.473 6.697 0.860 1.00 57.28 398 ILE A C 1
ATOM 3108 O O . ILE A 1 398 ? -14.988 7.543 1.593 1.00 57.28 398 ILE A O 1
ATOM 3112 N N . ASN A 1 399 ? -13.717 5.694 1.316 1.00 65.19 399 ASN A N 1
ATOM 3113 C CA . ASN A 1 399 ? -13.223 5.543 2.689 1.00 65.19 399 ASN A CA 1
ATOM 3114 C C . ASN A 1 399 ? -14.300 5.412 3.776 1.00 65.19 399 ASN A C 1
ATOM 3116 O O . ASN A 1 399 ? -14.054 5.722 4.941 1.00 65.19 399 ASN A O 1
ATOM 3120 N N . VAL A 1 400 ? -15.486 4.912 3.425 1.00 80.06 400 VAL A N 1
ATOM 3121 C CA . VAL A 1 400 ? -16.520 4.567 4.406 1.00 80.06 400 VAL A CA 1
ATOM 3122 C C . VAL A 1 400 ? -16.515 3.045 4.620 1.00 80.06 400 VAL A C 1
ATOM 3124 O O . VAL A 1 400 ? -16.709 2.302 3.658 1.00 80.06 400 VAL A O 1
ATOM 3127 N N . PRO A 1 401 ? -16.258 2.541 5.844 1.00 86.44 401 PRO A N 1
ATOM 3128 C CA . PRO A 1 401 ? -16.077 1.112 6.123 1.00 86.44 401 PRO A CA 1
ATOM 3129 C C . PRO A 1 401 ? -17.411 0.346 6.228 1.00 86.44 401 PRO A C 1
ATOM 3131 O O . PRO A 1 401 ? -17.715 -0.294 7.238 1.00 86.44 401 PRO A O 1
ATOM 3134 N N . VAL A 1 402 ? -18.207 0.423 5.162 1.00 89.25 402 VAL A N 1
ATOM 3135 C CA . VAL A 1 402 ? -19.478 -0.288 4.972 1.00 89.25 402 VAL A CA 1
ATOM 3136 C C . VAL A 1 402 ? -19.265 -1.410 3.960 1.00 89.25 402 VAL A C 1
ATOM 3138 O O . VAL A 1 402 ? -18.527 -1.244 2.987 1.00 89.25 402 VAL A O 1
ATOM 3141 N N . VAL A 1 403 ? -19.884 -2.565 4.209 1.00 92.00 403 VAL A N 1
ATOM 3142 C CA . VAL A 1 403 ? -19.757 -3.750 3.353 1.00 92.00 403 VAL A CA 1
ATOM 3143 C C . VAL A 1 403 ? -21.091 -4.057 2.691 1.00 92.00 403 VAL A C 1
ATOM 3145 O O . VAL A 1 403 ? -22.102 -4.205 3.373 1.00 92.00 403 VAL A O 1
ATOM 3148 N N . THR A 1 404 ? -21.082 -4.213 1.373 1.00 91.50 404 THR A N 1
ATOM 3149 C CA . THR A 1 404 ? -22.254 -4.586 0.579 1.00 91.50 404 THR A CA 1
ATOM 3150 C C . THR A 1 404 ? -22.190 -6.063 0.205 1.00 91.50 404 THR A C 1
ATOM 3152 O O . THR A 1 404 ? -21.163 -6.534 -0.284 1.00 91.50 404 THR A O 1
ATOM 3155 N N . LEU A 1 405 ? -23.290 -6.793 0.390 1.00 94.00 405 LEU A N 1
ATOM 3156 C CA . LEU A 1 405 ? -23.462 -8.185 -0.020 1.00 94.00 405 LEU A CA 1
ATOM 3157 C C . LEU A 1 405 ? -24.425 -8.252 -1.204 1.00 94.00 405 LEU A C 1
ATOM 3159 O O . LEU A 1 405 ? -25.573 -7.826 -1.105 1.00 94.00 405 LEU A O 1
ATOM 3163 N N . THR A 1 406 ? -23.982 -8.811 -2.324 1.00 92.06 406 THR A N 1
ATOM 3164 C CA . THR A 1 406 ? -24.787 -8.947 -3.544 1.00 92.06 406 THR A CA 1
ATOM 3165 C C . THR A 1 406 ? -24.721 -10.376 -4.070 1.00 92.06 406 THR A C 1
ATOM 3167 O O . THR A 1 406 ? -23.646 -10.967 -4.135 1.00 92.06 406 THR A O 1
ATOM 3170 N N . ALA A 1 407 ? -25.863 -10.928 -4.482 1.00 94.38 407 ALA A N 1
ATOM 3171 C CA . ALA A 1 407 ? -25.918 -12.248 -5.098 1.00 94.38 407 ALA A CA 1
ATOM 3172 C C . ALA A 1 407 ? -25.504 -12.220 -6.582 1.00 94.38 407 ALA A C 1
ATOM 3174 O O . ALA A 1 407 ? -25.821 -11.276 -7.303 1.00 94.38 407 ALA A O 1
ATOM 3175 N N . PHE A 1 408 ? -24.865 -13.286 -7.060 1.00 94.69 408 PHE A N 1
ATOM 3176 C CA . PHE A 1 408 ? -24.672 -13.554 -8.489 1.00 94.69 408 PHE A CA 1
ATOM 3177 C C . PHE A 1 408 ? -25.018 -15.011 -8.821 1.00 94.69 408 PHE A C 1
ATOM 3179 O O . PHE A 1 408 ? -24.995 -15.885 -7.954 1.00 94.69 408 PHE A O 1
ATOM 3186 N N . ARG A 1 409 ? -25.302 -15.298 -10.093 1.00 94.69 409 ARG A N 1
ATOM 3187 C CA . ARG A 1 409 ? -25.682 -16.636 -10.575 1.00 94.69 409 ARG A CA 1
ATOM 3188 C C . ARG A 1 409 ? -24.591 -17.328 -11.363 1.00 94.69 409 ARG A C 1
ATOM 3190 O O . ARG A 1 409 ? -24.430 -18.541 -11.277 1.00 94.69 409 ARG A O 1
ATOM 3197 N N . THR A 1 410 ? -23.866 -16.567 -12.178 1.00 95.38 410 THR A N 1
ATOM 3198 C CA . THR A 1 410 ? -22.884 -17.125 -13.115 1.00 95.38 410 THR A CA 1
ATOM 3199 C C . THR A 1 410 ? -21.505 -16.510 -12.935 1.00 95.38 410 THR A C 1
ATOM 3201 O O . THR A 1 410 ? -21.362 -15.376 -12.486 1.00 95.38 410 THR A O 1
ATOM 3204 N N . ILE A 1 411 ? -20.477 -17.237 -13.373 1.00 95.12 411 ILE A N 1
ATOM 3205 C CA . ILE A 1 411 ? -19.085 -16.764 -13.383 1.00 95.12 411 ILE A CA 1
ATOM 3206 C C . ILE A 1 411 ? -18.965 -15.431 -14.133 1.00 95.12 411 ILE A C 1
ATOM 3208 O O . ILE A 1 411 ? -18.317 -14.498 -13.666 1.00 95.12 411 ILE A O 1
ATOM 3212 N N . ASN A 1 412 ? -19.612 -15.326 -15.298 1.00 95.31 412 ASN A N 1
ATOM 3213 C CA . ASN A 1 412 ? -19.553 -14.117 -16.120 1.00 95.31 412 ASN A CA 1
ATOM 3214 C C . ASN A 1 412 ? -20.228 -12.923 -15.434 1.00 95.31 412 ASN A C 1
ATOM 3216 O O . ASN A 1 412 ? -19.754 -11.801 -15.580 1.00 95.31 412 ASN A O 1
ATOM 3220 N N . GLU A 1 413 ? -21.297 -13.159 -14.674 1.00 93.75 413 GLU A N 1
ATOM 3221 C CA . GLU A 1 413 ? -21.951 -12.126 -13.871 1.00 93.75 413 GLU A CA 1
ATOM 3222 C C . GLU A 1 413 ? -21.055 -11.659 -12.718 1.00 93.75 413 GLU A C 1
ATOM 3224 O O . GLU A 1 413 ? -20.859 -10.457 -12.569 1.00 93.75 413 GLU A O 1
ATOM 3229 N N . ALA A 1 414 ? -20.425 -12.579 -11.977 1.00 94.00 414 ALA A N 1
ATOM 3230 C CA . ALA A 1 414 ? -19.470 -12.229 -10.920 1.00 94.00 414 ALA A CA 1
ATOM 3231 C C . ALA A 1 414 ? -18.309 -11.371 -11.448 1.00 94.00 414 ALA A C 1
ATOM 3233 O O . ALA A 1 414 ? -17.933 -10.367 -10.839 1.00 94.00 414 ALA A O 1
ATOM 3234 N N . VAL A 1 415 ? -17.767 -11.740 -12.613 1.00 94.81 415 VAL A N 1
ATOM 3235 C CA . VAL A 1 415 ? -16.720 -10.978 -13.309 1.00 94.81 415 VAL A CA 1
ATOM 3236 C C . VAL A 1 415 ? -17.233 -9.605 -13.740 1.00 94.81 415 VAL A C 1
ATOM 3238 O O . VAL A 1 415 ? -16.529 -8.613 -13.559 1.00 94.81 415 VAL A O 1
ATOM 3241 N N . ALA A 1 416 ? -18.434 -9.527 -14.319 1.00 92.19 416 ALA A N 1
ATOM 3242 C CA . ALA A 1 416 ? -19.013 -8.265 -14.771 1.00 92.19 416 ALA A CA 1
ATOM 3243 C C . ALA A 1 416 ? -19.231 -7.300 -13.599 1.00 92.19 416 ALA A C 1
ATOM 3245 O O . ALA A 1 416 ? -18.799 -6.154 -13.683 1.00 92.19 416 ALA A O 1
ATOM 3246 N N . LEU A 1 417 ? -19.813 -7.782 -12.498 1.00 89.38 417 LEU A N 1
ATOM 3247 C CA . LEU A 1 417 ? -20.021 -7.009 -11.273 1.00 89.38 417 LEU A CA 1
ATOM 3248 C C . LEU A 1 417 ? -18.692 -6.539 -10.670 1.00 89.38 417 LEU A C 1
ATOM 3250 O O . LEU A 1 417 ? -18.528 -5.356 -10.388 1.00 89.38 417 LEU A O 1
ATOM 3254 N N . SER A 1 418 ? -17.708 -7.434 -10.559 1.00 90.69 418 SER A N 1
ATOM 3255 C CA . SER A 1 418 ? -16.391 -7.103 -9.994 1.00 90.69 418 SER A CA 1
ATOM 3256 C C . SER A 1 418 ? -15.604 -6.109 -10.846 1.00 90.69 418 SER A C 1
ATOM 3258 O O . SER A 1 418 ? -14.845 -5.301 -10.319 1.00 90.69 418 SER A O 1
ATOM 3260 N N . ASN A 1 419 ? -15.784 -6.142 -12.168 1.00 90.69 419 ASN A N 1
ATOM 3261 C CA . ASN A 1 419 ? -15.141 -5.204 -13.083 1.00 90.69 419 ASN A CA 1
ATOM 3262 C C . ASN A 1 419 ? -15.897 -3.872 -13.217 1.00 90.69 419 ASN A C 1
ATOM 3264 O O . ASN A 1 419 ? -15.311 -2.922 -13.752 1.00 90.69 419 ASN A O 1
ATOM 3268 N N . ASN A 1 420 ? -17.150 -3.791 -12.747 1.00 86.69 420 ASN A N 1
ATOM 3269 C CA . ASN A 1 420 ? -18.014 -2.609 -12.807 1.00 86.69 420 ASN A CA 1
ATOM 3270 C C . ASN A 1 420 ? -17.664 -1.575 -11.723 1.00 86.69 420 ASN A C 1
ATOM 3272 O O . ASN A 1 420 ? -18.495 -1.147 -10.931 1.00 86.69 420 ASN A O 1
ATOM 3276 N N . THR A 1 421 ? -16.399 -1.180 -11.692 1.00 83.25 421 THR A N 1
ATOM 3277 C CA . THR A 1 421 ? -15.874 -0.092 -10.867 1.00 83.25 421 THR A CA 1
ATOM 3278 C C . THR A 1 421 ? -14.853 0.690 -11.685 1.00 83.25 421 THR A C 1
ATOM 3280 O O . THR A 1 421 ? -14.233 0.163 -12.621 1.00 83.25 421 THR A O 1
ATOM 3283 N N . ARG A 1 422 ? -14.668 1.968 -11.349 1.00 83.56 422 ARG A N 1
ATOM 3284 C CA . ARG A 1 422 ? -13.612 2.807 -11.931 1.00 83.56 422 ARG A CA 1
ATOM 3285 C C . ARG A 1 422 ? -12.224 2.375 -11.471 1.00 83.56 422 ARG A C 1
ATOM 3287 O O . ARG A 1 422 ? -11.254 2.650 -12.168 1.00 83.56 422 ARG A O 1
ATOM 3294 N N . GLN A 1 423 ? -12.142 1.661 -10.354 1.00 85.81 423 GLN A N 1
ATOM 3295 C CA . GLN A 1 423 ? -10.904 1.196 -9.749 1.00 85.81 423 GLN A CA 1
ATOM 3296 C C . GLN A 1 423 ? -10.506 -0.198 -10.243 1.00 85.81 423 GLN A C 1
ATOM 3298 O O . GLN A 1 423 ? -11.283 -0.932 -10.861 1.00 85.81 423 GLN A O 1
ATOM 3303 N N . GLY A 1 424 ? -9.241 -0.540 -10.029 1.00 89.38 424 GLY A N 1
ATOM 3304 C CA . GLY A 1 424 ? -8.627 -1.757 -10.547 1.00 89.38 424 GLY A CA 1
ATOM 3305 C C . GLY A 1 424 ? -7.390 -2.162 -9.756 1.00 89.38 424 GLY A C 1
ATOM 3306 O O . GLY A 1 424 ? -6.380 -2.540 -10.350 1.00 89.38 424 GLY A O 1
ATOM 3307 N N . LEU A 1 425 ? -7.432 -2.046 -8.425 1.00 91.19 425 LEU A N 1
ATOM 3308 C CA . LEU A 1 425 ? -6.295 -2.406 -7.581 1.00 91.19 425 LEU A CA 1
ATOM 3309 C C . LEU A 1 425 ? -6.192 -3.920 -7.382 1.00 91.19 425 LEU A C 1
ATOM 3311 O O . LEU A 1 425 ? -5.250 -4.534 -7.863 1.00 91.19 425 LEU A O 1
ATOM 3315 N N . ALA A 1 426 ? -7.146 -4.543 -6.699 1.00 93.75 426 ALA A N 1
ATOM 3316 C CA . ALA A 1 426 ? -7.094 -5.973 -6.417 1.00 93.75 426 ALA A CA 1
ATOM 3317 C C . ALA A 1 426 ? -8.496 -6.586 -6.356 1.00 93.75 426 ALA A C 1
ATOM 3319 O O . ALA A 1 426 ? -9.490 -5.868 -6.408 1.00 93.75 426 ALA A O 1
ATOM 3320 N N . ALA A 1 427 ? -8.570 -7.909 -6.255 1.00 95.56 427 ALA A N 1
ATOM 3321 C CA . ALA A 1 427 ? -9.779 -8.664 -5.954 1.00 95.56 427 ALA A CA 1
ATOM 3322 C C . ALA A 1 427 ? -9.416 -9.911 -5.137 1.00 95.56 427 ALA A C 1
ATOM 3324 O O . ALA A 1 427 ? -8.294 -10.409 -5.224 1.00 95.56 427 ALA A O 1
ATOM 3325 N N . SER A 1 428 ? -10.370 -10.447 -4.379 1.00 97.06 428 SER A N 1
ATOM 3326 C CA . SER A 1 428 ? -10.227 -11.774 -3.762 1.00 97.06 428 SER A CA 1
ATOM 3327 C C . SER A 1 428 ? -11.299 -12.732 -4.266 1.00 97.06 428 SER A C 1
ATOM 3329 O O . SER A 1 428 ? -12.438 -12.327 -4.480 1.00 97.06 428 SER A O 1
ATOM 3331 N N . VAL A 1 429 ? -10.932 -13.991 -4.481 1.00 98.00 429 VAL A N 1
ATOM 3332 C CA . VAL A 1 429 ? -11.799 -15.049 -5.002 1.00 98.00 429 VAL A CA 1
ATOM 3333 C C . VAL A 1 429 ? -11.725 -16.240 -4.059 1.00 98.00 429 VAL A C 1
ATOM 3335 O O . VAL A 1 429 ? -10.643 -16.754 -3.787 1.00 98.00 429 VAL A O 1
ATOM 3338 N N . TRP A 1 430 ? -12.880 -16.683 -3.578 1.00 98.25 430 TRP A N 1
ATOM 3339 C CA . TRP A 1 430 ? -13.020 -17.796 -2.650 1.00 98.25 430 TRP A CA 1
ATOM 3340 C C . TRP A 1 430 ? -13.694 -18.965 -3.354 1.00 98.25 430 TRP A C 1
ATOM 3342 O O . TRP A 1 430 ? -14.865 -18.884 -3.723 1.00 98.25 430 TRP A O 1
ATOM 3352 N N . THR A 1 431 ? -12.935 -20.035 -3.584 1.00 97.69 431 THR A N 1
ATOM 3353 C CA . THR A 1 431 ? -13.381 -21.287 -4.209 1.00 97.69 431 THR A CA 1
ATOM 3354 C C . THR A 1 431 ? -12.359 -22.399 -3.969 1.00 97.69 431 THR A C 1
ATOM 3356 O O . THR A 1 431 ? -11.157 -22.178 -4.085 1.00 97.69 431 THR A O 1
ATOM 3359 N N . GLU A 1 432 ? -12.816 -23.628 -3.724 1.00 96.62 432 GLU A N 1
ATOM 3360 C CA . GLU A 1 432 ? -11.937 -24.811 -3.715 1.00 96.62 432 GLU A CA 1
ATOM 3361 C C . GLU A 1 432 ? -11.690 -25.382 -5.129 1.00 96.62 432 GLU A C 1
ATOM 3363 O O . GLU A 1 432 ? -10.966 -26.361 -5.311 1.00 96.62 432 GLU A O 1
ATOM 3368 N N . ASN A 1 433 ? -12.288 -24.789 -6.173 1.00 96.62 433 ASN A N 1
ATOM 3369 C CA . ASN A 1 433 ? -12.115 -25.245 -7.551 1.00 96.62 433 ASN A CA 1
ATOM 3370 C C . ASN A 1 433 ? -10.991 -24.464 -8.240 1.00 96.62 433 ASN A C 1
ATOM 3372 O O . ASN A 1 433 ? -11.146 -23.317 -8.656 1.00 96.62 433 ASN A O 1
ATOM 3376 N N . THR A 1 434 ? -9.861 -25.137 -8.440 1.00 92.81 434 THR A N 1
ATOM 3377 C CA . THR A 1 434 ? -8.671 -24.560 -9.079 1.00 92.81 434 THR A CA 1
ATOM 3378 C C . THR A 1 434 ? -8.891 -24.160 -10.538 1.00 92.81 434 THR A C 1
ATOM 3380 O O . THR A 1 434 ? -8.301 -23.185 -11.002 1.00 92.81 434 THR A O 1
ATOM 3383 N N . SER A 1 435 ? -9.742 -24.872 -11.283 1.00 94.25 435 SER A N 1
ATOM 3384 C CA . SER A 1 435 ? -10.059 -24.518 -12.676 1.00 94.25 435 SER A CA 1
ATOM 3385 C C . SER A 1 435 ? -10.878 -23.230 -12.734 1.00 94.25 435 SER A C 1
ATOM 3387 O O . SER A 1 435 ? -10.589 -22.354 -13.545 1.00 94.25 435 SER A O 1
ATOM 3389 N N . LEU A 1 436 ? -11.836 -23.088 -11.815 1.00 95.25 436 LEU A N 1
ATOM 3390 C CA . LEU A 1 436 ? -12.654 -21.889 -11.664 1.00 95.25 436 LEU A CA 1
ATOM 3391 C C . LEU A 1 436 ? -11.814 -20.671 -11.259 1.00 95.25 436 LEU A C 1
ATOM 3393 O O . LEU A 1 436 ? -11.930 -19.611 -11.873 1.00 95.25 436 LEU A O 1
ATOM 3397 N N . ALA A 1 437 ? -10.925 -20.838 -10.276 1.00 94.31 437 ALA A N 1
ATOM 3398 C CA . ALA A 1 437 ? -9.998 -19.790 -9.855 1.00 94.31 437 ALA A CA 1
ATOM 3399 C C . ALA A 1 437 ? -9.133 -19.291 -11.028 1.00 94.31 437 ALA A C 1
ATOM 3401 O O . ALA A 1 437 ? -9.035 -18.084 -11.259 1.00 94.31 437 ALA A O 1
ATOM 3402 N N . ASN A 1 438 ? -8.563 -20.213 -11.814 1.00 89.75 438 ASN A N 1
ATOM 3403 C CA . ASN A 1 438 ? -7.753 -19.869 -12.985 1.00 89.75 438 ASN A CA 1
ATOM 3404 C C . ASN A 1 438 ? -8.565 -19.168 -14.086 1.00 89.75 438 ASN A C 1
ATOM 3406 O O . ASN A 1 438 ? -8.065 -18.228 -14.706 1.00 89.75 438 ASN A O 1
ATOM 3410 N N . GLU A 1 439 ? -9.807 -19.597 -14.332 1.00 92.06 439 GLU A N 1
ATOM 3411 C CA . GLU A 1 439 ? -10.682 -18.965 -15.325 1.00 92.06 439 GLU A CA 1
ATOM 3412 C C . GLU A 1 439 ? -11.013 -17.514 -14.949 1.00 92.06 439 GLU A C 1
ATOM 3414 O O . GLU A 1 439 ? -10.965 -16.622 -15.798 1.00 92.06 439 GLU A O 1
ATOM 3419 N N . ILE A 1 440 ? -11.343 -17.269 -13.680 1.00 94.19 440 ILE A N 1
ATOM 3420 C CA . ILE A 1 440 ? -11.738 -15.944 -13.192 1.00 94.19 440 ILE A CA 1
ATOM 3421 C C . ILE A 1 440 ? -10.551 -14.994 -13.144 1.00 94.19 440 ILE A C 1
ATOM 3423 O O . ILE A 1 440 ? -10.686 -13.843 -13.561 1.00 94.19 440 ILE A O 1
ATOM 3427 N N . MET A 1 441 ? -9.391 -15.468 -12.684 1.00 89.94 441 MET A N 1
ATOM 3428 C CA . MET A 1 441 ? -8.175 -14.661 -12.583 1.00 89.94 441 MET A CA 1
ATOM 3429 C C . MET A 1 441 ? -7.850 -13.949 -13.904 1.00 89.94 441 MET A C 1
ATOM 3431 O O . MET A 1 441 ? -7.581 -12.754 -13.890 1.00 89.94 441 MET A O 1
ATOM 3435 N N . GLY A 1 442 ? -7.957 -14.635 -15.049 1.00 86.00 442 GLY A N 1
ATOM 3436 C CA . GLY A 1 442 ? -7.694 -14.036 -16.368 1.00 86.00 442 GLY A CA 1
ATOM 3437 C C . GLY A 1 442 ? -8.795 -13.104 -16.900 1.00 86.00 442 GLY A C 1
ATOM 3438 O O . GLY A 1 442 ? -8.632 -12.485 -17.953 1.00 86.00 442 GLY A O 1
ATOM 3439 N N . LYS A 1 443 ? -9.944 -13.017 -16.220 1.00 91.88 443 LYS A N 1
ATOM 3440 C CA . LYS A 1 443 ? -11.091 -12.183 -16.619 1.00 91.88 443 LYS A CA 1
ATOM 3441 C C . LYS A 1 443 ? -11.232 -10.908 -15.779 1.00 91.88 443 LYS A C 1
ATOM 3443 O O . LYS A 1 443 ? -11.863 -9.949 -16.236 1.00 91.88 443 LYS A O 1
ATOM 3448 N N . LEU A 1 444 ? -10.673 -10.879 -14.571 1.00 92.75 444 LEU A N 1
ATOM 3449 C CA . LEU A 1 444 ? -10.713 -9.710 -13.691 1.00 92.75 444 LEU A CA 1
ATOM 3450 C C . LEU A 1 444 ? -9.766 -8.609 -14.190 1.00 92.75 444 LEU A C 1
ATOM 3452 O O . LEU A 1 444 ? -8.673 -8.874 -14.676 1.00 92.75 444 LEU A O 1
ATOM 3456 N N . LYS A 1 445 ? -10.200 -7.351 -14.094 1.00 90.50 445 LYS A N 1
ATOM 3457 C CA . LYS A 1 445 ? -9.449 -6.161 -14.526 1.00 90.50 445 LYS A CA 1
ATOM 3458 C C . LYS A 1 445 ? -8.861 -5.433 -13.325 1.00 90.50 445 LYS A C 1
ATOM 3460 O O . LYS A 1 445 ? -9.223 -4.292 -13.040 1.00 90.50 445 LYS A O 1
ATOM 3465 N N . VAL A 1 446 ? -7.976 -6.135 -12.626 1.00 91.44 446 VAL A N 1
ATOM 3466 C CA . VAL A 1 446 ? -7.293 -5.690 -11.406 1.00 91.44 446 VAL A CA 1
ATOM 3467 C C . VAL A 1 446 ? -5.812 -6.057 -11.468 1.00 91.44 446 VAL A C 1
ATOM 3469 O O . VAL A 1 446 ? -5.429 -6.933 -12.239 1.00 91.44 446 VAL A O 1
ATOM 3472 N N . SER A 1 447 ? -4.983 -5.419 -10.641 1.00 89.81 447 SER A N 1
ATOM 3473 C CA . SER A 1 447 ? -3.560 -5.764 -10.538 1.00 89.81 447 SER A CA 1
ATOM 3474 C C . SER A 1 447 ? -3.333 -7.130 -9.904 1.00 89.81 447 SER A C 1
ATOM 3476 O O . SER A 1 447 ? -2.530 -7.923 -10.387 1.00 89.81 447 SER A O 1
ATOM 3478 N N . ASN A 1 448 ? -4.014 -7.385 -8.787 1.00 91.50 448 ASN A N 1
ATOM 3479 C CA . ASN A 1 448 ? -3.748 -8.541 -7.941 1.00 91.50 448 ASN A CA 1
ATOM 3480 C C . ASN A 1 448 ? -5.034 -9.324 -7.698 1.00 91.50 448 ASN A C 1
ATOM 3482 O O . ASN A 1 448 ? -6.074 -8.745 -7.391 1.00 91.50 448 ASN A O 1
ATOM 3486 N N . VAL A 1 449 ? -4.951 -10.648 -7.792 1.00 94.62 449 VAL A N 1
ATOM 3487 C CA . VAL A 1 449 ? -6.051 -11.553 -7.456 1.00 94.62 449 VAL A CA 1
ATOM 3488 C C . VAL A 1 449 ? -5.577 -12.484 -6.349 1.00 94.62 449 VAL A C 1
ATOM 3490 O O . VAL A 1 449 ? -4.629 -13.242 -6.542 1.00 94.62 449 VAL A O 1
ATOM 3493 N N . TRP A 1 450 ? -6.229 -12.426 -5.192 1.00 95.62 450 TRP A N 1
ATOM 3494 C CA . TRP A 1 450 ? -5.992 -13.354 -4.088 1.00 95.62 450 TRP A CA 1
ATOM 3495 C C . TRP A 1 450 ? -6.974 -14.520 -4.160 1.00 95.62 450 TRP A C 1
ATOM 3497 O O . TRP A 1 450 ? -8.175 -14.299 -4.285 1.00 95.62 450 TRP A O 1
ATOM 3507 N N . ILE A 1 451 ? -6.477 -15.755 -4.080 1.00 96.19 451 ILE A N 1
ATOM 3508 C CA . ILE A 1 451 ? -7.305 -16.969 -4.105 1.00 96.19 451 ILE A CA 1
ATOM 3509 C C . ILE A 1 451 ? -7.309 -17.588 -2.706 1.00 96.19 451 ILE A C 1
ATOM 3511 O O . ILE A 1 451 ? -6.246 -17.940 -2.201 1.00 96.19 451 ILE A O 1
ATOM 3515 N N . ASN A 1 452 ? -8.488 -17.710 -2.087 1.00 96.00 452 ASN A N 1
ATOM 3516 C CA . ASN A 1 452 ? -8.690 -18.215 -0.715 1.00 96.00 452 ASN A CA 1
ATOM 3517 C C . ASN A 1 452 ? -7.839 -17.498 0.353 1.00 96.00 452 ASN A C 1
ATOM 3519 O O . ASN A 1 452 ? -7.515 -18.048 1.404 1.00 96.00 452 ASN A O 1
ATOM 3523 N N . CYS A 1 453 ? -7.464 -16.255 0.069 1.00 94.56 453 CYS A N 1
ATOM 3524 C CA . CYS A 1 453 ? -6.752 -15.362 0.966 1.00 94.56 453 CYS A CA 1
ATOM 3525 C C . CYS A 1 453 ? -7.092 -13.912 0.613 1.00 94.56 453 CYS A C 1
ATOM 3527 O O . CYS A 1 453 ? -7.845 -13.638 -0.329 1.00 94.56 453 CYS A O 1
ATOM 3529 N N . HIS A 1 454 ? -6.570 -12.966 1.389 1.00 93.81 454 HIS A N 1
ATOM 3530 C CA . HIS A 1 454 ? -6.843 -11.554 1.177 1.00 93.81 454 HIS A CA 1
ATOM 3531 C C . HIS A 1 454 ? -5.727 -10.683 1.749 1.00 93.81 454 HIS A C 1
ATOM 3533 O O . HIS A 1 454 ? -5.274 -10.927 2.864 1.00 93.81 454 HIS A O 1
ATOM 3539 N N . GLY A 1 455 ? -5.310 -9.646 1.015 1.00 89.19 455 GLY A N 1
ATOM 3540 C CA . GLY A 1 455 ? -4.348 -8.664 1.522 1.00 89.19 455 GLY A CA 1
ATOM 3541 C C . GLY A 1 455 ? -2.964 -9.239 1.838 1.00 89.19 455 GLY A C 1
ATOM 3542 O O . GLY A 1 455 ? -2.252 -8.668 2.661 1.00 89.19 455 GLY A O 1
ATOM 3543 N N . LEU A 1 456 ? -2.588 -10.368 1.225 1.00 87.62 456 LEU A N 1
ATOM 3544 C CA . LEU A 1 456 ? -1.244 -10.932 1.345 1.00 87.62 456 LEU A CA 1
ATOM 3545 C C . LEU A 1 456 ? -0.301 -10.247 0.356 1.00 87.62 456 LEU A C 1
ATOM 3547 O O . LEU A 1 456 ? -0.606 -10.141 -0.836 1.00 87.62 456 LEU A O 1
ATOM 3551 N N . PHE A 1 457 ? 0.860 -9.824 0.848 1.00 85.25 457 PHE A N 1
ATOM 3552 C CA . PHE A 1 457 ? 1.879 -9.149 0.052 1.00 85.25 457 PHE A CA 1
ATOM 3553 C C . PHE A 1 457 ? 3.239 -9.805 0.254 1.00 85.25 457 PHE A C 1
ATOM 3555 O O . PHE A 1 457 ? 3.656 -10.081 1.377 1.00 85.25 457 PHE A O 1
ATOM 3562 N N . SER A 1 458 ? 3.960 -9.969 -0.852 1.00 84.88 458 SER A N 1
ATOM 3563 C CA . SER A 1 458 ? 5.380 -10.303 -0.853 1.00 84.88 458 SER A CA 1
ATOM 3564 C C . SER A 1 458 ? 6.173 -9.096 -1.329 1.00 84.88 458 SER A C 1
ATOM 3566 O O . SER A 1 458 ? 5.747 -8.393 -2.242 1.00 84.88 458 SER A O 1
ATOM 3568 N N . ALA A 1 459 ? 7.353 -8.879 -0.748 1.00 86.88 459 ALA A N 1
ATOM 3569 C CA . ALA A 1 459 ? 8.262 -7.833 -1.201 1.00 86.88 459 ALA A CA 1
ATOM 3570 C C . ALA A 1 459 ? 8.710 -8.038 -2.661 1.00 86.88 459 ALA A C 1
ATOM 3572 O O . ALA A 1 459 ? 8.971 -7.065 -3.364 1.00 86.88 459 ALA A O 1
ATOM 3573 N N . GLU A 1 460 ? 8.758 -9.294 -3.112 1.00 84.88 460 GLU A N 1
ATOM 3574 C CA . GLU A 1 460 ? 9.192 -9.702 -4.453 1.00 84.88 460 GLU A CA 1
ATOM 3575 C C . GLU A 1 460 ? 8.105 -9.535 -5.516 1.00 84.88 460 GLU A C 1
ATOM 3577 O O . GLU A 1 460 ? 8.406 -9.451 -6.708 1.00 84.88 460 GLU A O 1
ATOM 3582 N N . ALA A 1 461 ? 6.844 -9.484 -5.089 1.00 85.50 461 ALA A N 1
ATOM 3583 C CA . ALA A 1 461 ? 5.707 -9.375 -5.979 1.00 85.50 461 ALA A CA 1
ATOM 3584 C C . ALA A 1 461 ? 5.351 -7.906 -6.198 1.00 85.50 461 ALA A C 1
ATOM 3586 O O . ALA A 1 461 ? 5.075 -7.166 -5.252 1.00 85.50 461 ALA A O 1
ATOM 3587 N N . SER A 1 462 ? 5.338 -7.489 -7.458 1.00 87.25 462 SER A N 1
ATOM 3588 C CA . SER A 1 462 ? 4.882 -6.159 -7.832 1.00 87.25 462 SER A CA 1
ATOM 3589 C C . SER A 1 462 ? 3.361 -6.100 -7.983 1.00 87.25 462 SER A C 1
ATOM 3591 O O . SER A 1 462 ? 2.692 -7.077 -8.322 1.00 87.25 462 SER A O 1
ATOM 3593 N N . MET A 1 463 ? 2.819 -4.916 -7.729 1.00 88.25 463 MET A N 1
ATOM 3594 C CA . MET A 1 463 ? 1.455 -4.509 -8.031 1.00 88.25 463 MET A CA 1
ATOM 3595 C C . MET A 1 463 ? 1.512 -3.386 -9.060 1.00 88.25 463 MET A C 1
ATOM 3597 O O . MET A 1 463 ? 2.237 -2.415 -8.862 1.00 88.25 463 MET A O 1
ATOM 3601 N N . SER A 1 464 ? 0.729 -3.479 -10.128 1.00 89.19 464 SER A N 1
ATOM 3602 C CA . SER A 1 464 ? 0.488 -2.392 -11.070 1.00 89.19 464 SER A CA 1
ATOM 3603 C C . SER A 1 464 ? -0.999 -2.050 -11.109 1.00 89.19 464 SER A C 1
ATOM 3605 O O . SER A 1 464 ? -1.750 -2.719 -11.822 1.00 89.19 464 SER A O 1
ATOM 3607 N N . PRO A 1 465 ? -1.454 -1.044 -10.337 1.00 87.62 465 PRO A N 1
ATOM 3608 C CA . PRO A 1 465 ? -2.860 -0.668 -10.308 1.00 87.62 465 PRO A CA 1
ATOM 3609 C C . PRO A 1 465 ? -3.403 -0.342 -11.707 1.00 87.62 465 PRO A C 1
ATOM 3611 O O . PRO A 1 465 ? -2.704 0.237 -12.539 1.00 87.62 465 PRO A O 1
ATOM 3614 N N . TYR A 1 466 ? -4.664 -0.704 -11.953 1.00 82.00 466 TYR A N 1
ATOM 3615 C CA . TYR A 1 466 ? -5.369 -0.442 -13.209 1.00 82.00 466 TYR A CA 1
ATOM 3616 C C . TYR A 1 466 ? -6.371 0.713 -13.080 1.00 82.00 466 TYR A C 1
ATOM 3618 O O . TYR A 1 466 ? -6.876 1.011 -11.996 1.00 82.00 466 TYR A O 1
ATOM 3626 N N . LYS A 1 467 ? -6.752 1.296 -14.225 1.00 85.31 467 LYS A N 1
ATOM 3627 C CA . LYS A 1 467 ? -7.796 2.330 -14.341 1.00 85.31 467 LYS A CA 1
ATOM 3628 C C . LYS A 1 467 ? -7.489 3.555 -13.458 1.00 85.31 467 LYS A C 1
ATOM 3630 O O . LYS A 1 467 ? -6.391 4.091 -13.540 1.00 85.31 467 LYS A O 1
ATOM 3635 N N . THR A 1 468 ? -8.433 4.020 -12.635 1.00 85.31 468 THR A N 1
ATOM 3636 C CA . THR A 1 468 ? -8.211 5.166 -11.739 1.00 85.31 468 THR A CA 1
ATOM 3637 C C . THR A 1 468 ? -7.427 4.803 -10.478 1.00 85.31 468 THR A C 1
ATOM 3639 O O . THR A 1 468 ? -7.085 5.698 -9.711 1.00 85.31 468 THR A O 1
ATOM 3642 N N . SER A 1 469 ? -7.105 3.521 -10.262 1.00 87.69 469 SER A N 1
ATOM 3643 C CA . SER A 1 469 ? -6.295 3.101 -9.115 1.00 87.69 469 SER A CA 1
ATOM 3644 C C . SER A 1 469 ? -4.809 3.412 -9.266 1.00 87.69 469 SER A C 1
ATOM 3646 O O . SER A 1 469 ? -4.076 3.286 -8.290 1.00 87.69 469 SER A O 1
ATOM 3648 N N . GLY A 1 470 ? -4.335 3.770 -10.462 1.00 88.38 470 GLY A N 1
ATOM 3649 C CA . GLY A 1 470 ? -2.933 4.119 -10.656 1.00 88.38 470 GLY A CA 1
ATOM 3650 C C . GLY A 1 470 ? -2.352 3.733 -12.007 1.00 88.38 470 GLY A C 1
ATOM 3651 O O . GLY A 1 470 ? -3.063 3.309 -12.915 1.00 88.38 470 GLY A O 1
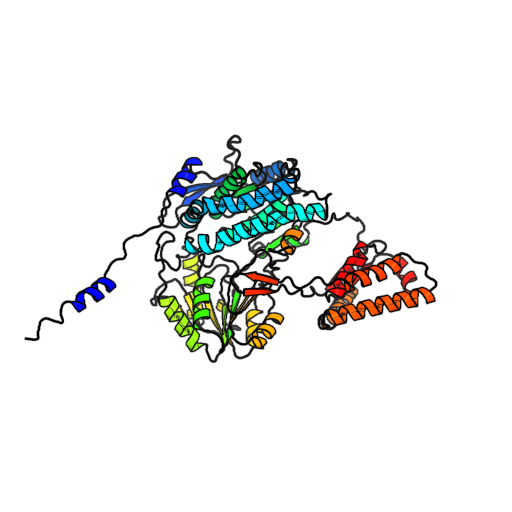ATOM 3652 N N . ASN A 1 471 ? -1.038 3.926 -12.141 1.00 85.50 471 ASN A N 1
ATOM 3653 C CA . ASN A 1 471 ? -0.337 3.846 -13.428 1.00 85.50 471 ASN A CA 1
ATOM 3654 C C . ASN A 1 471 ? 1.106 3.296 -13.365 1.00 85.50 471 ASN A C 1
ATOM 3656 O O . ASN A 1 471 ? 1.780 3.271 -14.395 1.00 85.50 471 ASN A O 1
ATOM 3660 N N . ALA A 1 472 ? 1.588 2.871 -12.197 1.00 88.31 472 ALA A N 1
ATOM 3661 C CA . ALA A 1 472 ? 2.978 2.462 -11.972 1.00 88.31 472 ALA A CA 1
ATOM 3662 C C . ALA A 1 472 ? 3.079 1.083 -11.315 1.00 88.31 472 ALA A C 1
ATOM 3664 O O . ALA A 1 472 ? 2.068 0.518 -10.904 1.00 88.31 472 ALA A O 1
ATOM 3665 N N . PHE A 1 473 ? 4.289 0.537 -11.223 1.00 90.56 473 PHE A N 1
ATOM 3666 C CA . PHE A 1 473 ? 4.579 -0.643 -10.412 1.00 90.56 473 PHE A CA 1
ATOM 3667 C C . PHE A 1 473 ? 4.994 -0.270 -8.982 1.00 90.56 473 PHE A C 1
ATOM 3669 O O . PHE A 1 473 ? 5.756 0.666 -8.754 1.00 90.56 473 PHE A O 1
ATOM 3676 N N . PHE A 1 474 ? 4.528 -1.049 -8.011 1.00 91.06 474 PHE A N 1
ATOM 3677 C CA . PHE A 1 474 ? 4.858 -0.927 -6.593 1.00 91.06 474 PHE A CA 1
ATOM 3678 C C . PHE A 1 474 ? 5.200 -2.307 -6.048 1.00 91.06 474 PHE A C 1
ATOM 3680 O O . PHE A 1 474 ? 4.442 -3.245 -6.262 1.00 91.06 474 PHE A O 1
ATOM 3687 N N . GLY A 1 475 ? 6.316 -2.456 -5.336 1.00 89.06 475 GLY A N 1
ATOM 3688 C CA . GLY A 1 475 ? 6.797 -3.788 -4.960 1.00 89.06 475 GLY A CA 1
ATOM 3689 C C . GLY A 1 475 ? 7.641 -4.447 -6.055 1.00 89.06 475 GLY A C 1
ATOM 3690 O O . GLY A 1 475 ? 7.670 -3.981 -7.196 1.00 89.06 475 GLY A O 1
ATOM 3691 N N . GLY A 1 476 ? 8.325 -5.535 -5.707 1.00 88.31 476 GLY A N 1
ATOM 3692 C CA . GLY A 1 476 ? 9.133 -6.326 -6.632 1.00 88.31 476 GLY A CA 1
ATOM 3693 C C . GLY A 1 476 ? 10.297 -5.574 -7.282 1.00 88.31 476 GLY A C 1
ATOM 3694 O O . GLY A 1 476 ? 10.675 -4.466 -6.892 1.00 88.31 476 GLY A O 1
ATOM 3695 N N . ASN A 1 477 ? 10.874 -6.202 -8.305 1.00 87.69 477 ASN A N 1
ATOM 3696 C CA . ASN A 1 477 ? 11.909 -5.578 -9.128 1.00 87.69 477 ASN A CA 1
ATOM 3697 C C . ASN A 1 477 ? 11.333 -4.387 -9.907 1.00 87.69 477 ASN A C 1
ATOM 3699 O O . ASN A 1 477 ? 11.982 -3.353 -10.047 1.00 87.69 477 ASN A O 1
ATOM 3703 N N . GLU A 1 478 ? 10.109 -4.538 -10.418 1.00 87.88 478 GLU A N 1
ATOM 3704 C CA . GLU A 1 478 ? 9.461 -3.564 -11.291 1.00 87.88 478 GLU A CA 1
ATOM 3705 C C . GLU A 1 478 ? 9.258 -2.224 -10.577 1.00 87.88 478 GLU A C 1
ATOM 3707 O O . GLU A 1 478 ? 9.576 -1.182 -11.148 1.00 87.88 478 GLU A O 1
ATOM 3712 N N . GLY A 1 479 ? 8.831 -2.241 -9.309 1.00 91.38 479 GLY A N 1
ATOM 3713 C CA . GLY A 1 479 ? 8.652 -1.023 -8.520 1.00 91.38 479 GLY A CA 1
ATOM 3714 C C . GLY A 1 479 ? 9.954 -0.271 -8.240 1.00 91.38 479 GLY A C 1
ATOM 3715 O O . GLY A 1 479 ? 9.940 0.953 -8.159 1.00 91.38 479 GLY A O 1
ATOM 3716 N N . PHE A 1 480 ? 11.099 -0.958 -8.147 1.00 93.25 480 PHE A N 1
ATOM 3717 C CA . PHE A 1 480 ? 12.402 -0.288 -8.065 1.00 93.25 480 PHE A CA 1
ATOM 3718 C C . PHE A 1 480 ? 12.755 0.434 -9.370 1.00 93.25 480 PHE A C 1
ATOM 3720 O O . PHE A 1 480 ? 13.196 1.586 -9.344 1.00 93.25 480 PHE A O 1
ATOM 3727 N N . TYR A 1 481 ? 12.525 -0.213 -10.516 1.00 90.69 481 TYR A N 1
ATOM 3728 C CA . TYR A 1 481 ? 12.847 0.369 -11.819 1.00 90.69 481 TYR A CA 1
ATOM 3729 C C . TYR A 1 481 ? 11.992 1.596 -12.169 1.00 90.69 481 TYR A C 1
ATOM 3731 O O . TYR A 1 481 ? 12.418 2.397 -12.993 1.00 90.69 481 TYR A O 1
ATOM 3739 N N . GLU A 1 482 ? 10.861 1.832 -11.495 1.00 91.75 482 GLU A N 1
ATOM 3740 C CA . GLU A 1 482 ? 10.100 3.085 -11.634 1.00 91.75 482 GLU A CA 1
ATOM 3741 C C . GLU A 1 482 ? 10.869 4.332 -11.161 1.00 91.75 482 GLU A C 1
ATOM 3743 O O . GLU A 1 482 ? 10.600 5.447 -11.618 1.00 91.75 482 GLU A O 1
ATOM 3748 N N . TYR A 1 483 ? 11.845 4.152 -10.267 1.00 91.88 483 TYR A N 1
ATOM 3749 C CA . TYR A 1 483 ? 12.691 5.226 -9.741 1.00 91.88 483 TYR A CA 1
ATOM 3750 C C . TYR A 1 483 ? 13.963 5.417 -10.560 1.00 91.88 483 TYR A C 1
ATOM 3752 O O . TYR A 1 483 ? 14.620 6.448 -10.451 1.00 91.88 483 TYR A O 1
ATOM 3760 N N . VAL A 1 484 ? 14.315 4.453 -11.405 1.00 88.38 484 VAL A N 1
ATOM 3761 C CA . VAL A 1 484 ? 15.525 4.512 -12.214 1.00 88.38 484 VAL A CA 1
ATOM 3762 C C . VAL A 1 484 ? 15.151 4.861 -13.647 1.00 88.38 484 VAL A C 1
ATOM 3764 O O . VAL A 1 484 ? 14.513 4.087 -14.352 1.00 88.38 484 VAL A O 1
ATOM 3767 N N . ARG A 1 485 ? 15.583 6.028 -14.121 1.00 71.31 485 ARG A N 1
ATOM 3768 C CA . ARG A 1 485 ? 15.380 6.418 -15.519 1.00 71.31 485 ARG A CA 1
ATOM 3769 C C . ARG A 1 485 ? 16.512 5.913 -16.404 1.00 71.31 485 ARG A C 1
ATOM 3771 O O . ARG A 1 485 ? 17.687 5.993 -16.057 1.00 71.31 485 ARG A O 1
ATOM 3778 N N . VAL A 1 486 ? 16.178 5.526 -17.627 1.00 57.34 486 VAL A N 1
ATOM 3779 C CA . VAL A 1 486 ? 17.145 5.617 -18.725 1.00 57.34 486 VAL A CA 1
ATOM 3780 C C . VAL A 1 486 ? 17.198 7.093 -19.123 1.00 57.34 486 VAL A C 1
ATOM 3782 O O . VAL A 1 486 ? 16.155 7.735 -19.242 1.00 57.34 486 VAL A O 1
ATOM 3785 N N . LYS A 1 487 ? 18.393 7.675 -19.245 1.00 51.16 487 LYS A N 1
ATOM 3786 C CA . LYS A 1 487 ? 18.563 9.089 -19.609 1.00 51.16 487 LYS A CA 1
ATOM 3787 C C . LYS A 1 487 ? 17.871 9.351 -20.956 1.00 51.16 487 LYS A C 1
ATOM 3789 O O . LYS A 1 487 ? 18.376 8.920 -21.986 1.00 51.16 487 LYS A O 1
ATOM 3794 N N . ILE A 1 488 ? 16.726 10.037 -20.938 1.00 46.97 488 ILE A N 1
ATOM 3795 C CA . ILE A 1 488 ? 16.015 10.450 -22.154 1.00 46.97 488 ILE A CA 1
ATOM 3796 C C . ILE A 1 488 ? 16.844 11.570 -22.784 1.00 46.97 488 ILE A C 1
ATOM 3798 O O . ILE A 1 488 ? 16.964 12.658 -22.215 1.00 46.97 488 ILE A O 1
ATOM 3802 N N . LEU A 1 489 ? 17.468 11.291 -23.926 1.00 45.56 489 LEU A N 1
ATOM 3803 C CA . LEU A 1 489 ? 18.050 12.332 -24.764 1.00 45.56 489 LEU A CA 1
ATOM 3804 C C . LEU A 1 489 ? 16.878 13.150 -25.318 1.00 45.56 489 LEU A C 1
ATOM 3806 O O . LEU A 1 489 ? 16.002 12.600 -25.978 1.00 45.56 489 LEU A O 1
ATOM 3810 N N . LYS A 1 490 ? 16.810 14.444 -24.988 1.00 45.47 490 LYS A N 1
ATOM 3811 C CA . LYS A 1 490 ? 15.807 15.340 -25.573 1.00 45.47 490 LYS A CA 1
ATOM 3812 C C . LYS A 1 490 ? 16.103 15.462 -27.069 1.00 45.47 490 LYS A C 1
ATOM 3814 O O . LYS A 1 490 ? 17.121 16.051 -27.421 1.00 45.47 490 LYS A O 1
ATOM 3819 N N . HIS A 1 491 ? 15.233 14.920 -27.914 1.00 45.78 491 HIS A N 1
ATOM 3820 C CA . HIS A 1 491 ? 15.159 15.296 -29.323 1.00 45.78 491 HIS A CA 1
ATOM 3821 C C . HIS A 1 491 ? 14.125 16.425 -29.447 1.00 45.78 491 HIS A C 1
ATOM 3823 O O . HIS A 1 491 ? 13.028 16.323 -28.904 1.00 45.78 491 HIS A O 1
ATOM 3829 N N . GLU A 1 492 ? 14.506 17.538 -30.078 1.00 47.06 492 GLU A N 1
ATOM 3830 C CA . GLU A 1 492 ? 13.653 18.726 -30.288 1.00 47.06 492 GLU A CA 1
ATOM 3831 C C . GLU A 1 492 ? 12.796 18.629 -31.566 1.00 47.06 492 GLU A C 1
ATOM 3833 O O . GLU A 1 492 ? 12.145 19.597 -31.957 1.00 47.06 492 GLU A O 1
ATOM 3838 N N . SER A 1 493 ? 12.785 17.477 -32.238 1.00 50.62 493 SER A N 1
ATOM 3839 C CA . SER A 1 493 ? 12.000 17.259 -33.448 1.00 50.62 493 SER A CA 1
ATOM 3840 C C . SER A 1 493 ? 10.538 16.966 -33.096 1.00 50.62 493 SER A C 1
ATOM 3842 O O . SER A 1 493 ? 10.203 15.927 -32.537 1.00 50.62 493 SER A O 1
ATOM 3844 N N . ILE A 1 494 ? 9.662 17.924 -33.404 1.00 51.69 494 ILE A N 1
ATOM 3845 C CA . ILE A 1 494 ? 8.205 17.783 -33.317 1.00 51.69 494 ILE A CA 1
ATOM 3846 C C . ILE A 1 494 ? 7.727 17.180 -34.639 1.00 51.69 494 ILE A C 1
ATOM 3848 O O . ILE A 1 494 ? 7.903 17.821 -35.678 1.00 51.69 494 ILE A O 1
ATOM 3852 N N . LEU A 1 495 ? 7.111 15.993 -34.596 1.00 52.09 495 LEU A N 1
ATOM 3853 C CA . LEU A 1 495 ? 6.497 15.385 -35.777 1.00 52.09 495 LEU A CA 1
ATOM 3854 C C . LEU A 1 495 ? 5.438 16.299 -36.411 1.00 52.09 495 LEU A C 1
ATOM 3856 O O . LEU A 1 495 ? 4.631 16.920 -35.708 1.00 52.09 495 LEU A O 1
ATOM 3860 N N . GLN A 1 496 ? 5.359 16.329 -37.747 1.00 54.53 496 GLN A N 1
ATOM 3861 C CA . GLN A 1 496 ? 4.178 16.878 -38.423 1.00 54.53 496 GLN A CA 1
ATOM 3862 C C . GLN A 1 496 ? 2.905 16.126 -37.991 1.00 54.53 496 GLN A C 1
ATOM 3864 O O . GLN A 1 496 ? 2.848 14.897 -37.981 1.00 54.53 496 GLN A O 1
ATOM 3869 N N . VAL A 1 497 ? 1.860 16.886 -37.645 1.00 54.50 497 VAL A N 1
ATOM 3870 C CA . VAL A 1 497 ? 0.578 16.365 -37.146 1.00 54.50 497 VAL A CA 1
ATOM 3871 C C . VAL A 1 497 ? -0.024 15.376 -38.154 1.00 54.50 497 VAL A C 1
ATOM 3873 O O . VAL A 1 497 ? -0.468 15.771 -39.233 1.00 54.50 497 VAL A O 1
ATOM 3876 N N . CYS A 1 498 ? -0.072 14.088 -37.794 1.00 58.72 498 CYS A N 1
ATOM 3877 C CA . CYS A 1 498 ? -0.850 13.088 -38.527 1.00 58.72 498 CYS A CA 1
ATOM 3878 C C . CYS A 1 498 ? -2.326 13.515 -38.584 1.00 58.72 498 CYS A C 1
ATOM 3880 O O . CYS A 1 498 ? -2.879 13.972 -37.583 1.00 58.72 498 CYS A O 1
ATOM 3882 N N . ASN A 1 499 ? -2.990 13.327 -39.733 1.00 73.25 499 ASN A N 1
ATOM 3883 C CA . ASN A 1 499 ? -4.438 13.536 -39.836 1.00 73.25 499 ASN A CA 1
ATOM 3884 C C . ASN A 1 499 ? -5.153 12.702 -38.751 1.00 73.25 499 ASN A C 1
ATOM 3886 O O . ASN A 1 499 ? -4.938 11.490 -38.669 1.00 73.25 499 ASN A O 1
ATOM 3890 N N . ALA A 1 500 ? -6.007 13.342 -37.946 1.00 77.50 500 ALA A N 1
ATOM 3891 C CA . ALA A 1 500 ? -6.750 12.702 -36.862 1.00 77.50 500 ALA A CA 1
ATOM 3892 C C . ALA A 1 500 ? -7.528 11.464 -37.343 1.00 77.50 500 ALA A C 1
ATOM 3894 O O . ALA A 1 500 ? -7.489 10.427 -36.686 1.00 77.50 500 ALA A O 1
ATOM 3895 N N . GLU A 1 501 ? -8.132 11.520 -38.534 1.00 81.00 501 GLU A N 1
ATOM 3896 C CA . GLU A 1 501 ? -8.859 10.382 -39.118 1.00 81.00 501 GLU A CA 1
ATOM 3897 C C . GLU A 1 501 ? -7.938 9.193 -39.436 1.00 81.00 501 GLU A C 1
ATOM 3899 O O . GLU A 1 501 ? -8.297 8.032 -39.222 1.00 81.00 501 GLU A O 1
ATOM 3904 N N . ALA A 1 502 ? -6.725 9.464 -39.931 1.00 79.12 502 ALA A N 1
ATOM 3905 C CA . ALA A 1 502 ? -5.743 8.422 -40.222 1.00 79.12 502 ALA A CA 1
ATOM 3906 C C . ALA A 1 502 ? -5.255 7.755 -38.929 1.00 79.12 502 ALA A C 1
ATOM 3908 O O . ALA A 1 502 ? -5.125 6.531 -38.879 1.00 79.12 502 ALA A O 1
ATOM 3909 N N . MET A 1 503 ? -5.058 8.546 -37.870 1.00 82.56 503 MET A N 1
ATOM 3910 C CA . MET A 1 503 ? -4.683 8.035 -36.554 1.00 82.56 503 MET A CA 1
ATOM 3911 C C . MET A 1 503 ? -5.810 7.207 -35.925 1.00 82.56 503 MET A C 1
ATOM 3913 O O . MET A 1 503 ? -5.559 6.111 -35.428 1.00 82.56 503 MET A O 1
ATOM 3917 N N . GLU A 1 504 ? -7.063 7.663 -35.997 1.00 85.44 504 GLU A N 1
ATOM 3918 C CA . GLU A 1 504 ? -8.221 6.891 -35.527 1.00 85.44 504 GLU A CA 1
ATOM 3919 C C . GLU A 1 504 ? -8.341 5.546 -36.248 1.00 85.44 504 GLU A C 1
ATOM 3921 O O . GLU A 1 504 ? -8.556 4.507 -35.610 1.00 85.44 504 GLU A O 1
ATOM 3926 N N . LYS A 1 505 ? -8.144 5.538 -37.571 1.00 86.50 505 LYS A N 1
ATOM 3927 C CA . LYS A 1 505 ? -8.145 4.308 -38.366 1.00 86.50 505 LYS A CA 1
ATOM 3928 C C . LYS A 1 505 ? -7.002 3.374 -37.962 1.00 86.50 505 LYS A C 1
ATOM 3930 O O . LYS A 1 505 ? -7.262 2.197 -37.706 1.00 86.50 505 LYS A O 1
ATOM 3935 N N . ALA A 1 506 ? -5.777 3.887 -37.836 1.00 85.81 506 ALA A N 1
ATOM 3936 C CA . ALA A 1 506 ? -4.616 3.109 -37.408 1.00 85.81 506 ALA A CA 1
ATOM 3937 C C . ALA A 1 506 ? -4.814 2.513 -36.005 1.00 85.81 506 ALA A C 1
ATOM 3939 O O . ALA A 1 506 ? -4.557 1.330 -35.794 1.00 85.81 506 ALA A O 1
ATOM 3940 N N . ILE A 1 507 ? -5.356 3.287 -35.059 1.00 88.06 507 ILE A N 1
ATOM 3941 C CA . ILE A 1 507 ? -5.702 2.809 -33.713 1.00 88.06 507 ILE A CA 1
ATOM 3942 C C . ILE A 1 507 ? -6.768 1.711 -33.781 1.00 88.06 507 ILE A C 1
ATOM 3944 O O . ILE A 1 507 ? -6.654 0.702 -33.086 1.00 88.06 507 ILE A O 1
ATOM 3948 N N . SER A 1 508 ? -7.806 1.882 -34.602 1.00 89.25 508 SER A N 1
ATOM 3949 C CA . SER A 1 508 ? -8.874 0.889 -34.771 1.00 89.25 508 SER A CA 1
ATOM 3950 C C . SER A 1 508 ? -8.344 -0.436 -35.331 1.00 89.25 508 SER A C 1
ATOM 3952 O O . SER A 1 508 ? -8.657 -1.508 -34.805 1.00 89.25 508 SER A O 1
ATOM 3954 N N . GLU A 1 509 ? -7.496 -0.380 -36.358 1.00 90.12 509 GLU A N 1
ATOM 3955 C CA . GLU A 1 509 ? -6.850 -1.557 -36.946 1.00 90.12 509 GLU A CA 1
ATOM 3956 C C . GLU A 1 509 ? -5.862 -2.211 -35.974 1.00 90.12 509 GLU A C 1
ATOM 3958 O O . GLU A 1 509 ? -5.910 -3.428 -35.781 1.00 90.12 509 GLU A O 1
ATOM 3963 N N . ALA A 1 510 ? -5.041 -1.415 -35.284 1.00 90.19 510 ALA A N 1
ATOM 3964 C CA . ALA A 1 510 ? -4.103 -1.903 -34.283 1.00 90.19 510 ALA A CA 1
ATOM 3965 C C . ALA A 1 510 ? -4.825 -2.598 -33.122 1.00 90.19 510 ALA A C 1
ATOM 3967 O O . ALA A 1 510 ? -4.432 -3.695 -32.744 1.00 90.19 510 ALA A O 1
ATOM 3968 N N . LYS A 1 511 ? -5.942 -2.049 -32.618 1.00 90.56 511 LYS A N 1
ATOM 3969 C CA . LYS A 1 511 ? -6.774 -2.705 -31.590 1.00 90.56 511 LYS A CA 1
ATOM 3970 C C . LYS A 1 511 ? -7.298 -4.067 -32.053 1.00 90.56 511 LYS A C 1
ATOM 3972 O O . LYS A 1 511 ? -7.258 -5.029 -31.287 1.00 90.56 511 LYS A O 1
ATOM 3977 N N . LYS A 1 512 ? -7.762 -4.177 -33.305 1.00 90.81 512 LYS A N 1
ATOM 3978 C CA . LYS A 1 512 ? -8.201 -5.463 -33.881 1.00 90.81 512 LYS A CA 1
ATOM 3979 C C . LYS A 1 512 ? -7.038 -6.450 -33.988 1.00 90.81 512 LYS A C 1
ATOM 3981 O O . LYS A 1 512 ? -7.185 -7.605 -33.591 1.00 90.81 512 LYS A O 1
ATOM 3986 N N . GLY A 1 513 ? -5.889 -5.995 -34.489 1.00 89.88 513 GLY A N 1
ATOM 3987 C CA . GLY A 1 513 ? -4.668 -6.793 -34.592 1.00 89.88 513 GLY A CA 1
ATOM 3988 C C . GLY A 1 513 ? -4.186 -7.286 -33.230 1.00 89.88 513 GLY A C 1
ATOM 3989 O O . GLY A 1 513 ? -3.940 -8.475 -33.052 1.00 89.88 513 GLY A O 1
ATOM 3990 N N . GLN A 1 514 ? -4.152 -6.395 -32.242 1.00 92.94 514 GLN A N 1
ATOM 3991 C CA . GLN A 1 514 ? -3.762 -6.684 -30.868 1.00 92.94 514 GLN A CA 1
ATOM 3992 C C . GLN A 1 514 ? -4.655 -7.741 -30.225 1.00 92.94 514 GLN A C 1
ATOM 3994 O O . GLN A 1 514 ? -4.142 -8.689 -29.639 1.00 92.94 514 GLN A O 1
ATOM 3999 N N . ALA A 1 515 ? -5.977 -7.639 -30.390 1.00 88.31 515 ALA A N 1
ATOM 4000 C CA . ALA A 1 515 ? -6.920 -8.607 -29.835 1.00 88.31 515 ALA A CA 1
ATOM 4001 C C . ALA A 1 515 ? -6.725 -10.030 -30.395 1.00 88.31 515 ALA A C 1
ATOM 4003 O O . ALA A 1 515 ? -7.063 -11.010 -29.728 1.00 88.31 515 ALA A O 1
ATOM 4004 N N . MET A 1 516 ? -6.195 -10.163 -31.616 1.00 89.75 516 MET A N 1
ATOM 4005 C CA . MET A 1 516 ? -5.808 -11.455 -32.194 1.00 89.75 516 MET A CA 1
ATOM 4006 C C . MET A 1 516 ? -4.413 -11.881 -31.728 1.00 89.75 516 MET A C 1
ATOM 4008 O O . MET A 1 516 ? -4.221 -13.028 -31.331 1.00 89.75 516 MET A O 1
ATOM 4012 N N . TRP A 1 517 ? -3.456 -10.955 -31.738 1.00 91.44 517 TRP A N 1
ATOM 4013 C CA . TRP A 1 517 ? -2.058 -11.201 -31.394 1.00 91.44 517 TRP A CA 1
ATOM 4014 C C . TRP A 1 517 ? -1.867 -11.612 -29.929 1.00 91.44 517 TRP A C 1
ATOM 4016 O O . TRP A 1 517 ? -1.155 -12.572 -29.639 1.00 91.44 517 TRP A O 1
ATOM 4026 N N . ALA A 1 518 ? -2.580 -10.965 -29.007 1.00 87.12 518 ALA A N 1
ATOM 4027 C CA . ALA A 1 518 ? -2.544 -11.263 -27.578 1.00 87.12 518 ALA A CA 1
ATOM 4028 C C . ALA A 1 518 ? -3.103 -12.650 -27.218 1.00 87.12 518 ALA A C 1
ATOM 4030 O O . ALA A 1 518 ? -2.729 -13.204 -26.188 1.00 87.12 518 ALA A O 1
ATOM 4031 N N . LYS A 1 519 ? -3.972 -13.234 -28.060 1.00 86.56 519 LYS A N 1
ATOM 4032 C CA . LYS A 1 519 ? -4.507 -14.594 -27.850 1.00 86.56 519 LYS A CA 1
ATOM 4033 C C . LYS A 1 519 ? -3.477 -15.683 -28.124 1.00 86.56 519 LYS A C 1
ATOM 4035 O O . LYS A 1 519 ? -3.640 -16.806 -27.651 1.00 86.56 519 LYS A O 1
ATOM 4040 N N . LEU A 1 520 ? -2.446 -15.386 -28.913 1.00 87.12 520 LEU A N 1
ATOM 4041 C CA . LEU A 1 520 ? -1.364 -16.331 -29.143 1.00 87.12 520 LEU A CA 1
ATOM 4042 C C . LEU A 1 520 ? -0.555 -16.473 -27.860 1.00 87.12 520 LEU A C 1
ATOM 4044 O O . LEU A 1 520 ? -0.126 -15.473 -27.293 1.00 87.12 520 LEU A O 1
ATOM 4048 N N . GLY A 1 521 ? -0.301 -17.708 -27.427 1.00 83.50 521 GLY A N 1
ATOM 4049 C CA . GLY A 1 521 ? 0.631 -17.960 -26.331 1.00 83.50 521 GLY A CA 1
ATOM 4050 C C . GLY A 1 521 ? 2.036 -17.447 -26.661 1.00 83.50 521 GLY A C 1
ATOM 4051 O O . GLY A 1 521 ? 2.415 -17.345 -27.830 1.00 83.50 521 GLY A O 1
ATOM 4052 N N . GLU A 1 522 ? 2.828 -17.161 -25.631 1.00 82.44 522 GLU A N 1
ATOM 4053 C CA . GLU A 1 522 ? 4.181 -16.601 -25.757 1.00 82.44 522 GLU A CA 1
ATOM 4054 C C . GLU A 1 522 ? 5.059 -17.383 -26.749 1.00 82.44 522 GLU A C 1
ATOM 4056 O O . GLU A 1 522 ? 5.675 -16.798 -27.640 1.00 82.44 522 GLU A O 1
ATOM 4061 N N . PHE A 1 523 ? 5.033 -18.717 -26.677 1.00 84.94 523 PHE A N 1
ATOM 4062 C CA . PHE A 1 523 ? 5.758 -19.586 -27.606 1.00 84.94 523 PHE A CA 1
ATOM 4063 C C . PHE A 1 523 ? 5.346 -19.374 -29.072 1.00 84.94 523 PHE A C 1
ATOM 4065 O O . PHE A 1 523 ? 6.195 -19.308 -29.961 1.00 84.94 523 PHE A O 1
ATOM 4072 N N . ALA A 1 524 ? 4.045 -19.234 -29.343 1.00 89.00 524 ALA A N 1
ATOM 4073 C CA . ALA A 1 524 ? 3.537 -19.011 -30.694 1.00 89.00 524 ALA A CA 1
ATOM 4074 C C . ALA A 1 524 ? 3.937 -17.625 -31.228 1.00 89.00 524 ALA A C 1
ATOM 4076 O O . ALA A 1 524 ? 4.314 -17.503 -32.399 1.00 89.00 524 ALA A O 1
ATOM 4077 N N . ARG A 1 525 ? 3.931 -16.597 -30.368 1.00 89.88 525 ARG A N 1
ATOM 4078 C CA . ARG A 1 525 ? 4.431 -15.258 -30.719 1.00 89.88 525 ARG A CA 1
ATOM 4079 C C . ARG A 1 525 ? 5.924 -15.293 -31.038 1.00 89.88 525 ARG A C 1
ATOM 4081 O O . ARG A 1 525 ? 6.323 -14.836 -32.107 1.00 89.88 525 ARG A O 1
ATOM 4088 N N . LYS A 1 526 ? 6.734 -15.928 -30.183 1.00 88.31 526 LYS A N 1
ATOM 4089 C CA . LYS A 1 526 ? 8.181 -16.101 -30.397 1.00 88.31 526 LYS A CA 1
ATOM 4090 C C . LYS A 1 526 ? 8.490 -16.831 -31.703 1.00 88.31 526 LYS A C 1
ATOM 4092 O O . LYS A 1 526 ? 9.300 -16.350 -32.490 1.00 88.31 526 LYS A O 1
ATOM 4097 N N . LYS A 1 527 ? 7.787 -17.930 -31.995 1.00 90.44 527 LYS A N 1
ATOM 4098 C CA . LYS A 1 527 ? 7.934 -18.671 -33.259 1.00 90.44 527 LYS A CA 1
ATOM 4099 C C . LYS A 1 527 ? 7.599 -17.811 -34.482 1.00 90.44 527 LYS A C 1
ATOM 4101 O O . LYS A 1 527 ? 8.272 -17.899 -35.505 1.00 90.44 527 LYS A O 1
ATOM 4106 N N . THR A 1 528 ? 6.573 -16.970 -34.377 1.00 91.69 528 THR A N 1
ATOM 4107 C CA . THR A 1 528 ? 6.188 -16.052 -35.457 1.00 91.69 528 THR A CA 1
ATOM 4108 C C . THR A 1 528 ? 7.259 -14.984 -35.684 1.00 91.69 528 THR A C 1
ATOM 4110 O O . THR A 1 528 ? 7.637 -14.738 -36.827 1.00 91.69 528 THR A O 1
ATOM 4113 N N . LEU A 1 529 ? 7.817 -14.405 -34.615 1.00 90.94 529 LEU A N 1
ATOM 4114 C CA . LEU A 1 529 ? 8.936 -13.463 -34.714 1.00 90.94 529 LEU A CA 1
ATOM 4115 C C . LEU A 1 529 ? 10.177 -14.124 -35.335 1.00 90.94 529 LEU A C 1
ATOM 4117 O O . LEU A 1 529 ? 10.775 -13.565 -36.249 1.00 90.94 529 LEU A O 1
ATOM 4121 N N . GLN A 1 530 ? 10.516 -15.352 -34.937 1.00 91.38 530 GLN A N 1
ATOM 4122 C CA . GLN A 1 530 ? 11.612 -16.114 -35.553 1.00 91.38 530 GLN A CA 1
ATOM 4123 C C . GLN A 1 530 ? 11.394 -16.354 -37.053 1.00 91.38 530 GLN A C 1
ATOM 4125 O O . GLN A 1 530 ? 12.334 -16.232 -37.839 1.00 91.38 530 GLN A O 1
ATOM 4130 N N . ALA A 1 531 ? 10.157 -16.642 -37.472 1.00 92.56 531 ALA A N 1
ATOM 4131 C CA . ALA A 1 531 ? 9.821 -16.764 -38.888 1.00 92.56 531 ALA A CA 1
ATOM 4132 C C . ALA A 1 531 ? 10.018 -15.433 -39.637 1.00 92.56 531 ALA A C 1
ATOM 4134 O O . ALA A 1 531 ? 10.549 -15.436 -40.747 1.00 92.56 531 ALA A O 1
ATOM 4135 N N . ILE A 1 532 ? 9.667 -14.296 -39.022 1.00 89.69 532 ILE A N 1
ATOM 4136 C CA . ILE A 1 532 ? 9.942 -12.961 -39.576 1.00 89.69 532 ILE A CA 1
ATOM 4137 C C . ILE A 1 532 ? 11.451 -12.760 -39.754 1.00 89.69 532 ILE A C 1
ATOM 4139 O O . ILE A 1 532 ? 11.881 -12.411 -40.851 1.00 89.69 532 ILE A O 1
ATOM 4143 N N . ALA A 1 533 ? 12.269 -13.052 -38.738 1.00 89.88 533 ALA A N 1
ATOM 4144 C CA . ALA A 1 533 ? 13.728 -12.957 -38.845 1.00 89.88 533 ALA A CA 1
ATOM 4145 C C . ALA A 1 533 ? 14.289 -13.832 -39.980 1.00 89.88 533 ALA A C 1
ATOM 4147 O O . ALA A 1 533 ? 15.129 -13.378 -40.756 1.00 89.88 533 ALA A O 1
ATOM 4148 N N . GLN A 1 534 ? 13.778 -15.056 -40.147 1.00 89.50 534 GLN A N 1
ATOM 4149 C CA . GLN A 1 534 ? 14.190 -15.950 -41.232 1.00 89.50 534 GLN A CA 1
ATOM 4150 C C . GLN A 1 534 ? 13.793 -15.419 -42.621 1.00 89.50 534 GLN A C 1
ATOM 4152 O O . GLN A 1 534 ? 14.574 -15.522 -43.576 1.00 89.50 534 GLN A O 1
ATOM 4157 N N . ILE A 1 535 ? 12.600 -14.830 -42.749 1.00 88.19 535 ILE A N 1
ATOM 4158 C CA . ILE A 1 535 ? 12.149 -14.182 -43.988 1.00 88.19 535 ILE A CA 1
ATOM 4159 C C . ILE A 1 535 ? 13.043 -12.983 -44.304 1.00 88.19 535 ILE A C 1
ATOM 4161 O O . ILE A 1 535 ? 13.519 -12.883 -45.434 1.00 88.19 535 ILE A O 1
ATOM 4165 N N . LEU A 1 536 ? 13.324 -12.122 -43.321 1.00 85.12 536 LEU A N 1
ATOM 4166 C CA . LEU A 1 536 ? 14.214 -10.970 -43.481 1.00 85.12 536 LEU A CA 1
ATOM 4167 C C . LEU A 1 536 ? 15.621 -11.411 -43.900 1.00 85.12 536 LEU A C 1
ATOM 4169 O O . LEU A 1 536 ? 16.165 -10.874 -44.862 1.00 85.12 536 LEU A O 1
ATOM 4173 N N . GLN A 1 537 ? 16.172 -12.453 -43.273 1.00 85.00 537 GLN A N 1
ATOM 4174 C CA . GLN A 1 537 ? 17.473 -13.025 -43.633 1.00 85.00 537 GLN A CA 1
ATOM 4175 C C . GLN A 1 537 ? 17.496 -13.552 -45.078 1.00 85.00 537 GLN A C 1
ATOM 4177 O O . GLN A 1 537 ? 18.481 -13.384 -45.799 1.00 85.00 537 GLN A O 1
ATOM 4182 N N . THR A 1 538 ? 16.404 -14.179 -45.523 1.00 84.19 538 THR A N 1
ATOM 4183 C CA . THR A 1 538 ? 16.280 -14.713 -46.887 1.00 84.19 538 THR A CA 1
ATOM 4184 C C . THR A 1 538 ? 16.129 -13.587 -47.911 1.00 84.19 538 THR A C 1
ATOM 4186 O O . THR A 1 538 ? 16.801 -13.583 -48.942 1.00 84.19 538 THR A O 1
ATOM 4189 N N . LYS A 1 539 ? 15.271 -12.602 -47.622 1.00 78.88 539 LYS A N 1
ATOM 4190 C CA . LYS A 1 539 ? 15.017 -11.443 -48.485 1.00 78.88 539 LYS A CA 1
ATOM 4191 C C . LYS A 1 539 ? 16.234 -10.535 -48.597 1.00 78.88 539 LYS A C 1
ATOM 4193 O O . LYS A 1 539 ? 16.517 -10.089 -49.700 1.00 78.88 539 LYS A O 1
ATOM 4198 N N . LYS A 1 540 ? 17.021 -10.385 -47.527 1.00 77.31 540 LYS A N 1
ATOM 4199 C CA . LYS A 1 540 ? 18.317 -9.691 -47.539 1.00 77.31 540 LYS A CA 1
ATOM 4200 C C . LYS A 1 540 ? 19.215 -10.159 -48.686 1.00 77.31 540 LYS A C 1
ATOM 4202 O O . LYS A 1 540 ? 19.789 -9.343 -49.397 1.00 77.31 540 LYS A O 1
ATOM 4207 N N . LYS A 1 541 ? 19.304 -11.478 -48.893 1.00 71.88 541 LYS A N 1
ATOM 4208 C CA . LYS A 1 541 ? 20.102 -12.069 -49.977 1.00 71.88 541 LYS A CA 1
ATOM 4209 C C . LYS A 1 541 ? 19.550 -11.719 -51.363 1.00 71.88 541 LYS A C 1
ATOM 4211 O O . LYS A 1 541 ? 20.330 -11.538 -52.291 1.00 71.88 541 LYS A O 1
ATOM 4216 N N . ASN A 1 542 ? 18.229 -11.620 -51.494 1.00 70.81 542 ASN A N 1
ATOM 4217 C CA . ASN A 1 542 ? 17.549 -11.345 -52.761 1.00 70.81 542 ASN A CA 1
ATOM 4218 C C . ASN A 1 542 ? 17.521 -9.853 -53.118 1.00 70.81 542 ASN A C 1
ATOM 4220 O O . ASN A 1 542 ? 17.546 -9.521 -54.295 1.00 70.81 542 ASN A O 1
ATOM 4224 N N . TRP A 1 543 ? 17.478 -8.970 -52.120 1.00 71.06 543 TRP A N 1
ATOM 4225 C CA . TRP A 1 543 ? 17.488 -7.518 -52.308 1.00 71.06 543 TRP A CA 1
ATOM 4226 C C . TRP A 1 543 ? 18.896 -6.944 -52.521 1.00 71.06 543 TRP A C 1
ATOM 4228 O O . TRP A 1 543 ? 19.035 -5.762 -52.794 1.00 71.06 543 TRP A O 1
ATOM 4238 N N . GLY A 1 544 ? 19.954 -7.757 -52.395 1.00 64.31 544 GLY A N 1
ATOM 4239 C CA . GLY A 1 544 ? 21.337 -7.286 -52.552 1.00 64.31 544 GLY A CA 1
ATOM 4240 C C . GLY A 1 544 ? 21.786 -6.295 -51.468 1.00 64.31 544 GLY A C 1
ATOM 4241 O O . GLY A 1 544 ? 22.834 -5.673 -51.603 1.00 64.31 544 GLY A O 1
ATOM 4242 N N . LEU A 1 545 ? 21.012 -6.160 -50.388 1.00 62.59 545 LEU A N 1
ATOM 4243 C CA . LEU A 1 545 ? 21.227 -5.180 -49.328 1.00 62.59 545 LEU A CA 1
ATOM 4244 C C . LEU A 1 545 ? 22.301 -5.668 -48.343 1.00 62.59 545 LEU A C 1
ATOM 4246 O O . LEU A 1 545 ? 22.092 -6.615 -47.575 1.00 62.59 545 LEU A O 1
ATOM 4250 N N . SER A 1 546 ? 23.453 -4.994 -48.311 1.00 59.25 546 SER A N 1
ATOM 4251 C CA . SER A 1 546 ? 24.469 -5.156 -47.260 1.00 59.25 546 SER A CA 1
ATOM 4252 C C . SER A 1 546 ? 24.217 -4.181 -46.109 1.00 59.25 546 SER A C 1
ATOM 4254 O O . SER A 1 546 ? 25.095 -3.415 -45.732 1.00 59.25 546 SER A O 1
ATOM 4256 N N . GLU A 1 547 ? 23.003 -4.170 -45.575 1.00 67.62 547 GLU A N 1
ATOM 4257 C CA . GLU A 1 547 ? 22.561 -3.138 -44.637 1.00 67.62 547 GLU A CA 1
ATOM 4258 C C . GLU A 1 547 ? 22.782 -3.584 -43.173 1.00 67.62 547 GLU A C 1
ATOM 4260 O O . GLU A 1 547 ? 22.146 -4.550 -42.723 1.00 67.62 547 GLU A O 1
ATOM 4265 N N . PRO A 1 548 ? 23.665 -2.921 -42.395 1.00 71.25 548 PRO A N 1
ATOM 4266 C CA . PRO A 1 548 ? 23.866 -3.210 -40.972 1.00 71.25 548 PRO A CA 1
ATOM 4267 C C . PRO A 1 548 ? 22.579 -3.079 -40.144 1.00 71.25 548 PRO A C 1
ATOM 4269 O O . PRO A 1 548 ? 22.363 -3.864 -39.223 1.00 71.25 548 PRO A O 1
ATOM 4272 N N . TRP A 1 549 ? 21.676 -2.165 -40.517 1.00 71.94 549 TRP A N 1
ATOM 4273 C CA . TRP A 1 549 ? 20.428 -1.928 -39.785 1.00 71.94 549 TRP A CA 1
ATOM 4274 C C . TRP A 1 549 ? 19.454 -3.115 -39.837 1.00 71.94 549 TRP A C 1
ATOM 4276 O O . TRP A 1 549 ? 18.697 -3.315 -38.887 1.00 71.94 549 TRP A O 1
ATOM 4286 N N . LEU A 1 550 ? 19.461 -3.909 -40.916 1.00 76.88 550 LEU A N 1
ATOM 4287 C CA . LEU A 1 550 ? 18.602 -5.090 -41.044 1.00 76.88 550 LEU A CA 1
ATOM 4288 C C . LEU A 1 550 ? 19.121 -6.240 -40.174 1.00 76.88 550 LEU A C 1
ATOM 4290 O O . LEU A 1 550 ? 18.337 -6.964 -39.561 1.00 76.88 550 LEU A O 1
ATOM 4294 N N . ASN A 1 551 ? 20.448 -6.373 -40.076 1.00 82.19 551 ASN A N 1
ATOM 4295 C CA . ASN A 1 551 ? 21.070 -7.310 -39.142 1.00 82.19 551 ASN A CA 1
ATOM 4296 C C . ASN A 1 551 ? 20.709 -6.974 -37.696 1.00 82.19 551 ASN A C 1
ATOM 4298 O O . ASN A 1 551 ? 20.466 -7.888 -36.920 1.00 82.19 551 ASN A O 1
ATOM 4302 N N . GLU A 1 552 ? 20.631 -5.690 -37.336 1.00 81.75 552 GLU A N 1
ATOM 4303 C CA . GLU A 1 552 ? 20.194 -5.290 -35.996 1.00 81.75 552 GLU A CA 1
ATOM 4304 C C . GLU A 1 552 ? 18.780 -5.790 -35.684 1.00 81.75 552 GLU A C 1
ATOM 4306 O O . GLU A 1 552 ? 18.582 -6.384 -34.630 1.00 81.75 552 GLU A O 1
ATOM 4311 N N . TRP A 1 553 ? 17.811 -5.634 -36.595 1.00 85.56 553 TRP A N 1
ATOM 4312 C CA . TRP A 1 553 ? 16.457 -6.173 -36.392 1.00 85.56 553 TRP A CA 1
ATOM 4313 C C . TRP A 1 553 ? 16.450 -7.692 -36.204 1.00 85.56 553 TRP A C 1
ATOM 4315 O O . TRP A 1 553 ? 15.773 -8.201 -35.313 1.00 85.56 553 TRP A O 1
ATOM 4325 N N . ILE A 1 554 ? 17.212 -8.415 -37.027 1.00 86.69 554 ILE A N 1
ATOM 4326 C CA . ILE A 1 554 ? 17.304 -9.879 -36.963 1.00 86.69 554 ILE A CA 1
ATOM 4327 C C . ILE A 1 554 ? 17.930 -10.322 -35.636 1.00 86.69 554 ILE A C 1
ATOM 4329 O O . ILE A 1 554 ? 17.374 -11.188 -34.962 1.00 86.69 554 ILE A O 1
ATOM 4333 N N . THR A 1 555 ? 19.036 -9.696 -35.227 1.00 87.69 555 THR A N 1
ATOM 4334 C CA . THR A 1 555 ? 19.689 -9.961 -33.939 1.00 87.69 555 THR A CA 1
ATOM 4335 C C . THR A 1 555 ? 18.743 -9.677 -32.778 1.00 87.69 555 THR A C 1
ATOM 4337 O O . THR A 1 555 ? 18.568 -10.538 -31.927 1.00 87.69 555 THR A O 1
ATOM 4340 N N . LEU A 1 556 ? 18.045 -8.536 -32.784 1.00 86.69 556 LEU A N 1
ATOM 4341 C CA . LEU A 1 556 ? 17.082 -8.196 -31.735 1.00 86.69 556 LEU A CA 1
ATOM 4342 C C . LEU A 1 556 ? 15.947 -9.217 -31.631 1.00 86.69 556 LEU A C 1
ATOM 4344 O O . LEU A 1 556 ? 15.573 -9.612 -30.530 1.00 86.69 556 LEU A O 1
ATOM 4348 N N . ILE A 1 557 ? 15.409 -9.679 -32.762 1.00 87.81 557 ILE A N 1
ATOM 4349 C CA . ILE A 1 557 ? 14.399 -10.740 -32.763 1.00 87.81 557 ILE A CA 1
ATOM 4350 C C . ILE A 1 557 ? 14.967 -12.029 -32.155 1.00 87.81 557 ILE A C 1
ATOM 4352 O O . ILE A 1 557 ? 14.294 -12.681 -31.354 1.00 87.81 557 ILE A O 1
ATOM 4356 N N . HIS A 1 558 ? 16.191 -12.416 -32.513 1.00 88.50 558 HIS A N 1
ATOM 4357 C CA . HIS A 1 558 ? 16.820 -13.603 -31.939 1.00 88.50 558 HIS A CA 1
ATOM 4358 C C . HIS A 1 558 ? 17.054 -13.461 -30.434 1.00 88.50 558 HIS A C 1
ATOM 4360 O O . HIS A 1 558 ? 16.661 -14.362 -29.698 1.00 88.50 558 HIS A O 1
ATOM 4366 N N . ASP A 1 559 ? 17.574 -12.325 -29.974 1.00 84.25 559 ASP A N 1
ATOM 4367 C CA . ASP A 1 559 ? 17.821 -12.052 -28.556 1.00 84.25 559 ASP A CA 1
ATOM 4368 C C . ASP A 1 559 ? 16.524 -12.146 -27.734 1.00 84.25 559 ASP A C 1
ATOM 4370 O O . ASP A 1 559 ? 16.455 -12.881 -26.749 1.00 84.25 559 ASP A O 1
ATOM 4374 N N . TYR A 1 560 ? 15.447 -11.487 -28.179 1.00 77.88 560 TYR A N 1
ATOM 4375 C CA . TYR A 1 560 ? 14.159 -11.507 -27.471 1.00 77.88 560 TYR A CA 1
ATOM 4376 C C . TYR A 1 560 ? 13.447 -12.862 -27.526 1.00 77.88 560 TYR A C 1
ATOM 4378 O O . TYR A 1 560 ? 12.712 -13.226 -26.608 1.00 77.88 560 TYR A O 1
ATOM 4386 N N . THR A 1 561 ? 13.622 -13.622 -28.607 1.00 80.38 561 THR A N 1
ATOM 4387 C CA . THR A 1 561 ? 13.004 -14.953 -28.716 1.00 80.38 561 THR A CA 1
ATOM 4388 C C . THR A 1 561 ? 13.799 -16.029 -27.980 1.00 80.38 561 THR A C 1
ATOM 4390 O O . THR A 1 561 ? 13.214 -17.049 -27.610 1.00 80.38 561 THR A O 1
ATOM 4393 N N . ALA A 1 562 ? 15.091 -15.791 -27.729 1.00 73.75 562 ALA A N 1
ATOM 4394 C CA . ALA A 1 562 ? 15.952 -16.622 -26.895 1.00 73.75 562 ALA A CA 1
ATOM 4395 C C . ALA A 1 562 ? 15.779 -16.348 -25.393 1.00 73.75 562 ALA A C 1
ATOM 4397 O O . ALA A 1 562 ? 16.035 -17.247 -24.596 1.00 73.75 562 ALA A O 1
ATOM 4398 N N . ASP A 1 563 ? 15.317 -15.156 -24.998 1.00 64.88 563 ASP A N 1
ATOM 4399 C CA . ASP A 1 563 ? 15.043 -14.852 -23.593 1.00 64.88 563 ASP A CA 1
ATOM 4400 C C . ASP A 1 563 ? 13.979 -15.810 -23.022 1.00 64.88 563 ASP A C 1
ATOM 4402 O O . ASP A 1 563 ? 12.930 -16.068 -23.622 1.00 64.88 563 ASP A O 1
ATOM 4406 N N . HIS A 1 564 ? 14.276 -16.391 -21.865 1.00 53.50 564 HIS A N 1
ATOM 4407 C CA . HIS A 1 564 ? 13.416 -17.314 -21.123 1.00 53.50 564 HIS A CA 1
ATOM 4408 C C . HIS A 1 564 ? 12.998 -16.714 -19.781 1.00 53.50 564 HIS A C 1
ATOM 4410 O O . HIS A 1 564 ? 12.690 -17.481 -18.870 1.00 53.50 564 HIS A O 1
ATOM 4416 N N . SER A 1 565 ? 13.032 -15.379 -19.641 1.00 55.03 565 SER A N 1
ATOM 4417 C CA . SER A 1 565 ? 12.655 -14.679 -18.413 1.00 55.03 565 SER A CA 1
ATOM 4418 C C . SER A 1 565 ? 11.343 -15.242 -17.857 1.00 55.03 565 SER A C 1
ATOM 4420 O O . SER A 1 565 ? 10.255 -15.080 -18.408 1.00 55.03 565 SER A O 1
ATOM 4422 N N . GLY A 1 566 ? 11.502 -16.043 -16.801 1.00 52.31 566 GLY A N 1
ATOM 4423 C CA . GLY A 1 566 ? 10.446 -16.870 -16.248 1.00 52.31 566 GLY A CA 1
ATOM 4424 C C . GLY A 1 566 ? 9.424 -16.030 -15.501 1.00 52.31 566 GLY A C 1
ATOM 4425 O O . GLY A 1 566 ? 9.659 -14.872 -15.157 1.00 52.31 566 GLY A O 1
ATOM 4426 N N . LYS A 1 567 ? 8.280 -16.645 -15.203 1.00 56.31 567 LYS A N 1
ATOM 4427 C CA . LYS A 1 567 ? 7.355 -16.107 -14.204 1.00 56.31 567 LYS A CA 1
ATOM 4428 C C . LYS A 1 567 ? 8.128 -15.921 -12.895 1.00 56.31 567 LYS A C 1
ATOM 4430 O O . LYS A 1 567 ? 8.817 -16.846 -12.466 1.00 56.31 567 LYS A O 1
ATOM 4435 N N . ASN A 1 568 ? 8.010 -14.751 -12.270 1.00 57.97 568 ASN A N 1
ATOM 4436 C CA . ASN A 1 568 ? 8.481 -14.590 -10.899 1.00 57.97 568 ASN A CA 1
ATOM 4437 C C . ASN A 1 568 ? 7.561 -15.435 -10.014 1.00 57.97 568 ASN A C 1
ATOM 4439 O O . ASN A 1 568 ? 6.347 -15.210 -9.980 1.00 57.97 568 ASN A O 1
ATOM 4443 N N . PHE A 1 569 ? 8.148 -16.437 -9.368 1.00 63.91 569 PHE A N 1
ATOM 4444 C CA . PHE A 1 569 ? 7.507 -17.228 -8.332 1.00 63.91 569 PHE A CA 1
ATOM 4445 C C . PHE A 1 569 ? 8.082 -16.768 -7.001 1.00 63.91 569 PHE A C 1
ATOM 4447 O O . PHE A 1 569 ? 9.292 -16.848 -6.803 1.00 63.91 569 PHE A O 1
ATOM 4454 N N . ALA A 1 570 ? 7.215 -16.293 -6.119 1.00 72.19 570 ALA A N 1
ATOM 4455 C CA . ALA A 1 570 ? 7.555 -16.011 -4.733 1.00 72.19 570 ALA A CA 1
ATOM 4456 C C . ALA A 1 570 ? 6.623 -16.811 -3.821 1.00 72.19 570 ALA A C 1
ATOM 4458 O O . ALA A 1 570 ? 5.554 -17.246 -4.249 1.00 72.19 570 ALA A O 1
ATOM 4459 N N . GLU A 1 571 ? 7.006 -16.988 -2.564 1.00 77.44 571 GLU A N 1
ATOM 4460 C CA . GLU A 1 571 ? 6.143 -17.571 -1.537 1.00 77.44 571 GLU A CA 1
ATOM 4461 C C . GLU A 1 571 ? 5.865 -16.523 -0.456 1.00 77.44 571 GLU A C 1
ATOM 4463 O O . GLU A 1 571 ? 6.737 -15.726 -0.103 1.00 77.44 571 GLU A O 1
ATOM 4468 N N . SER A 1 572 ? 4.638 -16.491 0.054 1.00 75.50 572 SER A N 1
ATOM 4469 C CA . SER A 1 572 ? 4.231 -15.623 1.158 1.00 75.50 572 SER A CA 1
ATOM 4470 C C . SER A 1 572 ? 3.202 -16.358 2.008 1.00 75.50 572 SER A C 1
ATOM 4472 O O . SER A 1 572 ? 2.150 -16.738 1.506 1.00 75.50 572 SER A O 1
ATOM 4474 N N . ASP A 1 573 ? 3.533 -16.601 3.279 1.00 75.31 573 ASP A N 1
ATOM 4475 C CA . ASP A 1 573 ? 2.669 -17.275 4.261 1.00 75.31 573 ASP A CA 1
ATOM 4476 C C . ASP A 1 573 ? 2.063 -18.608 3.773 1.00 75.31 573 ASP A C 1
ATOM 4478 O O . ASP A 1 573 ? 0.901 -18.917 4.029 1.00 75.31 573 ASP A O 1
ATOM 4482 N N . GLY A 1 574 ? 2.856 -19.412 3.054 1.00 79.56 574 GLY A N 1
ATOM 4483 C CA . GLY A 1 574 ? 2.429 -20.703 2.499 1.00 79.56 574 GLY A CA 1
ATOM 4484 C C . GLY A 1 574 ? 1.630 -20.607 1.193 1.00 79.56 574 GLY A C 1
ATOM 4485 O O . GLY A 1 574 ? 1.207 -21.633 0.659 1.00 79.56 574 GLY A O 1
ATOM 4486 N N . PHE A 1 575 ? 1.435 -19.400 0.653 1.00 83.12 575 PHE A N 1
ATOM 4487 C CA . PHE A 1 575 ? 0.834 -19.167 -0.657 1.00 83.12 575 PHE A CA 1
ATOM 4488 C C . PHE A 1 575 ? 1.903 -18.903 -1.715 1.00 83.12 575 PHE A C 1
ATOM 4490 O O . PHE A 1 575 ? 2.839 -18.131 -1.507 1.00 83.12 575 PHE A O 1
ATOM 4497 N N . ASN A 1 576 ? 1.708 -19.485 -2.898 1.00 84.94 576 ASN A N 1
ATOM 4498 C CA . ASN A 1 576 ? 2.498 -19.146 -4.076 1.00 84.94 576 ASN A CA 1
ATOM 4499 C C . ASN A 1 576 ? 1.990 -17.838 -4.686 1.00 84.94 576 ASN A C 1
ATOM 4501 O O . ASN A 1 576 ? 0.804 -17.701 -4.991 1.00 84.94 576 ASN A O 1
ATOM 4505 N N . VAL A 1 577 ? 2.903 -16.909 -4.938 1.00 83.62 577 VAL A N 1
ATOM 4506 C CA . VAL A 1 577 ? 2.650 -15.676 -5.674 1.00 83.62 577 VAL A CA 1
ATOM 4507 C C . VAL A 1 577 ? 3.193 -15.835 -7.086 1.00 83.62 577 VAL A C 1
ATOM 4509 O O . VAL A 1 577 ? 4.372 -16.126 -7.284 1.00 83.62 577 VAL A O 1
ATOM 4512 N N . VAL A 1 578 ? 2.315 -15.652 -8.071 1.00 82.94 578 VAL A N 1
ATOM 4513 C CA . VAL A 1 578 ? 2.647 -15.767 -9.492 1.00 82.94 578 VAL A CA 1
ATOM 4514 C C . VAL A 1 578 ? 2.435 -14.415 -10.154 1.00 82.94 578 VAL A C 1
ATOM 4516 O O . VAL A 1 578 ? 1.301 -13.962 -10.298 1.00 82.94 578 VAL A O 1
ATOM 4519 N N . SER A 1 579 ? 3.517 -13.784 -10.604 1.00 80.44 579 SER A N 1
ATOM 4520 C CA . SER A 1 579 ? 3.415 -12.575 -11.424 1.00 80.44 579 SER A CA 1
ATOM 4521 C C . SER A 1 579 ? 3.145 -12.959 -12.877 1.00 80.44 579 SER A C 1
ATOM 4523 O O . SER A 1 579 ? 3.986 -13.566 -13.547 1.00 80.44 579 SER A O 1
ATOM 4525 N N . LEU A 1 580 ? 1.956 -12.613 -13.370 1.00 78.75 580 LEU A N 1
ATOM 4526 C CA . LEU A 1 580 ? 1.586 -12.759 -14.775 1.00 78.75 580 LEU A CA 1
ATOM 4527 C C . LEU A 1 580 ? 1.895 -11.461 -15.527 1.00 78.75 580 LEU A C 1
ATOM 4529 O O . LEU A 1 580 ? 1.682 -10.368 -15.009 1.00 78.75 580 LEU A O 1
ATOM 4533 N N . ARG A 1 581 ? 2.391 -11.586 -16.760 1.00 77.69 581 ARG A N 1
ATOM 4534 C CA . ARG A 1 581 ? 2.546 -10.454 -17.678 1.00 77.69 581 ARG A CA 1
ATOM 4535 C C . ARG A 1 581 ? 1.386 -10.445 -18.659 1.00 77.69 581 ARG A C 1
ATOM 4537 O O . ARG A 1 581 ? 1.109 -11.461 -19.296 1.00 77.69 581 ARG A O 1
ATOM 4544 N N . GLU A 1 582 ? 0.743 -9.293 -18.791 1.00 78.12 582 GLU A N 1
ATOM 4545 C CA . GLU A 1 582 ? -0.296 -9.052 -19.786 1.00 78.12 582 GLU A CA 1
ATOM 4546 C C . GLU A 1 582 ? 0.147 -7.962 -20.771 1.00 78.12 582 GLU A C 1
ATOM 4548 O O . GLU A 1 582 ? 0.831 -7.010 -20.375 1.00 78.12 582 GLU A O 1
ATOM 4553 N N . PRO A 1 583 ? -0.245 -8.059 -22.054 1.00 83.19 583 PRO A N 1
ATOM 4554 C CA . PRO A 1 583 ? -0.010 -6.983 -23.003 1.00 83.19 583 PRO A CA 1
ATOM 4555 C C . PRO A 1 583 ? -0.762 -5.718 -22.578 1.00 83.19 583 PRO A C 1
ATOM 4557 O O . PRO A 1 583 ? -1.947 -5.757 -22.252 1.00 83.19 583 PRO A O 1
ATOM 4560 N N . ARG A 1 584 ? -0.089 -4.569 -22.668 1.00 81.06 584 ARG A N 1
ATOM 4561 C CA . ARG A 1 584 ? -0.670 -3.235 -22.454 1.00 81.06 584 ARG A CA 1
ATOM 4562 C C . ARG A 1 584 ? -1.708 -2.867 -23.517 1.00 81.06 584 ARG A C 1
ATOM 4564 O O . ARG A 1 584 ? -2.612 -2.088 -23.233 1.00 81.06 584 ARG A O 1
ATOM 4571 N N . GLY A 1 585 ? -1.587 -3.412 -24.727 1.00 87.19 585 GLY A N 1
ATOM 4572 C CA . GLY A 1 585 ? -2.519 -3.169 -25.824 1.00 87.19 585 GLY A CA 1
ATOM 4573 C C . GLY A 1 585 ? -1.828 -2.571 -27.045 1.00 87.19 585 GLY A C 1
ATOM 4574 O O . GLY A 1 585 ? -0.956 -3.203 -27.641 1.00 87.19 585 GLY A O 1
ATOM 4575 N N . VAL A 1 586 ? -2.263 -1.379 -27.452 1.00 87.94 586 VAL A N 1
ATOM 4576 C CA . VAL A 1 586 ? -1.678 -0.648 -28.583 1.00 87.94 586 VAL A CA 1
ATOM 4577 C C . VAL A 1 586 ? -0.623 0.320 -28.064 1.00 87.94 586 VAL A C 1
ATOM 4579 O O . VAL A 1 586 ? -0.925 1.148 -27.209 1.00 87.94 586 VAL A O 1
ATOM 4582 N N . ILE A 1 587 ? 0.595 0.230 -28.592 1.00 88.75 587 ILE A N 1
ATOM 4583 C CA . ILE A 1 587 ? 1.715 1.112 -28.252 1.00 88.75 587 ILE A CA 1
ATOM 4584 C C . ILE A 1 587 ? 2.038 1.958 -29.482 1.00 88.75 587 ILE A C 1
ATOM 4586 O O . ILE A 1 587 ? 2.297 1.412 -30.551 1.00 88.75 587 ILE A O 1
ATOM 4590 N N . ALA A 1 588 ? 2.017 3.281 -29.341 1.00 86.50 588 ALA A N 1
ATOM 4591 C CA . ALA A 1 588 ? 2.524 4.186 -30.365 1.00 86.50 588 ALA A CA 1
ATOM 4592 C C . ALA A 1 588 ? 3.999 4.495 -30.078 1.00 86.50 588 ALA A C 1
ATOM 4594 O O . ALA A 1 588 ? 4.347 4.820 -28.944 1.00 86.50 588 ALA A O 1
ATOM 4595 N N . VAL A 1 589 ? 4.854 4.365 -31.090 1.00 84.62 589 VAL A N 1
ATOM 4596 C CA . VAL A 1 589 ? 6.286 4.669 -31.021 1.00 84.62 589 VAL A CA 1
ATOM 4597 C C . VAL A 1 589 ? 6.576 5.773 -32.022 1.00 84.62 589 VAL A C 1
ATOM 4599 O O . VAL A 1 589 ? 6.405 5.581 -33.223 1.00 84.62 589 VAL A O 1
ATOM 4602 N N . GLU A 1 590 ? 6.986 6.925 -31.510 1.00 78.31 590 GLU A N 1
ATOM 4603 C CA . GLU A 1 590 ? 7.388 8.081 -32.303 1.00 78.31 590 GLU A CA 1
ATOM 4604 C C . GLU A 1 590 ? 8.870 7.978 -32.669 1.00 78.31 590 GLU A C 1
ATOM 4606 O O . GLU A 1 590 ? 9.733 7.778 -31.813 1.00 78.31 590 GLU A O 1
ATOM 4611 N N . THR A 1 591 ? 9.151 8.081 -33.964 1.00 75.56 591 THR A N 1
ATOM 4612 C CA . THR A 1 591 ? 10.483 8.008 -34.560 1.00 75.56 591 THR A CA 1
ATOM 4613 C C . THR A 1 591 ? 10.677 9.262 -35.410 1.00 75.56 591 THR A C 1
ATOM 4615 O O . THR A 1 591 ? 10.393 9.242 -36.601 1.00 75.56 591 THR A O 1
ATOM 4618 N N . PRO A 1 592 ? 11.063 10.398 -34.811 1.00 62.06 592 PRO A N 1
ATOM 4619 C CA . PRO A 1 592 ? 11.137 11.661 -35.542 1.00 62.06 592 PRO A CA 1
ATOM 4620 C C . PRO A 1 592 ? 12.354 11.742 -36.481 1.00 62.06 592 PRO A C 1
ATOM 4622 O O . PRO A 1 592 ? 12.353 12.538 -37.413 1.00 62.06 592 PRO A O 1
ATOM 4625 N N . ASP A 1 593 ? 13.359 10.890 -36.253 1.00 64.94 593 ASP A N 1
ATOM 4626 C CA . ASP A 1 593 ? 14.561 10.716 -37.072 1.00 64.94 593 ASP A CA 1
ATOM 4627 C C . ASP A 1 593 ? 14.639 9.261 -37.601 1.00 64.94 593 ASP A C 1
ATOM 4629 O O . ASP A 1 593 ? 13.736 8.447 -37.381 1.00 64.94 593 ASP A O 1
ATOM 4633 N N . GLN A 1 594 ? 15.744 8.883 -38.261 1.00 65.75 594 GLN A N 1
ATOM 4634 C CA . GLN A 1 594 ? 15.999 7.493 -38.669 1.00 65.75 594 GLN A CA 1
ATOM 4635 C C . GLN A 1 594 ? 15.809 6.523 -37.486 1.00 65.75 594 GLN A C 1
ATOM 4637 O O . GLN A 1 594 ? 16.352 6.738 -36.403 1.00 65.75 594 GLN A O 1
ATOM 4642 N N . MET A 1 595 ? 15.070 5.429 -37.713 1.00 72.31 595 MET A N 1
ATOM 4643 C CA . MET A 1 595 ? 14.783 4.388 -36.717 1.00 72.31 595 MET A CA 1
ATOM 4644 C C . MET A 1 595 ? 16.068 3.900 -36.019 1.00 72.31 595 MET A C 1
ATOM 4646 O O . MET A 1 595 ? 16.842 3.118 -36.584 1.00 72.31 595 MET A O 1
ATOM 4650 N N . ASP A 1 596 ? 16.274 4.339 -34.780 1.00 73.00 596 ASP A N 1
ATOM 4651 C CA . ASP A 1 596 ? 17.458 4.033 -33.982 1.00 73.00 596 ASP A CA 1
ATOM 4652 C C . ASP A 1 596 ? 17.368 2.658 -33.293 1.00 73.00 596 ASP A C 1
ATOM 4654 O O . ASP A 1 596 ? 16.327 1.998 -33.260 1.00 73.00 596 ASP A O 1
ATOM 4658 N N . GLY A 1 597 ? 18.479 2.186 -32.722 1.00 73.88 597 GLY A N 1
ATOM 4659 C CA . GLY A 1 597 ? 18.514 0.890 -32.038 1.00 73.88 597 GLY A CA 1
ATOM 4660 C C . GLY A 1 597 ? 17.585 0.799 -30.817 1.00 73.88 597 GLY A C 1
ATOM 4661 O O . GLY A 1 597 ? 17.159 -0.303 -30.461 1.00 73.88 597 GLY A O 1
ATOM 4662 N N . HIS A 1 598 ? 17.254 1.927 -30.180 1.00 75.62 598 HIS A N 1
ATOM 4663 C CA . HIS A 1 598 ? 16.360 1.968 -29.024 1.00 75.62 598 HIS A CA 1
ATOM 4664 C C . HIS A 1 598 ? 14.907 1.712 -29.437 1.00 75.62 598 HIS A C 1
ATOM 4666 O O . HIS A 1 598 ? 14.262 0.813 -28.894 1.00 75.62 598 HIS A O 1
ATOM 4672 N N . ASN A 1 599 ? 14.426 2.421 -30.455 1.00 80.44 599 ASN A N 1
ATOM 4673 C CA . ASN A 1 599 ? 13.084 2.265 -30.999 1.00 80.44 599 ASN A CA 1
ATOM 4674 C C . ASN A 1 599 ? 12.884 0.870 -31.603 1.00 80.44 599 ASN A C 1
ATOM 4676 O O . ASN A 1 599 ? 11.855 0.242 -31.356 1.00 80.44 599 ASN A O 1
ATOM 4680 N N . LYS A 1 60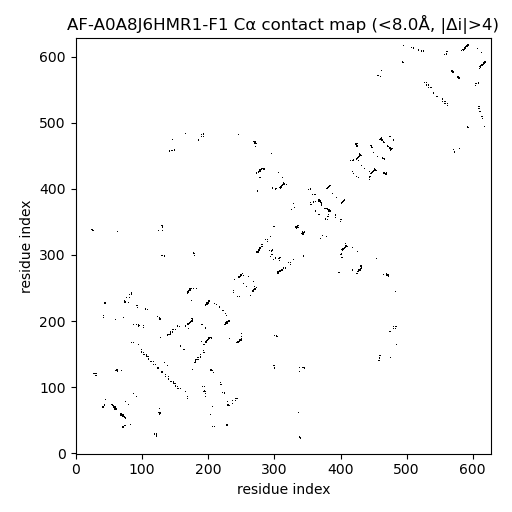0 ? 13.897 0.303 -32.280 1.00 84.00 600 LYS A N 1
ATOM 4681 C CA . LYS A 1 600 ? 13.852 -1.101 -32.745 1.00 84.00 600 LYS A CA 1
ATOM 4682 C C . LYS A 1 600 ? 13.637 -2.084 -31.592 1.00 84.00 600 LYS A C 1
ATOM 4684 O O . LYS A 1 600 ? 12.785 -2.968 -31.684 1.00 84.00 600 LYS A O 1
ATOM 4689 N N . ARG A 1 601 ? 14.386 -1.925 -30.490 1.00 83.88 601 ARG A N 1
ATOM 4690 C CA . ARG A 1 601 ? 14.236 -2.756 -29.279 1.00 83.88 601 ARG A CA 1
ATOM 4691 C C . ARG A 1 601 ? 12.842 -2.621 -28.688 1.00 83.88 601 ARG A C 1
ATOM 4693 O O . ARG A 1 601 ? 12.225 -3.636 -28.386 1.00 83.88 601 ARG A O 1
ATOM 4700 N N . LEU A 1 602 ? 12.341 -1.392 -28.572 1.00 84.44 602 LEU A N 1
ATOM 4701 C CA . LEU A 1 602 ? 11.010 -1.116 -28.042 1.00 84.44 602 LEU A CA 1
ATOM 4702 C C . LEU A 1 602 ? 9.918 -1.801 -28.875 1.00 84.44 602 LEU A C 1
ATOM 4704 O O . LEU A 1 602 ? 9.040 -2.451 -28.312 1.00 84.44 602 LEU A O 1
ATOM 4708 N N . ILE A 1 603 ? 10.002 -1.716 -30.206 1.00 88.38 603 ILE A N 1
ATOM 4709 C CA . ILE A 1 603 ? 9.038 -2.335 -31.125 1.00 88.38 603 ILE A CA 1
ATOM 4710 C C . ILE A 1 603 ? 9.063 -3.864 -30.997 1.00 88.38 603 ILE A C 1
ATOM 4712 O O . ILE A 1 603 ? 8.008 -4.478 -30.825 1.00 88.38 603 ILE A O 1
ATOM 4716 N N . ILE A 1 604 ? 10.243 -4.496 -31.041 1.00 89.19 604 ILE A N 1
ATOM 4717 C CA . ILE A 1 604 ? 10.349 -5.960 -30.918 1.00 89.19 604 ILE A CA 1
ATOM 4718 C C . ILE A 1 604 ? 9.886 -6.441 -29.541 1.00 89.19 604 ILE A C 1
ATOM 4720 O O . ILE A 1 604 ? 9.131 -7.412 -29.471 1.00 89.19 604 ILE A O 1
ATOM 4724 N N . ALA A 1 605 ? 10.268 -5.750 -28.465 1.00 86.75 605 ALA A N 1
ATOM 4725 C CA . ALA A 1 605 ? 9.826 -6.072 -27.112 1.00 86.75 605 ALA A CA 1
ATOM 4726 C C . ALA A 1 605 ? 8.298 -5.984 -26.985 1.00 86.75 605 ALA A C 1
ATOM 4728 O O . ALA A 1 605 ? 7.655 -6.914 -26.499 1.00 86.75 605 ALA A O 1
ATOM 4729 N N . ALA A 1 606 ? 7.703 -4.897 -27.486 1.00 88.88 606 ALA A N 1
ATOM 4730 C CA . ALA A 1 606 ? 6.260 -4.701 -27.483 1.00 88.88 606 ALA A CA 1
ATOM 4731 C C . ALA A 1 606 ? 5.532 -5.842 -28.211 1.00 88.88 606 ALA A C 1
ATOM 4733 O O . ALA A 1 606 ? 4.590 -6.420 -27.659 1.00 88.88 606 ALA A O 1
ATOM 4734 N N . LEU A 1 607 ? 5.988 -6.202 -29.414 1.00 90.06 607 LEU A N 1
ATOM 4735 C CA . LEU A 1 607 ? 5.411 -7.297 -30.194 1.00 90.06 607 LEU A CA 1
ATOM 4736 C C . LEU A 1 607 ? 5.581 -8.652 -29.491 1.00 90.06 607 LEU A C 1
ATOM 4738 O O . LEU A 1 607 ? 4.627 -9.429 -29.438 1.00 90.06 607 LEU A O 1
ATOM 4742 N N . ALA A 1 608 ? 6.750 -8.944 -28.916 1.00 87.12 608 ALA A N 1
ATOM 4743 C CA . ALA A 1 608 ? 7.000 -10.195 -28.194 1.00 87.12 608 ALA A CA 1
ATOM 4744 C C . ALA A 1 608 ? 6.044 -10.381 -26.999 1.00 87.12 608 ALA A C 1
ATOM 4746 O O . ALA A 1 608 ? 5.504 -11.473 -26.784 1.00 87.12 608 ALA A O 1
ATOM 4747 N N . GLU A 1 609 ? 5.745 -9.290 -26.294 1.00 86.31 609 GLU A N 1
ATOM 4748 C CA . GLU A 1 609 ? 4.824 -9.254 -25.152 1.00 86.31 609 GLU A CA 1
ATOM 4749 C C . GLU A 1 609 ? 3.334 -9.262 -25.555 1.00 86.31 609 GLU A C 1
ATOM 4751 O O . GLU A 1 609 ? 2.455 -9.254 -24.700 1.00 86.31 609 GLU A O 1
ATOM 4756 N N . GLY A 1 610 ? 3.009 -9.338 -26.852 1.00 88.88 610 GLY A N 1
ATOM 4757 C CA . GLY A 1 610 ? 1.623 -9.447 -27.326 1.00 88.88 610 GLY A CA 1
ATOM 4758 C C . GLY A 1 610 ? 0.921 -8.106 -27.569 1.00 88.88 610 GLY A C 1
ATOM 4759 O O . GLY A 1 610 ? -0.303 -8.070 -27.719 1.00 88.88 610 GLY A O 1
ATOM 4760 N N . ASN A 1 611 ? 1.671 -7.005 -27.623 1.00 91.62 611 ASN A N 1
ATOM 4761 C CA . ASN A 1 611 ? 1.150 -5.690 -27.995 1.00 91.62 611 ASN A CA 1
ATOM 4762 C C . ASN A 1 611 ? 1.113 -5.530 -29.518 1.00 91.62 611 ASN A C 1
ATOM 4764 O O . ASN A 1 611 ? 1.848 -6.199 -30.242 1.00 91.62 611 ASN A O 1
ATOM 4768 N N . SER A 1 612 ? 0.288 -4.607 -30.004 1.00 92.50 612 SER A N 1
ATOM 4769 C CA . SER A 1 612 ? 0.414 -4.078 -31.366 1.00 92.50 612 SER A CA 1
ATOM 4770 C C . SER A 1 612 ? 1.153 -2.749 -31.325 1.00 92.50 612 SER A C 1
ATOM 4772 O O . SER A 1 612 ? 0.916 -1.956 -30.413 1.00 92.50 612 SER A O 1
ATOM 4774 N N . VAL A 1 613 ? 1.970 -2.469 -32.333 1.00 91.19 613 VAL A N 1
ATOM 4775 C CA . VAL A 1 613 ? 2.757 -1.235 -32.400 1.00 91.19 613 VAL A CA 1
ATOM 4776 C C . VAL A 1 613 ? 2.288 -0.384 -33.577 1.00 91.19 613 VAL A C 1
ATOM 4778 O O . VAL A 1 613 ? 2.152 -0.894 -34.686 1.00 91.19 613 VAL A O 1
ATOM 4781 N N . ILE A 1 614 ? 2.041 0.900 -33.330 1.00 89.00 614 ILE A N 1
ATOM 4782 C CA . ILE A 1 614 ? 1.903 1.936 -34.357 1.00 89.00 614 ILE A CA 1
ATOM 4783 C C . ILE A 1 614 ? 3.223 2.700 -34.380 1.00 89.00 614 ILE A C 1
ATOM 4785 O O . ILE A 1 614 ? 3.641 3.219 -33.350 1.00 89.00 614 ILE A O 1
ATOM 4789 N N . VAL A 1 615 ? 3.879 2.765 -35.533 1.00 85.88 615 VAL A N 1
ATOM 4790 C CA . VAL A 1 615 ? 5.101 3.556 -35.706 1.00 85.88 615 VAL A CA 1
ATOM 4791 C C . VAL A 1 615 ? 4.714 4.886 -36.341 1.00 85.88 615 VAL A C 1
ATOM 4793 O O . VAL A 1 615 ? 4.148 4.901 -37.432 1.00 85.88 615 VAL A O 1
ATOM 4796 N N . LEU A 1 616 ? 4.991 5.985 -35.644 1.00 80.06 616 LEU A N 1
ATOM 4797 C CA . LEU A 1 616 ? 4.804 7.347 -36.133 1.00 80.06 616 LEU A CA 1
ATOM 4798 C C . LEU A 1 616 ? 6.164 7.849 -36.601 1.00 80.06 616 LEU A C 1
ATOM 4800 O O . LEU A 1 616 ? 7.040 8.074 -35.775 1.00 80.06 616 LEU A O 1
ATOM 4804 N N . ASN A 1 617 ? 6.349 7.980 -37.909 1.00 73.19 617 ASN A N 1
ATOM 4805 C CA . ASN A 1 617 ? 7.613 8.418 -38.489 1.00 73.19 617 ASN A CA 1
ATOM 4806 C C . ASN A 1 617 ? 7.416 9.762 -39.190 1.00 73.19 617 ASN A C 1
ATOM 4808 O O . ASN A 1 617 ? 6.420 9.918 -39.902 1.00 73.19 617 ASN A O 1
ATOM 4812 N N . ASP A 1 618 ? 8.345 10.704 -39.008 1.00 62.28 618 ASP A N 1
ATOM 4813 C CA . ASP A 1 618 ? 8.399 11.866 -39.897 1.00 62.28 618 ASP A CA 1
ATOM 4814 C C . ASP A 1 618 ? 9.093 11.469 -41.198 1.00 62.28 618 ASP A C 1
ATOM 4816 O O . ASP A 1 618 ? 9.657 10.390 -41.350 1.00 62.28 618 ASP A O 1
ATOM 4820 N N . VAL A 1 619 ? 9.142 12.419 -42.112 1.00 54.84 619 VAL A N 1
ATOM 4821 C CA . VAL A 1 619 ? 9.995 12.435 -43.295 1.00 54.84 619 VAL A CA 1
ATOM 4822 C C . VAL A 1 619 ? 9.364 11.826 -44.547 1.00 54.84 619 VAL A C 1
ATOM 4824 O O . VAL A 1 619 ? 9.175 10.621 -44.717 1.00 54.84 619 VAL A O 1
ATOM 4827 N N . LYS A 1 620 ? 9.210 12.745 -45.508 1.00 47.66 620 LYS A N 1
ATOM 4828 C CA . LYS A 1 620 ? 9.079 12.581 -46.964 1.00 47.66 620 LYS A CA 1
ATOM 4829 C C . LYS A 1 620 ? 9.940 11.460 -47.588 1.00 47.66 620 LYS A C 1
ATOM 4831 O O . LYS A 1 620 ? 9.592 11.009 -48.673 1.00 47.66 620 LYS A O 1
ATOM 4836 N N . GLU A 1 621 ? 10.998 10.997 -46.918 1.00 44.00 621 GLU A N 1
ATOM 4837 C CA . GLU A 1 621 ? 11.909 9.914 -47.332 1.00 44.00 621 GLU A CA 1
ATOM 4838 C C . GLU A 1 621 ? 11.310 8.503 -47.174 1.00 44.00 621 GLU A C 1
ATOM 4840 O O . GLU A 1 621 ? 11.741 7.575 -47.854 1.00 44.00 621 GLU A O 1
ATOM 4845 N N . THR A 1 622 ? 10.282 8.311 -46.335 1.00 47.88 622 THR A N 1
ATOM 4846 C CA . THR A 1 622 ? 9.619 6.995 -46.220 1.00 47.88 622 THR A CA 1
ATOM 4847 C C . THR A 1 622 ? 8.850 6.600 -47.473 1.00 47.88 622 THR A C 1
ATOM 4849 O O . THR A 1 622 ? 8.697 5.409 -47.737 1.00 47.88 622 THR A O 1
ATOM 4852 N N . THR A 1 623 ? 8.383 7.569 -48.262 1.00 42.78 623 THR A N 1
ATOM 4853 C CA . THR A 1 623 ? 7.668 7.278 -49.509 1.00 42.78 623 THR A CA 1
ATOM 4854 C C . THR A 1 623 ? 8.567 6.526 -50.485 1.00 42.78 623 THR A C 1
ATOM 4856 O O . THR A 1 623 ? 8.125 5.526 -51.034 1.00 42.78 623 THR A O 1
ATOM 4859 N N . ASP A 1 624 ? 9.831 6.936 -50.626 1.00 38.72 624 ASP A N 1
ATOM 4860 C CA . ASP A 1 624 ? 10.790 6.277 -51.519 1.00 38.72 624 ASP A CA 1
ATOM 4861 C C . ASP A 1 624 ? 11.266 4.927 -50.947 1.00 38.72 624 ASP A C 1
ATOM 4863 O O . ASP A 1 624 ? 11.354 3.952 -51.684 1.00 38.72 624 ASP A O 1
ATOM 4867 N N . PHE A 1 625 ? 11.451 4.818 -49.624 1.00 45.16 625 PHE A N 1
ATOM 4868 C CA . PHE A 1 625 ? 11.890 3.577 -48.961 1.00 45.16 625 PHE A CA 1
ATOM 4869 C C . PHE A 1 625 ? 10.851 2.438 -48.955 1.00 45.16 625 PHE A C 1
ATOM 4871 O O . PHE A 1 625 ? 11.231 1.273 -48.928 1.00 45.16 625 PHE A O 1
ATOM 4878 N N . TYR A 1 626 ? 9.548 2.743 -48.923 1.00 43.00 626 TYR A N 1
ATOM 4879 C CA . TYR A 1 626 ? 8.491 1.722 -49.028 1.00 43.00 626 TYR A CA 1
ATOM 4880 C C . TYR A 1 626 ? 8.043 1.463 -50.481 1.00 43.00 626 TYR A C 1
ATOM 4882 O O . TYR A 1 626 ? 7.301 0.505 -50.716 1.00 43.00 626 TYR A O 1
ATOM 4890 N N . LEU A 1 627 ? 8.429 2.330 -51.430 1.00 36.72 627 LEU A N 1
ATOM 4891 C CA . LEU A 1 627 ? 8.178 2.162 -52.868 1.00 36.72 627 LEU A CA 1
ATOM 4892 C C . LEU A 1 627 ? 9.264 1.324 -53.567 1.00 36.72 627 LEU A C 1
ATOM 4894 O O . LEU A 1 627 ? 8.928 0.635 -54.535 1.00 36.72 627 LEU A O 1
ATOM 4898 N N . GLU A 1 628 ? 10.517 1.375 -53.101 1.00 31.67 628 GLU A N 1
ATOM 4899 C CA . GLU A 1 628 ? 11.590 0.420 -53.450 1.00 31.67 628 GLU A CA 1
ATOM 4900 C C . GLU A 1 628 ? 11.435 -0.926 -52.720 1.00 31.67 628 GLU A C 1
ATOM 4902 O O . GLU A 1 628 ? 11.712 -1.974 -53.359 1.00 31.67 628 GLU A O 1
#

Radius of gyration: 28.0 Å; Cα contacts (8 Å, |Δi|>4): 1093; chains: 1; bounding box: 64×67×105 Å

Organism: Tenebrio molitor (NCBI:txid7067)

Secondary structure (DSSP, 8-state):
--SSSSSSHHHHHHHHHHPPPP--BPP-HHHHHHHHTTTTEEES---TT-----EEEEEEE-TTT--EEEEEEEE-HHHHHHHHHHHHHS--HHHHS-HHHHHHHHHHHHHHHHHTHHHHHHHHHHHH---HHHIIIIIHHHHHHHHHHHHHHHHHHHHH-TT----SEEEEEE-TTS-TTHHHHHHHHHHHHT--EEEEE-HHHHHHHHHHHHHHHHTTPPTTSEEEEES---THHHHH-TTEEEEEE-S-TTTTT-GGGGG-SSEEEEB--S-EEEEE-TTS-HHHHHHHHHHHHHGGGG-STT-EEEEEEEGGGHHHHHHHHHHHHTT--EE-TTBTT-SEEPPPHHHHHHHHHHHHHHHHTT-EEEETTTT-SSSEEEE---TTT-HHHHS--TT--EEEEEEE-SHHHHHHHHH-SSEESEEEEE-S-HHHHHHHHTT--SSEEEES--S---TT--B--EETTBSS-BSHHHHHHTT----------PPP---HHHHHHHHHHHHHHHHHHTTS-HHHHHHHHHHHHHHHHHHHHHHT---HHHHHHHHHHHHHHH---PPPEEEETTEEEE-------EEEEEESSS--HHHHHHHHHHHHTT-EEEEEE--TTHHHHHH-

InterPro domains:
  IPR015590 Aldehyde dehydrogenase domain [PF00171] (62-488)
  IPR016161 Aldehyde/histidinol dehydrogenase [SSF53720] (47-489)
  IPR016161 Aldehyde/histidinol dehydrogenase [SSF53720] (500-615)
  IPR016162 Aldehyde dehydrogenase, N-terminal [G3DSA:3.40.605.10] (59-487)
  IPR016162 Aldehyde dehydrogenase, N-terminal [G3DSA:3.40.605.10] (495-617)
  IPR016163 Aldehyde dehydrogenase, C-terminal [G3DSA:3.40.309.10] (276-460)

Sequence (628 aa):
MGEAGDTKDRKIKQIFETMEYGDYKESTSEVTEWLTGKDKCIFAYIDKKDKLPNGEPLSIKDANNENFLCTVYVPEAAVVDIILNKLGETKSTWADVAPTKRADIIYKLGAEIKKKENLLVQLETAVRGILKKDTKNTALPLLTNYLQYCSSFSVKHNSDNPSWKPDGLVVGILSDENPLSSVAHILGPALAAGYNVVLQTGPLLSVTVTALIDIAVQTGIPEGTIKLIPGNVKHDIFFTHPKVSVVAIFDDLYKENYLVANNLNKKLLHFYSSGIPMIVFDNCDLDSACQSVINSAWGYKGMVPWSVRNIFIQENVFESFTEKLKQRVGQLRIGKSDEKNVDVTYPDKSVLEKIADLAEKARNEGVEVYQLNGDSVFPVLLIGGNVFHNNVIQEDVINVPVVTLTAFRTINEAVALSNNTRQGLAASVWTENTSLANEIMGKLKVSNVWINCHGLFSAEASMSPYKTSGNAFFGGNEGFYEYVRVKILKHESILQVCNAEAMEKAISEAKKGQAMWAKLGEFARKKTLQAIAQILQTKKKNWGLSEPWLNEWITLIHDYTADHSGKNFAESDGFNVVSLREPRGVIAVETPDQMDGHNKRLIIAALAEGNSVIVLNDVKETTDFYLE